Protein AF-A0A842ZWM2-F1 (afdb_monomer)

Nearest PDB structures (foldseek):
  4rod-assembly1_A  TM=3.175E-01  e=1.534E+00  Homo sapiens
  7ml4-assembly1_M  TM=3.091E-01  e=3.585E+00  Saccharomyces cerevisiae

pLDDT: mean 84.26, std 13.92, range [28.02, 98.25]

Structure (mmCIF, N/CA/C/O backbone):
data_AF-A0A842ZWM2-F1
#
_entry.id   AF-A0A842ZWM2-F1
#
loop_
_atom_site.group_PDB
_atom_site.id
_atom_site.type_symbol
_atom_site.label_atom_id
_atom_site.label_alt_id
_atom_site.label_comp_id
_atom_site.label_asym_id
_atom_site.label_entity_id
_atom_site.label_seq_id
_atom_site.pdbx_PDB_ins_code
_atom_site.Cartn_x
_atom_site.Cartn_y
_atom_site.Cartn_z
_atom_site.occupancy
_atom_site.B_iso_or_equiv
_atom_site.auth_seq_id
_atom_site.auth_comp_id
_atom_site.auth_asym_id
_atom_site.auth_atom_id
_atom_site.pdbx_PDB_model_num
ATOM 1 N N . MET A 1 1 ? -13.897 32.042 -23.484 1.00 31.22 1 MET A N 1
ATOM 2 C CA . MET A 1 1 ? -14.387 30.908 -22.669 1.00 31.22 1 MET A CA 1
ATOM 3 C C . MET A 1 1 ? -13.296 29.851 -22.590 1.00 31.22 1 MET A C 1
ATOM 5 O O . MET A 1 1 ? -13.110 29.085 -23.528 1.00 31.22 1 MET A O 1
ATOM 9 N N . ALA A 1 2 ? -12.499 29.885 -21.521 1.00 28.02 2 ALA A N 1
ATOM 10 C CA . ALA A 1 2 ? -11.410 28.940 -21.314 1.00 28.02 2 ALA A CA 1
ATOM 11 C C . ALA A 1 2 ? -11.992 27.553 -21.013 1.00 28.02 2 ALA A C 1
ATOM 13 O O . ALA A 1 2 ? -12.709 27.375 -20.031 1.00 28.02 2 ALA A O 1
ATOM 14 N N . ARG A 1 3 ? -11.698 26.573 -21.873 1.00 28.55 3 ARG A N 1
ATOM 15 C CA . ARG A 1 3 ? -11.932 25.156 -21.584 1.00 28.55 3 ARG A CA 1
ATOM 16 C C . ARG A 1 3 ? -11.094 24.789 -20.360 1.00 28.55 3 ARG A C 1
ATOM 18 O O . ARG A 1 3 ? -9.883 24.612 -20.474 1.00 28.55 3 ARG A O 1
ATOM 25 N N . THR A 1 4 ? -11.731 24.671 -19.201 1.00 30.36 4 THR A N 1
ATOM 26 C CA . THR A 1 4 ? -11.180 23.982 -18.036 1.00 30.36 4 THR A CA 1
ATOM 27 C C . THR A 1 4 ? -10.847 22.556 -18.467 1.00 30.36 4 THR A C 1
ATOM 29 O O . THR A 1 4 ? -11.727 21.712 -18.639 1.00 30.36 4 THR A O 1
ATOM 32 N N . LYS A 1 5 ? -9.561 22.277 -18.715 1.00 34.81 5 LYS A N 1
ATOM 33 C CA . LYS A 1 5 ? -9.067 20.900 -18.803 1.00 34.81 5 LYS A CA 1
ATOM 34 C C . LYS A 1 5 ? -9.462 20.243 -17.481 1.00 34.81 5 LYS A C 1
ATOM 36 O O . LYS A 1 5 ? -8.891 20.594 -16.454 1.00 34.81 5 LYS A O 1
ATOM 41 N N . LYS A 1 6 ? -10.462 19.351 -17.486 1.00 37.59 6 LYS A N 1
ATOM 42 C CA . LYS A 1 6 ? -10.744 18.442 -16.365 1.00 37.59 6 LYS A CA 1
ATOM 43 C C . LYS A 1 6 ? -9.434 17.707 -16.080 1.00 37.59 6 LYS A C 1
ATOM 45 O O . LYS A 1 6 ? -9.083 16.783 -16.811 1.00 37.59 6 LYS A O 1
ATOM 50 N N . GLY A 1 7 ? -8.675 18.193 -15.100 1.00 42.91 7 GLY A N 1
ATOM 51 C CA . GLY A 1 7 ? -7.446 17.557 -14.657 1.00 42.91 7 GLY A CA 1
ATOM 52 C C . GLY A 1 7 ? -7.763 16.121 -14.267 1.00 42.91 7 GLY 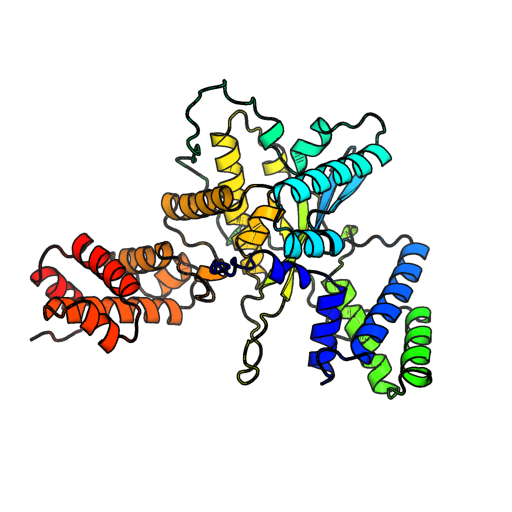A C 1
ATOM 53 O O . GLY A 1 7 ? -8.826 15.843 -13.704 1.00 42.91 7 GLY A O 1
ATOM 54 N N . ILE A 1 8 ? -6.875 15.199 -14.625 1.00 53.31 8 ILE A N 1
ATOM 55 C CA . ILE A 1 8 ? -6.953 13.821 -14.149 1.00 53.31 8 ILE A CA 1
ATOM 56 C C . ILE A 1 8 ? -6.968 13.912 -12.623 1.00 53.31 8 ILE A C 1
ATOM 58 O O . ILE A 1 8 ? -6.055 14.477 -12.027 1.00 53.31 8 ILE A O 1
ATOM 62 N N . ARG A 1 9 ? -8.033 13.421 -11.989 1.00 69.88 9 ARG A N 1
ATOM 63 C CA . ARG A 1 9 ? -8.193 13.477 -10.535 1.00 69.88 9 ARG A CA 1
ATOM 64 C C . ARG A 1 9 ? -7.339 12.391 -9.860 1.00 69.88 9 ARG A C 1
ATOM 66 O O . ARG A 1 9 ? -7.875 11.443 -9.294 1.00 69.88 9 ARG A O 1
ATOM 73 N N . VAL A 1 10 ? -6.015 12.509 -9.976 1.00 78.88 10 VAL A N 1
ATOM 74 C CA . VAL A 1 10 ? -5.029 11.464 -9.631 1.00 78.88 10 VAL A CA 1
ATOM 75 C C . VAL A 1 10 ? -5.141 11.006 -8.169 1.00 78.88 10 VAL A C 1
ATOM 77 O O . VAL A 1 10 ? -5.043 9.813 -7.902 1.00 78.88 10 VAL A O 1
ATOM 80 N N . TYR A 1 11 ? -5.420 11.928 -7.242 1.00 88.50 11 TYR A N 1
ATOM 81 C CA . TYR A 1 11 ? -5.473 11.654 -5.800 1.00 88.50 11 TYR A CA 1
ATOM 82 C C . TYR A 1 11 ? -6.865 11.319 -5.244 1.00 88.50 11 TYR A C 1
ATOM 84 O O . TYR A 1 11 ? -6.969 10.907 -4.097 1.00 88.50 11 TYR A O 1
ATOM 92 N N . GLN A 1 12 ? -7.948 11.448 -6.020 1.00 86.81 12 GLN A N 1
ATOM 93 C CA . GLN A 1 12 ? -9.301 11.146 -5.514 1.00 86.81 12 GLN A CA 1
ATOM 94 C C . GLN A 1 12 ? -9.473 9.724 -4.961 1.00 86.81 12 GLN A C 1
ATOM 96 O O . GLN A 1 12 ? -10.143 9.582 -3.940 1.00 86.81 12 GLN A O 1
ATOM 101 N N . PRO A 1 13 ? -8.868 8.672 -5.554 1.00 86.31 13 PRO A N 1
ATOM 102 C CA . PRO A 1 13 ? -8.959 7.328 -4.988 1.00 86.31 13 PRO A CA 1
ATOM 103 C C . PRO A 1 13 ? -8.400 7.213 -3.560 1.00 86.31 13 PRO A C 1
ATOM 105 O O . PRO A 1 13 ? -8.780 6.291 -2.842 1.00 86.31 13 PRO A O 1
ATOM 108 N N . LEU A 1 14 ? -7.537 8.145 -3.128 1.00 89.12 14 LEU A N 1
ATOM 109 C CA . LEU A 1 14 ? -6.957 8.153 -1.782 1.00 89.12 14 LEU A CA 1
ATOM 110 C C . LEU A 1 14 ? -7.994 8.408 -0.684 1.00 89.12 14 LEU A C 1
ATOM 112 O O . LEU A 1 14 ? -7.813 7.943 0.437 1.00 89.12 14 LEU A O 1
ATOM 116 N N . LEU A 1 15 ? -9.108 9.075 -1.005 1.00 89.25 15 LEU A N 1
ATOM 117 C CA . LEU A 1 15 ? -10.208 9.319 -0.062 1.00 89.25 15 LEU A CA 1
ATOM 118 C C . LEU A 1 15 ? -10.816 8.018 0.476 1.00 89.25 15 LEU A C 1
ATOM 120 O O . LEU A 1 15 ? -11.403 7.993 1.554 1.00 89.25 15 LEU A O 1
ATOM 124 N N . GLU A 1 16 ? -10.662 6.923 -0.266 1.00 85.69 16 GLU A N 1
ATOM 125 C CA . GLU A 1 16 ? -11.171 5.606 0.104 1.00 85.69 16 GLU A CA 1
ATOM 126 C C . GLU A 1 16 ? -10.142 4.764 0.875 1.00 85.69 16 GLU A C 1
ATOM 128 O O . GLU A 1 16 ? -10.448 3.646 1.286 1.00 85.69 16 GLU A O 1
ATOM 133 N N . ARG A 1 17 ? -8.918 5.274 1.075 1.00 89.06 17 ARG A N 1
ATOM 134 C CA . ARG A 1 17 ? -7.798 4.563 1.713 1.00 89.06 17 ARG A CA 1
ATOM 135 C C . ARG A 1 17 ? -7.766 4.778 3.224 1.00 89.06 17 ARG A C 1
ATOM 137 O O . ARG A 1 17 ? -6.731 5.096 3.796 1.00 89.06 17 ARG A O 1
ATOM 144 N N . ASN A 1 18 ? -8.905 4.582 3.881 1.00 91.38 18 ASN A N 1
ATOM 145 C CA . ASN A 1 18 ? -8.993 4.596 5.339 1.00 91.38 18 ASN A CA 1
ATOM 146 C C . ASN A 1 18 ? -9.968 3.533 5.870 1.00 91.38 18 ASN A C 1
ATOM 148 O O . ASN A 1 18 ? -10.859 3.074 5.151 1.00 91.38 18 ASN A O 1
ATOM 152 N N . LEU A 1 19 ? -9.791 3.167 7.146 1.00 91.75 19 LEU A N 1
ATOM 153 C CA . LEU A 1 19 ? -10.598 2.162 7.846 1.00 91.75 19 LEU A CA 1
ATOM 154 C C . LEU A 1 19 ? -12.098 2.474 7.774 1.00 91.75 19 LEU A C 1
ATOM 156 O O . LEU A 1 19 ? -12.888 1.604 7.417 1.00 91.75 19 LEU A O 1
ATOM 160 N N . VAL A 1 20 ? -12.484 3.707 8.111 1.00 92.38 20 VAL A N 1
ATOM 161 C CA . VAL A 1 20 ? -13.891 4.111 8.251 1.00 92.38 20 VAL A CA 1
ATOM 162 C C . VAL A 1 20 ? -14.630 3.953 6.927 1.00 92.38 20 VAL A C 1
ATOM 164 O O . VAL A 1 20 ? -15.702 3.350 6.877 1.00 92.38 20 VAL A O 1
ATOM 167 N N . MET A 1 21 ? -14.039 4.429 5.830 1.00 89.75 21 MET A N 1
ATOM 168 C CA . MET A 1 21 ? -14.649 4.329 4.509 1.00 89.75 21 MET A CA 1
ATOM 169 C C . MET A 1 21 ? -14.715 2.880 4.020 1.00 89.75 21 MET A C 1
ATOM 171 O O . MET A 1 21 ? -15.716 2.483 3.418 1.00 89.75 21 MET A O 1
ATOM 175 N N . ALA A 1 22 ? -13.685 2.078 4.301 1.00 87.94 22 ALA A N 1
ATOM 176 C CA . ALA A 1 22 ? -13.691 0.657 3.979 1.00 87.94 22 ALA A CA 1
ATOM 177 C C . ALA A 1 22 ? -14.796 -0.087 4.746 1.00 87.94 22 ALA A C 1
ATOM 179 O O . ALA A 1 22 ? -15.626 -0.753 4.127 1.00 87.94 22 ALA A O 1
ATOM 180 N N . GLN A 1 23 ? -14.883 0.101 6.067 1.00 91.06 23 GLN A N 1
ATOM 181 C CA . GLN A 1 23 ? -15.936 -0.485 6.897 1.00 91.06 23 GLN A CA 1
ATOM 182 C C . GLN A 1 23 ? -17.328 -0.058 6.426 1.00 91.06 23 GLN A C 1
ATOM 184 O O . GLN A 1 23 ? -18.172 -0.924 6.226 1.00 91.06 23 GLN A O 1
ATOM 189 N N . LYS A 1 24 ? -17.563 1.238 6.173 1.00 90.88 24 LYS A N 1
ATOM 190 C CA . LYS A 1 24 ? -18.853 1.752 5.680 1.00 90.88 24 LYS A CA 1
ATOM 191 C C . LYS A 1 24 ? -19.268 1.075 4.373 1.00 90.88 24 LYS A C 1
ATOM 193 O O . LYS A 1 24 ? -20.386 0.574 4.266 1.00 90.88 24 LYS A O 1
ATOM 198 N N . LYS A 1 25 ? -18.369 1.021 3.383 1.00 85.75 25 LYS A N 1
ATOM 199 C CA . LYS A 1 25 ? -18.662 0.430 2.067 1.00 85.75 25 LYS A CA 1
ATOM 200 C C . LYS A 1 25 ? -18.898 -1.073 2.136 1.00 85.75 25 LYS A C 1
ATOM 202 O O . LYS A 1 25 ? -19.813 -1.572 1.483 1.00 85.75 25 LYS A O 1
ATOM 207 N N . GLU A 1 26 ? -18.067 -1.797 2.879 1.00 86.25 26 GLU A N 1
ATOM 208 C CA . GLU A 1 26 ? -18.191 -3.249 2.982 1.00 86.25 26 GLU A CA 1
ATOM 209 C C . GLU A 1 26 ? -19.385 -3.660 3.847 1.00 86.25 26 GLU A C 1
ATOM 211 O O . GLU A 1 26 ? -20.055 -4.638 3.521 1.00 86.25 26 GLU A O 1
ATOM 216 N N . LEU A 1 27 ? -19.702 -2.894 4.896 1.00 90.00 27 LEU A N 1
ATOM 217 C CA . LEU A 1 27 ? -20.902 -3.084 5.707 1.00 90.00 27 LEU A CA 1
ATOM 218 C C . LEU A 1 27 ? -22.160 -2.849 4.867 1.00 90.00 27 LEU A C 1
ATOM 220 O O . LEU A 1 27 ? -23.044 -3.703 4.844 1.00 90.00 27 LEU A O 1
ATOM 224 N N . ALA A 1 28 ? -22.217 -1.738 4.125 1.00 87.94 28 ALA A N 1
ATOM 225 C CA . ALA A 1 28 ? -23.350 -1.446 3.255 1.00 87.94 28 ALA A CA 1
ATOM 226 C C . ALA A 1 28 ? -23.564 -2.548 2.209 1.00 87.94 28 ALA A C 1
ATOM 228 O O . ALA A 1 28 ? -24.686 -2.995 2.004 1.00 87.94 28 ALA A O 1
ATOM 229 N N . LEU A 1 29 ? -22.481 -3.058 1.613 1.00 84.12 29 LEU A N 1
ATOM 230 C CA . LEU A 1 29 ? -22.555 -4.178 0.678 1.00 84.12 29 LEU A CA 1
ATOM 231 C C . LEU A 1 29 ? -23.030 -5.477 1.350 1.00 84.12 29 LEU A C 1
ATOM 233 O O . LEU A 1 29 ? -23.842 -6.196 0.779 1.00 84.12 29 LEU A O 1
ATOM 237 N N . ARG A 1 30 ? -22.519 -5.798 2.545 1.00 85.69 30 ARG A N 1
ATOM 238 C CA . ARG A 1 30 ? -22.788 -7.071 3.236 1.00 85.69 30 ARG A CA 1
ATOM 239 C C . ARG A 1 30 ? -24.217 -7.190 3.762 1.00 85.69 30 ARG A C 1
ATOM 241 O O . ARG A 1 30 ? -24.721 -8.312 3.846 1.00 85.69 30 ARG A O 1
ATOM 248 N N . PHE A 1 31 ? -24.806 -6.064 4.155 1.00 87.62 31 PHE A N 1
ATOM 249 C CA . PHE A 1 31 ? -26.135 -5.963 4.764 1.00 87.62 31 PHE A CA 1
ATOM 250 C C . PHE A 1 31 ? -27.161 -5.293 3.837 1.00 87.62 31 PHE A C 1
ATOM 252 O O . PHE A 1 31 ? -28.206 -4.862 4.311 1.00 87.62 31 PHE A O 1
ATOM 259 N N . GLU A 1 32 ? -26.857 -5.197 2.536 1.00 85.00 32 GLU A N 1
ATOM 260 C CA . GLU A 1 32 ? -27.755 -4.663 1.497 1.00 85.00 32 GLU A CA 1
ATOM 261 C C . GLU A 1 32 ? -28.296 -3.255 1.813 1.00 85.00 32 GLU A C 1
ATOM 263 O O . GLU A 1 32 ? -29.432 -2.903 1.499 1.00 85.00 32 GLU A O 1
ATOM 268 N N . LEU A 1 33 ? -27.463 -2.425 2.443 1.00 85.06 33 LEU A N 1
ATOM 269 C CA . LEU A 1 33 ? -27.798 -1.041 2.761 1.00 85.06 33 LEU A CA 1
ATOM 270 C C . LEU A 1 33 ? -27.487 -0.127 1.571 1.00 85.06 33 LEU A C 1
ATOM 272 O O . LEU A 1 33 ? -26.646 -0.431 0.719 1.00 85.06 33 LEU A O 1
ATOM 276 N N . SER A 1 34 ? -28.120 1.047 1.550 1.00 82.25 34 SER A N 1
ATOM 277 C CA . SER A 1 34 ? -27.748 2.098 0.605 1.00 82.25 34 SER A CA 1
ATOM 278 C C . SER A 1 34 ? -26.298 2.547 0.817 1.00 82.25 34 SER A C 1
ATOM 280 O O . SER A 1 34 ? -25.718 2.427 1.897 1.00 82.25 34 SER A O 1
ATOM 282 N N . GLU A 1 35 ? -25.691 3.087 -0.234 1.00 69.12 35 GLU A N 1
ATOM 283 C CA . GLU A 1 35 ? -24.289 3.506 -0.196 1.00 69.12 35 GLU A CA 1
ATOM 284 C C . GLU A 1 35 ? -24.027 4.656 0.794 1.00 69.12 35 GLU A C 1
ATOM 286 O O . GLU A 1 35 ? -22.992 4.702 1.462 1.00 69.12 35 GLU A O 1
ATOM 291 N N . GLU A 1 36 ? -25.001 5.554 0.917 1.00 79.75 36 GLU A N 1
ATOM 292 C CA . GLU A 1 36 ? -25.024 6.665 1.871 1.00 79.75 36 GLU A CA 1
ATOM 293 C C . GLU A 1 36 ? -25.873 6.317 3.102 1.00 79.75 36 GLU A C 1
ATOM 295 O O . GLU A 1 36 ? -26.525 7.173 3.694 1.00 79.75 36 GLU A O 1
ATOM 300 N N . SER A 1 37 ? -25.906 5.036 3.479 1.00 86.88 37 SER A N 1
ATOM 301 C CA . SER A 1 37 ? -26.680 4.582 4.629 1.00 86.88 37 SER A CA 1
ATOM 302 C C . SER A 1 37 ? -26.194 5.248 5.913 1.00 86.88 37 SER A C 1
ATOM 304 O O . SER A 1 37 ? -25.080 4.990 6.380 1.00 86.88 37 SER A O 1
ATOM 306 N N . TRP A 1 38 ? -27.078 6.048 6.515 1.00 91.00 38 TRP A N 1
ATOM 307 C CA . TRP A 1 38 ? -26.887 6.608 7.852 1.00 91.00 38 TRP A CA 1
ATOM 308 C C . TRP A 1 38 ? -26.587 5.511 8.879 1.00 91.00 38 TRP A C 1
ATOM 310 O O . TRP A 1 38 ? -25.687 5.674 9.696 1.00 91.00 38 TRP A O 1
ATOM 320 N N . LEU A 1 39 ? -27.275 4.363 8.794 1.00 91.31 39 LEU A N 1
ATOM 321 C CA . LEU A 1 39 ? -27.051 3.236 9.701 1.00 91.31 39 LEU A CA 1
ATOM 322 C C . LEU A 1 39 ? -25.615 2.715 9.589 1.00 91.31 39 LEU A C 1
ATOM 324 O O . LEU A 1 39 ? -24.984 2.440 10.606 1.00 91.31 39 LEU A O 1
ATOM 328 N N . ALA A 1 40 ? -25.098 2.576 8.364 1.00 91.06 40 ALA A N 1
ATOM 329 C CA . ALA A 1 40 ? -23.741 2.086 8.159 1.00 91.06 40 ALA A CA 1
ATOM 330 C C . ALA A 1 40 ? -22.707 3.059 8.734 1.00 91.06 40 ALA A C 1
ATOM 332 O O . ALA A 1 40 ? -21.753 2.642 9.383 1.00 91.06 40 ALA A O 1
ATOM 333 N N . GLU A 1 41 ? -22.911 4.354 8.514 1.00 92.62 41 GLU A N 1
ATOM 334 C CA . GLU A 1 41 ? -22.029 5.398 9.023 1.00 92.62 41 GLU A CA 1
ATOM 335 C C . GLU A 1 41 ? -22.047 5.480 10.551 1.00 92.62 41 GLU A C 1
ATOM 337 O O . GLU A 1 41 ? -20.991 5.406 11.181 1.00 92.62 41 GLU A O 1
ATOM 342 N N . ALA A 1 42 ? -23.236 5.541 11.150 1.00 93.50 42 ALA A N 1
ATOM 343 C CA . ALA A 1 42 ? -23.394 5.663 12.591 1.00 93.50 42 ALA A CA 1
ATOM 344 C C . ALA A 1 42 ? -22.902 4.405 13.330 1.00 93.50 42 ALA A C 1
ATOM 346 O O . ALA A 1 42 ? -22.201 4.517 14.332 1.00 93.50 42 ALA A O 1
ATOM 347 N N . ALA A 1 43 ? -23.171 3.203 12.800 1.00 95.25 43 ALA A N 1
ATOM 348 C CA . ALA A 1 43 ? -22.666 1.958 13.380 1.00 95.25 43 ALA A CA 1
ATOM 349 C C . ALA A 1 43 ? -21.132 1.872 13.350 1.00 95.25 43 ALA A C 1
ATOM 351 O O . ALA A 1 43 ? -20.530 1.399 14.311 1.00 95.25 43 ALA A O 1
ATOM 352 N N . VAL A 1 44 ? -20.493 2.326 12.266 1.00 95.56 44 VAL A N 1
ATOM 353 C CA . VAL A 1 44 ? -19.026 2.356 12.144 1.00 95.56 44 VAL A CA 1
ATOM 354 C C . VAL A 1 44 ? -18.409 3.354 13.122 1.00 95.56 44 VAL A C 1
ATOM 356 O O . VAL A 1 44 ? -17.420 3.025 13.778 1.00 95.56 44 VAL A O 1
ATOM 359 N N . GLN A 1 45 ? -18.980 4.556 13.226 1.00 94.88 45 GLN A N 1
ATOM 360 C CA . GLN A 1 45 ? -18.507 5.590 14.148 1.00 94.88 45 GLN A CA 1
ATOM 361 C C . GLN A 1 45 ? -18.623 5.133 15.603 1.00 94.88 45 GLN A C 1
ATOM 363 O O . GLN A 1 45 ? -17.623 5.150 16.320 1.00 94.88 45 GLN A O 1
ATOM 368 N N . GLU A 1 46 ? -19.802 4.653 16.010 1.00 95.50 46 GLU A N 1
ATOM 369 C CA . GLU A 1 46 ? -20.037 4.173 17.373 1.00 95.50 46 GLU A CA 1
ATOM 370 C C . GLU A 1 46 ? -19.113 2.996 17.704 1.00 95.50 46 GLU A C 1
ATOM 372 O O . GLU A 1 46 ? -18.421 3.009 18.720 1.00 95.50 46 GLU A O 1
ATOM 377 N N . PHE A 1 47 ? -19.014 2.004 16.813 1.00 96.75 47 PHE A N 1
ATOM 378 C CA . PHE A 1 47 ? -18.152 0.845 17.035 1.00 96.75 47 PHE A CA 1
ATOM 379 C C . PHE A 1 47 ? -16.684 1.236 17.223 1.00 96.75 47 PHE A C 1
ATOM 381 O O . PHE A 1 47 ? -16.038 0.769 18.164 1.00 96.75 47 PHE A O 1
ATOM 388 N N . ASN A 1 48 ? -16.148 2.081 16.338 1.00 95.81 48 ASN A N 1
ATOM 389 C CA . ASN A 1 48 ? -14.752 2.490 16.424 1.00 95.81 48 ASN A CA 1
ATOM 390 C C . ASN A 1 48 ? -14.489 3.328 17.674 1.00 95.81 48 ASN A C 1
ATOM 392 O O . ASN A 1 48 ? -13.497 3.058 18.338 1.00 95.81 48 ASN A O 1
ATOM 396 N N . ALA A 1 49 ? -15.391 4.235 18.058 1.00 95.69 49 ALA A N 1
ATOM 397 C CA . ALA A 1 49 ? -15.251 5.010 19.289 1.00 95.69 49 ALA A CA 1
ATOM 398 C C . ALA A 1 49 ? -15.212 4.109 20.539 1.00 95.69 49 ALA A C 1
ATOM 400 O O . ALA A 1 49 ? -14.344 4.272 21.400 1.00 95.69 49 ALA A O 1
ATOM 401 N N . GLN A 1 50 ? -16.101 3.110 20.620 1.00 95.94 50 GLN A N 1
ATOM 402 C CA . GLN A 1 50 ? -16.112 2.150 21.731 1.00 95.94 50 GLN A CA 1
ATOM 403 C C . GLN A 1 50 ? -14.843 1.283 21.760 1.00 95.94 50 GLN A C 1
ATOM 405 O O . GLN A 1 50 ? -14.303 1.004 22.833 1.00 95.94 50 GLN A O 1
ATOM 410 N N . MET A 1 51 ? -14.349 0.861 20.593 1.00 95.06 51 MET A N 1
ATOM 411 C CA . MET A 1 51 ? -13.105 0.097 20.494 1.00 95.06 51 MET A CA 1
ATOM 412 C C . MET A 1 51 ? -11.876 0.944 20.829 1.00 95.06 51 MET A C 1
ATOM 414 O O . MET A 1 51 ? -11.024 0.469 21.571 1.00 95.06 51 MET A O 1
ATOM 418 N N . ASP A 1 52 ? -11.796 2.188 20.351 1.00 94.12 52 ASP A N 1
ATOM 419 C CA . ASP A 1 52 ? -10.704 3.119 20.656 1.00 94.12 52 ASP A CA 1
ATOM 420 C C . ASP A 1 52 ? -10.610 3.357 22.169 1.00 94.12 52 ASP A C 1
AT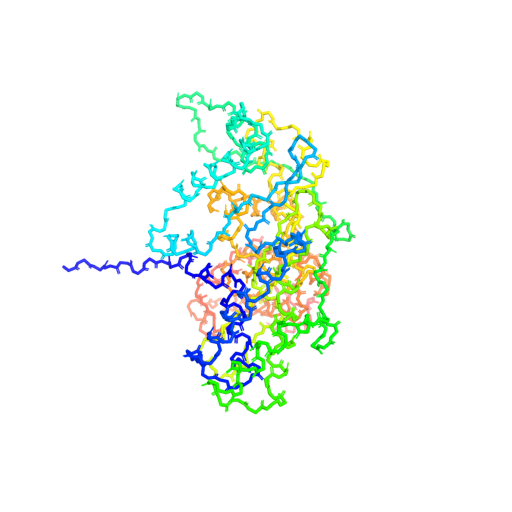OM 422 O O . ASP A 1 52 ? -9.523 3.282 22.745 1.00 94.12 52 ASP A O 1
ATOM 426 N N . GLN A 1 53 ? -11.751 3.567 22.838 1.00 94.12 53 GLN A N 1
ATOM 427 C CA . GLN A 1 53 ? -11.805 3.725 24.292 1.00 94.12 53 GLN A CA 1
ATOM 428 C C . GLN A 1 53 ? -11.342 2.455 25.023 1.00 94.12 53 GLN A C 1
ATOM 430 O O . GLN A 1 53 ? -10.549 2.535 25.964 1.00 94.12 53 GLN A O 1
ATOM 435 N N . TYR A 1 54 ? -11.830 1.285 24.600 1.00 94.19 54 TYR A N 1
ATOM 436 C CA . TYR A 1 54 ? -11.465 -0.000 25.198 1.00 94.19 54 TYR A CA 1
ATOM 437 C C . TYR A 1 54 ? -9.970 -0.313 25.038 1.00 94.19 54 TYR A C 1
ATOM 439 O O . TYR A 1 54 ? -9.307 -0.701 26.000 1.00 94.19 54 TYR A O 1
ATOM 447 N N . GLU A 1 55 ? -9.430 -0.127 23.834 1.00 93.81 55 GLU A N 1
ATOM 448 C CA . GLU A 1 55 ? -8.033 -0.420 23.510 1.00 93.81 55 GLU A CA 1
ATOM 449 C C . GLU A 1 55 ? -7.083 0.560 24.199 1.00 93.81 55 GLU A C 1
ATOM 451 O O . GLU A 1 55 ? -6.072 0.129 24.753 1.00 93.81 55 GLU A O 1
ATOM 456 N N . SER A 1 56 ? -7.456 1.842 24.282 1.00 92.88 56 SER A N 1
ATOM 457 C CA . SER A 1 56 ? -6.696 2.851 25.033 1.00 92.88 56 SER A CA 1
ATOM 458 C C . SER A 1 56 ? -6.607 2.506 26.521 1.00 92.88 56 SER A C 1
ATOM 460 O O . SER A 1 56 ? -5.532 2.596 27.108 1.00 92.88 56 SER A O 1
ATOM 462 N N . ALA A 1 57 ? -7.705 2.049 27.137 1.00 93.62 57 ALA A N 1
ATOM 463 C CA . ALA A 1 57 ? -7.716 1.655 28.549 1.00 93.62 57 ALA A CA 1
ATOM 464 C C . ALA A 1 57 ? -6.796 0.454 28.847 1.00 93.62 57 ALA A C 1
ATOM 466 O O . ALA A 1 57 ? -6.264 0.334 29.951 1.00 93.62 57 ALA A O 1
ATOM 467 N N . LEU A 1 58 ? -6.591 -0.425 27.862 1.00 92.75 58 LEU A N 1
ATOM 468 C CA . LEU A 1 58 ? -5.731 -1.606 27.967 1.00 92.75 58 LEU A CA 1
ATOM 469 C C . LEU A 1 58 ? -4.337 -1.414 27.355 1.00 92.75 58 LEU A C 1
ATOM 471 O O . LEU A 1 58 ? -3.573 -2.375 27.317 1.00 92.75 58 LEU A O 1
ATOM 475 N N . HIS A 1 59 ? -3.996 -0.203 26.901 1.00 92.44 59 HIS A N 1
ATOM 476 C CA . HIS A 1 59 ? -2.725 0.101 26.232 1.00 92.44 59 HIS A CA 1
ATOM 477 C C . HIS A 1 59 ? -2.460 -0.814 25.020 1.00 92.44 59 HIS A C 1
ATOM 479 O O . HIS A 1 59 ? -1.332 -1.226 24.751 1.00 92.44 59 HIS A O 1
ATOM 485 N N . ILE A 1 60 ? -3.521 -1.171 24.292 1.00 91.75 60 ILE A N 1
ATOM 486 C CA . ILE A 1 60 ? -3.421 -1.957 23.064 1.00 91.75 60 ILE A CA 1
ATOM 487 C C . ILE A 1 60 ? -3.136 -0.994 21.918 1.00 91.75 60 ILE A C 1
ATOM 489 O O . ILE A 1 60 ? -4.024 -0.287 21.448 1.00 91.75 60 ILE A O 1
ATOM 493 N N . GLU A 1 61 ? -1.896 -0.998 21.439 1.00 92.44 61 GLU A N 1
ATOM 494 C CA . GLU A 1 61 ? -1.511 -0.180 20.296 1.00 92.44 61 GLU A CA 1
ATOM 495 C C . GLU A 1 61 ? -1.714 -0.919 18.967 1.00 92.44 61 GLU A C 1
ATOM 497 O O . GLU A 1 61 ? -1.192 -2.017 18.726 1.00 92.44 61 GLU A O 1
ATOM 502 N N . ARG A 1 62 ? -2.466 -0.277 18.072 1.00 93.25 62 ARG A N 1
ATOM 503 C CA . ARG A 1 62 ? -2.696 -0.726 16.699 1.00 93.25 62 ARG A CA 1
ATOM 504 C C . ARG A 1 62 ? -2.036 0.208 15.708 1.00 93.25 62 ARG A C 1
ATOM 506 O O . ARG A 1 62 ? -1.879 1.394 15.977 1.00 93.25 62 ARG A O 1
ATOM 513 N N . MET A 1 63 ? -1.702 -0.347 14.552 1.00 94.56 63 MET A N 1
ATOM 514 C CA . MET A 1 63 ? -1.191 0.398 13.415 1.00 94.56 63 MET A CA 1
ATOM 515 C C . MET A 1 63 ? -2.344 0.771 12.479 1.00 94.56 63 MET A C 1
ATOM 517 O O . MET A 1 63 ? -2.921 -0.128 11.863 1.00 94.56 63 MET A O 1
ATOM 521 N N . PRO A 1 64 ? -2.697 2.058 12.336 1.00 94.06 64 PRO A N 1
ATOM 522 C CA . PRO A 1 64 ? -3.689 2.475 11.357 1.00 94.06 64 PRO A CA 1
ATOM 523 C C . PRO A 1 64 ? -3.156 2.306 9.926 1.00 94.06 64 PRO A C 1
ATOM 525 O O . PRO A 1 64 ? -1.944 2.397 9.704 1.00 94.06 64 PRO A O 1
ATOM 528 N N . PRO A 1 65 ? -4.028 2.156 8.917 1.00 94.81 65 PRO A N 1
ATOM 529 C CA . PRO A 1 65 ? -3.583 2.220 7.539 1.00 94.81 65 PRO A CA 1
ATOM 530 C C . PRO A 1 65 ? -2.910 3.554 7.209 1.00 94.81 65 PRO A C 1
ATOM 532 O O . PRO A 1 65 ? -3.216 4.595 7.792 1.00 94.81 65 PRO A O 1
ATOM 535 N N . GLY A 1 66 ? -1.974 3.510 6.269 1.00 96.19 66 GLY A N 1
ATOM 536 C CA . GLY A 1 66 ? -1.165 4.656 5.886 1.00 96.19 66 GLY A CA 1
ATOM 537 C C . GLY A 1 66 ? -0.003 4.954 6.834 1.00 96.19 66 GLY A C 1
ATOM 538 O O . GLY A 1 66 ? 0.626 5.993 6.664 1.00 96.19 66 GLY A O 1
ATOM 539 N N . HIS A 1 67 ? 0.296 4.091 7.814 1.00 97.31 67 HIS A N 1
ATOM 540 C CA . HIS A 1 67 ? 1.363 4.312 8.796 1.00 97.31 67 HIS A CA 1
ATOM 541 C C . HIS A 1 67 ? 2.496 3.289 8.671 1.00 97.31 67 HIS A C 1
ATOM 543 O O . HIS A 1 67 ? 2.265 2.084 8.564 1.00 97.31 67 HIS A O 1
ATOM 549 N N . LEU A 1 68 ? 3.727 3.802 8.693 1.00 97.69 68 LEU A N 1
ATOM 550 C CA . LEU A 1 68 ? 4.984 3.062 8.665 1.00 97.69 68 LEU A CA 1
ATOM 551 C C . LEU A 1 68 ? 5.506 2.866 10.091 1.00 97.69 68 LEU A C 1
ATOM 553 O O . LEU A 1 68 ? 5.642 3.831 10.840 1.00 97.69 68 LEU A O 1
ATOM 557 N N . LEU A 1 69 ? 5.857 1.635 10.451 1.00 97.62 69 LEU A N 1
ATOM 558 C CA . LEU A 1 69 ? 6.558 1.326 11.691 1.00 97.62 69 LEU A CA 1
ATOM 559 C C . LEU A 1 69 ? 8.063 1.503 11.509 1.00 97.62 69 LEU A C 1
ATOM 561 O O . LEU A 1 69 ? 8.651 0.919 10.602 1.00 97.62 69 LEU A O 1
ATOM 565 N N . VAL A 1 70 ? 8.715 2.234 12.406 1.00 97.06 70 VAL A N 1
ATOM 566 C CA . VAL A 1 70 ? 10.179 2.339 12.459 1.00 97.06 70 VAL A CA 1
ATOM 567 C C . VAL A 1 70 ? 10.688 2.116 13.877 1.00 97.06 70 VAL A C 1
ATOM 569 O O . VAL A 1 70 ? 9.930 2.225 14.836 1.00 97.06 70 VAL A O 1
ATOM 572 N N . SER A 1 71 ? 11.976 1.806 14.013 1.00 95.88 71 SER A N 1
ATOM 573 C CA . SER A 1 71 ? 12.659 1.761 15.308 1.00 95.88 71 SER A CA 1
ATOM 574 C C . SER A 1 71 ? 13.570 2.975 15.417 1.00 95.88 71 SER A C 1
ATOM 576 O O . SER A 1 71 ? 14.497 3.113 14.624 1.00 95.88 71 SER A O 1
ATOM 578 N N . PHE A 1 72 ? 13.307 3.856 16.377 1.00 96.56 72 PHE A N 1
ATOM 579 C CA . PHE A 1 72 ? 14.146 5.010 16.679 1.00 96.56 72 PHE A CA 1
ATOM 580 C C . PHE A 1 72 ? 14.572 4.929 18.141 1.00 96.56 72 PHE A C 1
ATOM 582 O O . PHE A 1 72 ? 13.730 4.913 19.036 1.00 96.56 72 PHE A O 1
ATOM 589 N N . ARG A 1 73 ? 15.887 4.849 18.389 1.00 95.19 73 ARG A N 1
ATOM 590 C CA . ARG A 1 73 ? 16.465 4.740 19.746 1.00 95.19 73 ARG A CA 1
ATOM 591 C C . ARG A 1 73 ? 15.860 3.586 20.553 1.00 95.19 73 ARG A C 1
ATOM 593 O O . ARG A 1 73 ? 15.515 3.734 21.722 1.00 95.19 73 ARG A O 1
ATOM 600 N N . ASN A 1 74 ? 15.719 2.441 19.888 1.00 93.19 74 ASN A N 1
ATOM 601 C CA . ASN A 1 74 ? 15.145 1.200 20.414 1.00 93.19 74 ASN A CA 1
ATOM 602 C C . ASN A 1 74 ? 13.670 1.312 20.837 1.00 93.19 74 ASN A C 1
ATOM 604 O O . ASN A 1 74 ? 13.166 0.428 21.528 1.00 93.19 74 ASN A O 1
ATOM 608 N N . GLN A 1 75 ? 12.969 2.363 20.408 1.00 94.94 75 GLN A N 1
ATOM 609 C CA . GLN A 1 75 ? 11.531 2.512 20.585 1.00 94.94 75 GLN A CA 1
ATOM 610 C C . GLN A 1 75 ? 10.825 2.451 19.235 1.00 94.94 75 GLN A C 1
ATOM 612 O O . GLN A 1 75 ? 11.312 2.968 18.227 1.00 94.94 75 GLN A O 1
ATOM 617 N N . LEU A 1 76 ? 9.667 1.798 19.222 1.00 96.06 76 LEU A N 1
ATOM 618 C CA . LEU A 1 76 ? 8.829 1.712 18.039 1.00 96.06 76 LEU A CA 1
ATOM 619 C C . LEU A 1 76 ? 8.095 3.035 17.824 1.00 96.06 76 LEU A C 1
ATOM 621 O O . LEU A 1 76 ? 7.460 3.560 18.734 1.00 96.06 76 LEU A O 1
ATOM 625 N N . VAL A 1 77 ? 8.171 3.560 16.605 1.00 96.69 77 VAL A N 1
ATOM 626 C CA . VAL A 1 77 ? 7.532 4.817 16.214 1.00 96.69 77 VAL A CA 1
ATOM 627 C C . VAL A 1 77 ? 6.681 4.580 14.985 1.00 96.69 77 VAL A C 1
ATOM 629 O O . VAL A 1 77 ? 7.148 4.048 13.981 1.00 96.69 77 VAL A O 1
ATOM 632 N N . GLN A 1 78 ? 5.427 5.009 15.051 1.00 96.94 78 GLN A N 1
ATOM 633 C CA . GLN A 1 78 ? 4.530 5.012 13.902 1.00 96.94 78 GLN A CA 1
ATOM 634 C C . GLN A 1 78 ? 4.678 6.344 13.165 1.00 96.94 78 GLN A C 1
ATOM 636 O O . GLN A 1 78 ? 4.421 7.391 13.758 1.00 96.94 78 GLN A O 1
ATOM 641 N N . ILE A 1 79 ? 5.056 6.331 11.892 1.00 97.38 79 ILE A N 1
ATOM 642 C CA . ILE A 1 79 ? 5.126 7.518 11.036 1.00 97.38 79 ILE A CA 1
ATOM 643 C C . ILE A 1 79 ? 3.944 7.487 10.059 1.00 97.38 79 ILE A C 1
ATOM 645 O O . ILE A 1 79 ? 3.879 6.574 9.234 1.00 97.38 79 ILE A O 1
ATOM 649 N N . PRO A 1 80 ? 3.013 8.456 10.101 1.00 97.19 80 PRO A N 1
ATOM 650 C CA . PRO A 1 80 ? 1.971 8.552 9.088 1.00 97.19 80 PRO A CA 1
ATOM 651 C C . PRO A 1 80 ? 2.594 8.945 7.746 1.00 97.19 80 PRO A C 1
ATOM 653 O O . PRO A 1 80 ? 3.271 9.964 7.644 1.00 97.19 80 PRO A O 1
ATOM 656 N N . LEU A 1 81 ? 2.338 8.148 6.715 1.00 97.25 81 LEU A N 1
ATOM 657 C CA . LEU A 1 81 ? 2.615 8.472 5.315 1.00 97.25 81 LEU A CA 1
ATOM 658 C C . LEU A 1 81 ? 1.355 8.982 4.610 1.00 97.25 81 LEU A C 1
ATOM 660 O O . LEU A 1 81 ? 1.444 9.805 3.710 1.00 97.25 81 LEU A O 1
ATOM 664 N N . LEU A 1 82 ? 0.172 8.530 5.030 1.00 96.31 82 LEU A N 1
ATOM 665 C CA . LEU A 1 82 ? -1.113 9.015 4.535 1.00 96.31 82 LEU A CA 1
ATOM 666 C C . LEU A 1 82 ? -2.152 8.962 5.658 1.00 96.31 82 LEU A C 1
ATOM 668 O O . LEU A 1 82 ? -2.420 7.894 6.199 1.00 96.31 82 LEU A O 1
ATOM 672 N N . THR A 1 83 ? -2.764 10.102 5.978 1.00 95.81 83 THR A N 1
ATOM 673 C CA . THR A 1 83 ? -3.928 10.176 6.875 1.00 95.81 83 THR A CA 1
ATOM 674 C C . THR A 1 83 ? -5.183 10.558 6.083 1.00 95.81 83 THR A C 1
ATOM 676 O O . THR A 1 83 ? -5.060 11.087 4.970 1.00 95.81 83 THR A O 1
ATOM 679 N N . PRO A 1 84 ? -6.398 10.323 6.613 1.00 93.81 84 PRO A N 1
ATOM 680 C CA . PRO A 1 84 ? -7.635 10.756 5.962 1.00 93.81 84 PRO A CA 1
ATOM 681 C C . PRO A 1 84 ? -7.655 12.260 5.654 1.00 93.81 84 PRO A C 1
ATOM 683 O O . PRO A 1 84 ? -8.078 12.666 4.574 1.00 93.81 84 PRO A O 1
ATOM 686 N N . GLU A 1 85 ? -7.132 13.087 6.559 1.00 94.44 85 GLU A N 1
ATOM 687 C CA . GLU A 1 85 ? -7.069 14.543 6.406 1.00 94.44 85 GLU A CA 1
ATOM 688 C C . GLU A 1 85 ? -6.127 14.925 5.261 1.00 94.44 85 GLU A C 1
ATOM 690 O O . GLU A 1 85 ? -6.476 15.733 4.399 1.00 94.44 85 GLU A O 1
ATOM 695 N N . TRP A 1 86 ? -4.952 14.293 5.191 1.00 95.44 86 TRP A N 1
ATOM 696 C CA . TRP A 1 86 ? -4.018 14.507 4.087 1.00 95.44 86 TRP A CA 1
ATOM 697 C C . TRP A 1 86 ? -4.560 13.998 2.753 1.00 95.44 86 TRP A C 1
ATOM 699 O O . TRP A 1 86 ? -4.312 14.627 1.725 1.00 95.44 86 TRP A O 1
ATOM 709 N N . ALA A 1 87 ? -5.336 12.912 2.746 1.00 93.56 87 ALA A N 1
ATOM 710 C CA . ALA A 1 87 ? -6.002 12.435 1.539 1.00 93.56 87 ALA A CA 1
ATOM 711 C C . ALA A 1 87 ? -7.010 13.468 1.003 1.00 93.56 87 ALA A C 1
ATOM 713 O O . ALA A 1 87 ? -7.067 13.679 -0.209 1.00 93.56 87 ALA A O 1
ATOM 714 N N . VAL A 1 88 ? -7.757 14.152 1.881 1.00 92.81 88 VAL A N 1
ATOM 715 C CA . VAL A 1 88 ? -8.677 15.243 1.501 1.00 92.81 88 VAL A CA 1
ATOM 716 C C . VAL A 1 88 ? -7.926 16.421 0.885 1.00 92.81 88 VAL A C 1
ATOM 718 O O . VAL A 1 88 ? -8.321 16.903 -0.180 1.00 92.81 88 VAL A O 1
ATOM 721 N N . VAL A 1 89 ? -6.818 16.845 1.499 1.00 92.19 89 VAL A N 1
ATOM 722 C CA . VAL A 1 89 ? -5.971 17.932 0.976 1.00 92.19 89 VAL A CA 1
ATOM 723 C C . VAL A 1 89 ? -5.386 17.558 -0.390 1.00 92.19 89 VAL A C 1
ATOM 725 O O . VAL A 1 89 ? -5.552 18.292 -1.362 1.00 92.19 89 VAL A O 1
ATOM 728 N N . LEU A 1 90 ? -4.795 16.366 -0.525 1.00 91.19 90 LEU A N 1
ATOM 729 C CA . LEU A 1 90 ? -4.257 15.869 -1.799 1.00 91.19 90 LEU A CA 1
ATOM 730 C C . LEU A 1 90 ? -5.331 15.775 -2.896 1.00 91.19 90 LEU A C 1
ATOM 732 O O . LEU A 1 90 ? -5.081 16.105 -4.061 1.00 91.19 90 LEU A O 1
ATOM 736 N N . ALA A 1 91 ? -6.538 15.332 -2.543 1.00 88.69 91 ALA A N 1
ATOM 737 C CA . ALA A 1 91 ? -7.657 15.212 -3.471 1.00 88.69 91 ALA A CA 1
ATOM 738 C C . ALA A 1 91 ? -8.228 16.565 -3.929 1.00 88.69 91 ALA A C 1
ATOM 740 O O . ALA A 1 91 ? -8.879 16.590 -4.981 1.00 88.69 91 ALA A O 1
ATOM 741 N N . SER A 1 92 ? -7.979 17.641 -3.174 1.00 87.12 92 SER A N 1
ATOM 742 C CA . SER A 1 92 ? -8.482 18.998 -3.429 1.00 87.12 92 SER A CA 1
ATOM 743 C C . SER A 1 92 ? -7.445 19.882 -4.128 1.00 87.12 92 SER A C 1
ATOM 745 O O . SER A 1 92 ? -7.727 20.421 -5.196 1.00 87.12 92 SER A O 1
ATOM 747 N N . ASP A 1 93 ? -6.234 19.965 -3.571 1.00 77.38 93 ASP A N 1
ATOM 748 C CA . ASP A 1 93 ? -5.198 20.924 -3.985 1.00 77.38 93 ASP A CA 1
ATOM 749 C C . ASP A 1 93 ? -4.129 20.297 -4.888 1.00 77.38 93 ASP A C 1
ATOM 751 O O . ASP A 1 93 ? -3.382 20.991 -5.578 1.00 77.38 93 ASP A O 1
ATOM 755 N N . HIS A 1 94 ? -4.050 18.962 -4.899 1.00 77.75 94 HIS A N 1
ATOM 756 C CA . HIS A 1 94 ? -3.108 18.179 -5.704 1.00 77.75 94 HIS A CA 1
ATOM 757 C C . HIS A 1 94 ? -1.617 18.493 -5.451 1.00 77.75 94 HIS A C 1
ATOM 759 O O . HIS A 1 94 ? -0.763 18.139 -6.272 1.00 77.75 94 HIS A O 1
ATOM 765 N N . CYS A 1 95 ? -1.275 19.112 -4.312 1.00 83.94 95 CYS A N 1
ATOM 766 C CA . CYS A 1 95 ? 0.096 19.499 -3.980 1.00 83.94 95 CYS A CA 1
ATOM 767 C C . CYS A 1 95 ? 0.852 18.401 -3.209 1.00 83.94 95 CYS A C 1
ATOM 769 O O . CYS A 1 95 ? 0.860 18.345 -1.979 1.00 83.94 95 CYS A O 1
ATOM 771 N N . PHE A 1 96 ? 1.560 17.539 -3.943 1.00 89.69 96 PHE A N 1
ATOM 772 C CA . PHE A 1 96 ? 2.408 16.497 -3.348 1.00 89.69 96 PHE A CA 1
ATOM 773 C C . PHE A 1 96 ? 3.561 17.056 -2.495 1.00 89.69 96 PHE A C 1
ATOM 775 O O . PHE A 1 96 ? 3.924 16.486 -1.468 1.00 89.69 96 PHE A O 1
ATOM 782 N N . THR A 1 97 ? 4.146 18.187 -2.900 1.00 89.62 97 THR A N 1
ATOM 783 C CA . THR A 1 97 ? 5.288 18.797 -2.197 1.00 89.62 97 THR A CA 1
ATOM 784 C C . THR A 1 97 ? 4.925 19.251 -0.782 1.00 89.62 97 THR A C 1
ATOM 786 O O . THR A 1 97 ? 5.735 19.102 0.139 1.00 89.62 97 THR A O 1
ATOM 789 N N . GLU A 1 98 ? 3.720 19.790 -0.604 1.00 91.19 98 GLU A N 1
ATOM 790 C CA . GLU A 1 98 ? 3.202 20.194 0.705 1.00 91.19 98 GLU A CA 1
ATOM 791 C C . GLU A 1 98 ? 2.927 18.976 1.575 1.00 91.19 98 GLU A C 1
ATOM 793 O O . GLU A 1 98 ? 3.451 18.909 2.683 1.00 91.19 98 GLU A O 1
ATOM 798 N N . HIS A 1 99 ? 2.233 17.968 1.036 1.00 94.25 99 HIS A N 1
ATOM 799 C CA . HIS A 1 99 ? 1.999 16.706 1.736 1.00 94.25 99 HIS A CA 1
ATOM 800 C C . HIS A 1 99 ? 3.306 16.082 2.242 1.00 94.25 99 HIS A C 1
ATOM 802 O O . HIS A 1 99 ? 3.429 15.730 3.413 1.00 94.25 99 HIS A O 1
ATOM 808 N N . ARG A 1 100 ? 4.330 16.034 1.389 1.00 94.25 100 ARG A N 1
ATOM 809 C CA . ARG A 1 100 ? 5.656 15.541 1.757 1.00 94.25 100 ARG A CA 1
ATOM 810 C C . ARG A 1 100 ? 6.282 16.335 2.910 1.00 94.25 100 ARG A C 1
ATOM 812 O O . ARG A 1 100 ? 6.869 15.746 3.812 1.00 94.25 100 ARG A O 1
ATOM 819 N N . SER A 1 101 ? 6.139 17.660 2.906 1.00 94.12 101 SER A N 1
ATOM 820 C CA . SER A 1 101 ? 6.602 18.513 4.011 1.00 94.12 101 SER A CA 1
ATOM 821 C C . SER A 1 101 ? 5.823 18.246 5.306 1.00 94.12 101 SER A C 1
ATOM 823 O O . SER A 1 101 ? 6.424 18.214 6.380 1.00 94.12 101 SER A O 1
ATOM 825 N N . SER A 1 102 ? 4.512 17.997 5.216 1.00 95.88 102 SER A N 1
ATOM 826 C CA . SER A 1 102 ? 3.676 17.614 6.361 1.00 95.88 102 SER A CA 1
ATOM 827 C C . SER A 1 102 ? 4.120 16.287 6.975 1.00 95.88 102 SER A C 1
ATOM 829 O O . SER A 1 102 ? 4.249 16.202 8.195 1.00 95.88 102 SER A O 1
ATOM 831 N N . VAL A 1 103 ? 4.434 15.288 6.143 1.00 97.12 103 VAL A N 1
ATOM 832 C CA . VAL A 1 103 ? 4.953 13.987 6.596 1.00 97.12 103 VAL A CA 1
ATOM 833 C C . VAL A 1 103 ? 6.267 14.162 7.365 1.00 97.12 103 VAL A C 1
ATOM 835 O O . VAL A 1 103 ? 6.434 13.584 8.437 1.00 97.12 103 VAL A O 1
ATOM 838 N N . TYR A 1 104 ? 7.181 15.015 6.887 1.00 96.44 104 TYR A N 1
ATOM 839 C CA . TYR A 1 104 ? 8.447 15.290 7.584 1.00 96.44 104 TYR A CA 1
ATOM 840 C C . TYR A 1 104 ? 8.248 15.978 8.929 1.00 96.44 104 TYR A C 1
ATOM 842 O O . TYR A 1 104 ? 8.869 15.588 9.918 1.00 96.44 104 TYR A O 1
ATOM 850 N N . GLY A 1 105 ? 7.388 16.998 8.968 1.00 97.19 105 GLY A N 1
ATOM 851 C CA . GLY A 1 105 ? 7.086 17.723 10.198 1.00 97.19 105 GLY A CA 1
ATOM 852 C C . GLY A 1 105 ? 6.479 16.809 11.260 1.00 97.19 105 GLY A C 1
ATOM 853 O O . GLY A 1 105 ? 6.895 16.843 12.417 1.00 97.19 105 GLY A O 1
ATOM 854 N N . GLU A 1 106 ? 5.550 15.945 10.857 1.00 97.88 106 GLU A N 1
ATOM 855 C CA . GLU A 1 106 ? 4.887 14.999 11.753 1.00 97.88 106 GLU A CA 1
ATOM 856 C C . GLU A 1 106 ? 5.829 13.880 12.224 1.00 97.88 106 GLU A C 1
ATOM 858 O O . GLU A 1 106 ? 5.862 13.569 13.415 1.00 97.88 106 GLU A O 1
ATOM 863 N N . ALA A 1 107 ? 6.661 13.327 11.335 1.00 97.75 107 ALA A N 1
ATOM 864 C CA . ALA A 1 107 ? 7.689 12.357 11.710 1.00 97.75 107 ALA A CA 1
ATOM 865 C C . ALA A 1 107 ? 8.679 12.947 12.729 1.00 97.75 107 ALA A C 1
ATOM 867 O O . ALA A 1 107 ? 8.943 12.337 13.766 1.00 97.75 107 ALA A O 1
ATOM 868 N N . LEU A 1 108 ? 9.161 14.173 12.488 1.00 98.25 108 LEU A N 1
ATOM 869 C CA . LEU A 1 108 ? 10.041 14.881 13.417 1.00 98.25 108 LEU A CA 1
ATOM 870 C C . LEU A 1 108 ? 9.367 15.122 14.768 1.00 98.25 108 LEU A C 1
ATOM 872 O O . LEU A 1 108 ? 9.989 14.927 15.810 1.00 98.25 108 LEU A O 1
ATOM 876 N N . ARG A 1 109 ? 8.096 15.537 14.765 1.00 98.19 109 ARG A N 1
ATOM 877 C CA . ARG A 1 109 ? 7.327 15.756 15.994 1.00 98.19 109 ARG A CA 1
ATOM 878 C C . ARG A 1 109 ? 7.270 14.485 16.841 1.00 98.19 109 ARG A C 1
ATOM 880 O O . ARG A 1 109 ? 7.455 14.572 18.050 1.00 98.19 109 ARG A O 1
ATOM 887 N N . ARG A 1 110 ? 7.069 13.319 16.217 1.00 97.50 110 ARG A N 1
ATOM 888 C CA . ARG A 1 110 ? 7.069 12.013 16.898 1.00 97.50 110 ARG A CA 1
ATOM 889 C C . ARG A 1 110 ? 8.458 11.580 17.359 1.00 97.50 110 ARG A C 1
ATOM 891 O O . ARG A 1 110 ? 8.592 10.998 18.423 1.00 97.50 110 ARG A O 1
ATOM 898 N N . PHE A 1 111 ? 9.514 11.897 16.616 1.00 98.12 111 PHE A N 1
ATOM 899 C CA . PHE A 1 111 ? 10.878 11.605 17.072 1.00 98.12 111 PHE A CA 1
ATOM 900 C C . PHE A 1 111 ? 11.238 12.463 18.290 1.00 98.12 111 PHE A C 1
ATOM 902 O O . PHE A 1 111 ? 11.846 11.967 19.238 1.00 98.12 111 PHE A O 1
ATOM 909 N N . LYS A 1 112 ? 10.763 13.715 18.320 1.00 98.06 112 LYS A N 1
ATOM 910 C CA . LYS A 1 112 ? 10.967 14.643 19.437 1.00 98.06 112 LYS A CA 1
ATOM 911 C C . LYS A 1 112 ? 10.298 14.239 20.746 1.00 98.06 112 LYS A C 1
ATOM 913 O O . LYS A 1 112 ? 10.750 14.682 21.798 1.00 98.06 112 LYS A O 1
ATOM 918 N N . THR A 1 113 ? 9.260 13.399 20.716 1.00 97.38 113 THR A N 1
ATOM 919 C CA . THR A 1 113 ? 8.678 12.855 21.955 1.00 97.38 113 THR A CA 1
ATOM 920 C C . THR A 1 113 ? 9.581 11.813 22.611 1.00 97.38 113 THR A C 1
ATOM 922 O O . THR A 1 113 ? 9.463 11.592 23.810 1.00 97.38 113 THR A O 1
ATOM 925 N N . ILE A 1 114 ? 10.475 11.185 21.841 1.00 97.12 114 ILE A N 1
ATOM 926 C CA . ILE A 1 114 ? 11.440 10.191 22.332 1.00 97.12 114 ILE A CA 1
ATOM 927 C C . ILE A 1 114 ? 12.776 10.856 22.648 1.00 97.12 114 ILE A C 1
ATOM 929 O O . ILE A 1 114 ? 13.386 10.571 23.674 1.00 97.12 114 ILE A O 1
ATOM 933 N N . ASP A 1 115 ? 13.223 11.761 21.779 1.00 97.19 115 ASP A N 1
ATOM 934 C CA . ASP A 1 115 ? 14.393 12.587 22.025 1.00 97.19 115 ASP A CA 1
ATOM 935 C C . ASP A 1 115 ? 14.163 14.043 21.591 1.00 97.19 115 ASP A C 1
ATOM 937 O O . ASP A 1 115 ? 14.094 14.321 20.392 1.00 97.19 115 ASP A O 1
ATOM 941 N N . PRO A 1 116 ? 14.127 14.997 22.536 1.00 97.00 116 PRO A N 1
ATOM 942 C CA . PRO A 1 116 ? 13.895 16.411 22.233 1.00 97.00 116 PRO A CA 1
ATOM 943 C C . PRO A 1 116 ? 14.932 17.081 21.312 1.00 97.00 116 PRO A C 1
ATOM 945 O O . PRO A 1 116 ? 14.620 18.107 20.701 1.00 97.00 116 PRO A O 1
ATOM 948 N N . SER A 1 117 ? 16.147 16.534 21.208 1.00 97.19 117 SER A N 1
ATOM 949 C CA . SER A 1 117 ? 17.222 17.014 20.327 1.00 97.19 117 SER A CA 1
ATOM 950 C C . SER A 1 117 ? 17.127 16.486 18.890 1.00 97.19 117 SER A C 1
ATOM 952 O O . SER A 1 117 ? 17.876 16.953 18.035 1.00 97.19 117 SER A O 1
ATOM 954 N N . ALA A 1 118 ? 16.192 15.570 18.603 1.00 97.19 118 ALA A N 1
ATOM 955 C CA . ALA A 1 118 ? 15.999 15.004 17.274 1.00 97.19 118 ALA A CA 1
ATOM 956 C C . ALA A 1 118 ? 15.769 16.089 16.209 1.00 97.19 118 ALA A C 1
ATOM 958 O O . ALA A 1 118 ? 15.031 17.067 16.400 1.00 97.19 118 ALA A O 1
ATOM 959 N N . THR A 1 119 ? 16.385 15.879 15.051 1.00 97.25 119 THR A N 1
ATOM 960 C CA . THR A 1 119 ? 16.374 16.772 13.891 1.00 97.25 119 THR A CA 1
ATOM 961 C C . THR A 1 119 ? 15.814 16.062 12.658 1.00 97.25 119 THR A C 1
ATOM 963 O O . THR A 1 119 ? 15.525 14.867 12.674 1.00 97.25 119 THR A O 1
ATOM 966 N N . LEU A 1 120 ? 15.648 16.791 11.550 1.00 95.62 120 LEU A N 1
ATOM 967 C CA . LEU A 1 120 ? 15.248 16.163 10.288 1.00 95.62 120 LEU A CA 1
ATOM 968 C C . LEU A 1 120 ? 16.301 15.179 9.756 1.00 95.62 120 LEU A C 1
ATOM 970 O O . LEU A 1 120 ? 15.930 14.239 9.056 1.00 95.62 120 LEU A O 1
ATOM 974 N N . GLU A 1 121 ? 17.579 15.343 10.114 1.00 95.00 121 GLU A N 1
ATOM 975 C CA . GLU A 1 121 ? 18.630 14.390 9.733 1.00 95.00 121 GLU A CA 1
ATOM 976 C C . GLU A 1 121 ? 18.405 13.007 10.349 1.00 95.00 121 GLU A C 1
ATOM 978 O O . GLU A 1 121 ? 18.704 12.007 9.703 1.00 95.00 121 GLU A O 1
ATOM 983 N N . ASP A 1 122 ? 17.784 12.936 11.531 1.00 95.88 122 ASP A N 1
ATOM 984 C CA . ASP A 1 122 ? 17.386 11.671 12.156 1.00 95.88 122 ASP A CA 1
ATOM 985 C C . ASP A 1 122 ? 16.200 11.013 11.435 1.00 95.88 122 ASP A C 1
ATOM 987 O O . ASP A 1 122 ? 16.066 9.792 11.425 1.00 95.88 122 ASP A O 1
ATOM 991 N N . VAL A 1 123 ? 15.330 11.815 10.817 1.00 96.25 123 VAL A N 1
ATOM 992 C CA . VAL A 1 123 ? 14.099 11.360 10.152 1.00 96.25 123 VAL A CA 1
ATOM 993 C C . VAL A 1 123 ? 14.375 10.852 8.733 1.00 96.25 123 VAL A C 1
ATOM 995 O O . VAL A 1 123 ? 13.817 9.839 8.301 1.00 96.25 123 VAL A O 1
ATOM 998 N N . TYR A 1 124 ? 15.243 11.535 7.985 1.00 94.56 124 TYR A N 1
ATOM 999 C CA . TYR A 1 124 ? 15.498 11.240 6.572 1.00 94.56 124 TYR A CA 1
ATOM 1000 C C . TYR A 1 124 ? 15.916 9.793 6.247 1.00 94.56 124 TYR A C 1
ATOM 1002 O O . TYR A 1 124 ? 15.448 9.296 5.218 1.00 94.56 124 TYR A O 1
ATOM 1010 N N . PRO A 1 125 ? 16.709 9.071 7.067 1.00 93.69 125 PRO A N 1
ATOM 1011 C CA . PRO A 1 125 ? 17.059 7.674 6.806 1.00 93.69 125 PRO A CA 1
ATOM 1012 C C . PRO A 1 125 ? 15.853 6.745 6.610 1.00 93.69 125 PRO A C 1
ATOM 1014 O O . PRO A 1 125 ? 15.954 5.771 5.855 1.00 93.69 125 PRO A O 1
ATOM 1017 N N . TYR A 1 126 ? 14.729 7.063 7.263 1.00 94.38 126 TYR A N 1
ATOM 1018 C CA . TYR A 1 126 ? 13.518 6.244 7.290 1.00 94.38 126 TYR A CA 1
ATOM 1019 C C . TYR A 1 126 ? 12.537 6.562 6.162 1.00 94.38 126 TYR A C 1
ATOM 1021 O O . TYR A 1 126 ? 11.900 5.651 5.646 1.00 94.38 126 TYR A O 1
ATOM 1029 N N . ILE A 1 127 ? 12.397 7.837 5.786 1.00 92.56 127 ILE A N 1
ATOM 1030 C CA . ILE A 1 127 ? 11.314 8.269 4.884 1.00 92.56 127 ILE A CA 1
ATOM 1031 C C . ILE A 1 127 ? 11.776 9.059 3.659 1.00 92.56 127 ILE A C 1
ATOM 1033 O O . ILE A 1 127 ? 11.038 9.140 2.683 1.00 92.56 127 ILE A O 1
ATOM 1037 N N . ASN A 1 128 ? 12.983 9.643 3.661 1.00 89.00 128 ASN A N 1
ATOM 1038 C CA . ASN A 1 128 ? 13.516 10.310 2.472 1.00 89.00 128 ASN A CA 1
ATOM 1039 C C . ASN A 1 128 ? 15.049 10.436 2.470 1.00 89.00 128 ASN A C 1
ATOM 1041 O O . ASN A 1 128 ? 15.623 11.509 2.676 1.00 89.00 128 ASN A O 1
ATOM 1045 N N . ARG A 1 129 ? 15.725 9.349 2.091 1.00 89.12 129 ARG A N 1
ATOM 1046 C CA . ARG A 1 129 ? 17.191 9.290 1.944 1.00 89.12 129 ARG A CA 1
ATOM 1047 C C . ARG A 1 129 ? 17.758 10.265 0.909 1.00 89.12 129 ARG A C 1
ATOM 1049 O O . ARG A 1 129 ? 18.965 10.484 0.869 1.00 89.12 129 ARG A O 1
ATOM 1056 N N . ARG A 1 130 ? 16.920 10.872 0.058 1.00 87.00 130 ARG A N 1
ATOM 1057 C CA . ARG A 1 130 ? 17.377 11.854 -0.937 1.00 87.00 130 ARG A CA 1
ATOM 1058 C C . ARG A 1 130 ? 17.959 13.109 -0.295 1.00 87.00 130 ARG A C 1
ATOM 1060 O O . ARG A 1 130 ? 18.869 13.678 -0.901 1.00 87.00 130 ARG A O 1
ATOM 1067 N N . GLU A 1 131 ? 17.446 13.538 0.859 1.00 88.00 131 GLU A N 1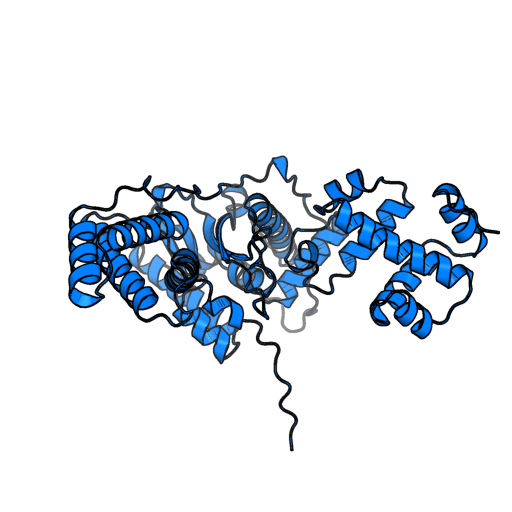
ATOM 1068 C CA . GLU A 1 131 ? 17.940 14.746 1.542 1.00 88.00 131 GLU A CA 1
ATOM 1069 C C . GLU A 1 131 ? 19.320 14.535 2.176 1.00 88.00 131 GLU A C 1
ATOM 1071 O O . GLU A 1 131 ? 20.042 15.505 2.369 1.00 88.00 131 GLU A O 1
ATOM 1076 N N . LEU A 1 132 ? 19.726 13.281 2.411 1.00 87.44 132 LEU A N 1
ATOM 1077 C CA . LEU A 1 132 ? 21.061 12.933 2.916 1.00 87.44 132 LEU A CA 1
ATOM 1078 C C . LEU A 1 132 ? 22.152 13.017 1.836 1.00 87.44 132 LEU A C 1
ATOM 1080 O O . LEU A 1 132 ? 23.341 12.946 2.135 1.00 87.44 132 LEU A O 1
ATOM 1084 N N . LEU A 1 133 ? 21.765 13.136 0.564 1.00 86.69 133 LEU A N 1
ATOM 1085 C CA . LEU A 1 133 ? 22.706 13.216 -0.548 1.00 86.69 133 LEU A CA 1
ATOM 1086 C C . LEU A 1 133 ? 23.091 14.669 -0.847 1.00 86.69 133 LEU A C 1
ATOM 1088 O O . LEU A 1 133 ? 22.206 15.534 -0.888 1.00 86.69 133 LEU A O 1
ATOM 1092 N N . PRO A 1 134 ? 24.361 14.940 -1.208 1.00 79.00 134 PRO A N 1
ATOM 1093 C CA . PRO A 1 134 ? 24.789 16.279 -1.585 1.00 79.00 134 PRO A CA 1
ATOM 1094 C C . PRO A 1 134 ? 23.932 16.815 -2.738 1.00 79.00 134 PRO A C 1
ATOM 1096 O O . PRO A 1 134 ? 23.648 16.124 -3.727 1.00 79.00 134 PRO A O 1
ATOM 1099 N N . ARG A 1 135 ? 23.484 18.068 -2.617 1.00 69.62 135 ARG A N 1
ATOM 1100 C CA . ARG A 1 135 ? 22.819 18.757 -3.727 1.00 69.62 135 ARG A CA 1
ATOM 1101 C C . ARG A 1 135 ? 23.864 18.999 -4.818 1.00 69.62 135 ARG A C 1
ATOM 1103 O O . ARG A 1 135 ? 24.973 19.438 -4.532 1.00 69.62 135 ARG A O 1
ATOM 1110 N N . GLY A 1 136 ? 23.531 18.657 -6.064 1.00 60.53 136 GLY A N 1
ATOM 1111 C CA . GLY A 1 136 ? 24.428 18.905 -7.194 1.00 60.53 136 GLY A CA 1
ATOM 1112 C C . GLY A 1 136 ? 24.746 20.398 -7.319 1.00 60.53 136 GLY A C 1
ATOM 1113 O O . GLY A 1 136 ? 23.911 21.231 -6.966 1.00 60.53 136 GLY A O 1
ATOM 1114 N N . GLN A 1 137 ? 25.937 20.727 -7.826 1.00 51.44 137 GLN A N 1
ATOM 1115 C CA . GLN A 1 137 ? 26.323 22.111 -8.114 1.00 51.44 137 GLN A CA 1
ATOM 1116 C C . GLN A 1 137 ? 25.277 22.797 -9.010 1.00 51.44 137 GLN A C 1
ATOM 1118 O O . GLN A 1 137 ? 24.695 22.172 -9.906 1.00 51.44 137 GLN A O 1
ATOM 1123 N N . VAL A 1 138 ? 25.043 24.089 -8.769 1.00 43.25 138 VAL A N 1
ATOM 1124 C CA . VAL A 1 138 ? 24.159 24.928 -9.589 1.00 43.25 138 VAL A CA 1
ATOM 1125 C C . VAL A 1 138 ? 24.636 24.862 -11.045 1.00 43.25 138 VAL A C 1
ATOM 1127 O O . VAL A 1 138 ? 25.779 25.190 -11.334 1.00 43.25 138 VAL A O 1
ATOM 1130 N N . GLY A 1 139 ? 23.777 24.390 -11.956 1.00 45.66 139 GLY A N 1
ATOM 1131 C CA . GLY A 1 139 ? 24.108 24.217 -13.381 1.00 45.66 139 GLY A CA 1
ATOM 1132 C C . GLY A 1 139 ? 24.490 22.793 -13.813 1.00 45.66 139 GLY A C 1
ATOM 1133 O O . GLY A 1 139 ? 24.639 22.548 -15.007 1.00 45.66 139 GLY A O 1
ATOM 1134 N N . GLY A 1 140 ? 24.583 21.828 -12.890 1.00 46.69 140 GLY A N 1
ATOM 1135 C CA . GLY A 1 140 ? 24.779 20.415 -13.233 1.00 46.69 140 GLY A CA 1
ATOM 1136 C C . GLY A 1 140 ? 23.614 19.828 -14.045 1.00 46.69 140 GLY A C 1
ATOM 1137 O O . GLY A 1 140 ? 22.462 20.240 -13.895 1.00 46.69 140 GLY A O 1
ATOM 1138 N N . CYS A 1 141 ? 23.907 18.850 -14.912 1.00 43.06 141 CYS A N 1
ATOM 1139 C CA . CYS A 1 141 ? 22.914 18.221 -15.786 1.00 43.06 141 CYS A CA 1
ATOM 1140 C C . CYS A 1 141 ? 21.703 17.721 -14.972 1.00 43.06 141 CYS A C 1
ATOM 1142 O O . CYS A 1 141 ? 21.825 16.795 -14.169 1.00 43.06 141 CYS A O 1
ATOM 1144 N N . LYS A 1 142 ? 20.528 18.325 -15.203 1.00 53.12 142 LYS A N 1
ATOM 1145 C CA . LYS A 1 142 ? 19.244 18.009 -14.543 1.00 53.12 142 LYS A CA 1
ATOM 1146 C C . LYS A 1 142 ? 18.654 16.649 -14.952 1.00 53.12 142 LYS A C 1
ATOM 1148 O O . LYS A 1 142 ? 17.492 16.381 -14.661 1.00 53.12 142 LYS A O 1
ATOM 1153 N N . ARG A 1 143 ? 19.399 15.811 -15.681 1.00 55.72 143 ARG A N 1
ATOM 1154 C CA . ARG A 1 143 ? 18.892 14.515 -16.142 1.00 55.72 143 ARG A CA 1
ATOM 1155 C C . ARG A 1 143 ? 18.719 13.568 -14.958 1.00 55.72 143 ARG A C 1
ATOM 1157 O O . ARG A 1 143 ? 19.603 13.454 -14.107 1.00 55.72 143 ARG A O 1
ATOM 1164 N N . MET A 1 144 ? 17.571 12.894 -14.938 1.00 66.25 144 MET A N 1
ATOM 1165 C CA . MET A 1 144 ? 17.299 11.757 -14.066 1.00 66.25 144 MET A CA 1
ATOM 1166 C C . MET A 1 144 ? 18.456 10.758 -14.213 1.00 66.25 144 MET A C 1
ATOM 1168 O O . MET A 1 144 ? 18.764 10.322 -15.321 1.00 66.25 144 MET A O 1
ATOM 1172 N N . ARG A 1 145 ? 19.167 10.456 -13.121 1.00 75.31 145 ARG A N 1
ATOM 1173 C CA . ARG A 1 145 ? 20.268 9.483 -13.154 1.00 75.31 145 ARG A CA 1
ATOM 1174 C C . ARG A 1 145 ? 19.701 8.099 -12.891 1.00 75.31 145 ARG A C 1
ATOM 1176 O O . ARG A 1 145 ? 19.522 7.722 -11.732 1.00 75.31 145 ARG A O 1
ATOM 1183 N N . MET A 1 146 ? 19.372 7.390 -13.961 1.00 85.06 146 MET A N 1
ATOM 1184 C CA . MET A 1 146 ? 18.846 6.035 -13.863 1.00 85.06 146 MET A CA 1
ATOM 1185 C C . MET A 1 146 ? 19.976 5.034 -13.626 1.00 85.06 146 MET A C 1
ATOM 1187 O O . MET A 1 146 ? 21.064 5.202 -14.183 1.00 85.06 146 MET A O 1
ATOM 1191 N N . PRO A 1 147 ? 19.752 4.022 -12.777 1.00 85.00 147 PRO A N 1
ATOM 1192 C CA . PRO A 1 147 ? 20.705 2.937 -12.615 1.00 85.00 147 PRO A CA 1
ATOM 1193 C C . PRO A 1 147 ? 20.790 2.126 -13.914 1.00 85.00 147 PRO A C 1
ATOM 1195 O O . PRO A 1 147 ? 19.799 1.968 -14.622 1.00 85.00 147 PRO A O 1
ATOM 1198 N N . THR A 1 148 ? 21.978 1.624 -14.239 1.00 86.00 148 THR A N 1
ATOM 1199 C CA . THR A 1 148 ? 22.220 0.782 -15.427 1.00 86.00 148 THR A CA 1
ATOM 1200 C C . THR A 1 148 ? 22.149 -0.712 -15.120 1.00 86.00 148 THR A C 1
ATOM 1202 O O . THR A 1 148 ? 22.137 -1.527 -16.034 1.00 86.00 148 THR A O 1
ATOM 1205 N N . SER A 1 149 ? 22.117 -1.073 -13.838 1.00 86.69 149 SER A N 1
ATOM 1206 C CA . SER A 1 149 ? 21.998 -2.442 -13.343 1.00 86.69 149 SER A CA 1
ATOM 1207 C C . SER A 1 149 ? 21.191 -2.453 -12.044 1.00 86.69 149 SER A C 1
ATOM 1209 O O . SER A 1 149 ? 20.979 -1.407 -11.426 1.00 86.69 149 SER A O 1
ATOM 1211 N N . GLY A 1 150 ? 20.723 -3.632 -11.655 1.00 83.94 150 GLY A N 1
ATOM 1212 C CA . GLY A 1 150 ? 19.997 -3.875 -10.417 1.00 83.94 150 GLY A CA 1
ATOM 1213 C C . GLY A 1 150 ? 19.978 -5.366 -10.107 1.00 83.94 150 GLY A C 1
ATOM 1214 O O . GLY A 1 150 ? 20.367 -6.184 -10.944 1.00 83.94 150 GLY A O 1
ATOM 1215 N N . GLN A 1 151 ? 19.564 -5.724 -8.899 1.00 87.12 151 GLN A N 1
ATOM 1216 C CA . GLN A 1 151 ? 19.323 -7.114 -8.528 1.00 87.12 151 GLN A CA 1
ATOM 1217 C C . GLN A 1 151 ? 17.933 -7.560 -8.988 1.00 87.12 151 GLN A C 1
ATOM 1219 O O . GLN A 1 151 ? 16.935 -6.897 -8.707 1.00 87.12 151 GLN A O 1
ATOM 1224 N N . LEU A 1 152 ? 17.868 -8.709 -9.668 1.00 85.56 152 LEU A N 1
ATOM 1225 C CA . LEU A 1 152 ? 16.595 -9.333 -10.014 1.00 85.56 152 LEU A CA 1
ATOM 1226 C C . LEU A 1 152 ? 15.945 -9.884 -8.741 1.00 85.56 152 LEU A C 1
ATOM 1228 O O . LEU A 1 152 ? 16.504 -10.754 -8.074 1.00 85.56 152 LEU A O 1
ATOM 1232 N N . ILE A 1 153 ? 14.751 -9.394 -8.431 1.00 84.31 153 ILE A N 1
ATOM 1233 C CA . ILE A 1 153 ? 13.921 -9.902 -7.344 1.00 84.31 153 ILE A CA 1
ATOM 1234 C C . ILE A 1 153 ? 13.391 -11.289 -7.710 1.00 84.31 153 ILE A C 1
ATOM 1236 O O . ILE A 1 153 ? 12.710 -11.457 -8.722 1.00 84.31 153 ILE A O 1
ATOM 1240 N N . ASP A 1 154 ? 13.680 -12.264 -6.851 1.00 78.56 154 ASP A N 1
ATOM 1241 C CA . ASP A 1 154 ? 13.094 -13.603 -6.873 1.00 78.56 154 ASP A CA 1
ATOM 1242 C C . ASP A 1 154 ? 11.795 -13.600 -6.042 1.00 78.56 154 ASP A C 1
ATOM 1244 O O . ASP A 1 154 ? 11.870 -13.465 -4.815 1.00 78.56 154 ASP A O 1
ATOM 1248 N N . PRO A 1 155 ? 10.607 -13.752 -6.659 1.00 76.69 155 PRO A N 1
ATOM 1249 C CA . PRO A 1 155 ? 9.327 -13.726 -5.947 1.00 76.69 155 PRO A CA 1
ATOM 1250 C C . PRO A 1 155 ? 9.218 -14.774 -4.850 1.00 76.69 155 PRO A C 1
ATOM 1252 O O . PRO A 1 155 ? 8.550 -14.532 -3.851 1.00 76.69 155 PRO A O 1
ATOM 1255 N N . SER A 1 156 ? 9.878 -15.926 -5.010 1.00 72.06 156 SER A N 1
ATOM 1256 C CA . SER A 1 156 ? 9.830 -17.004 -4.017 1.00 72.06 156 SER A CA 1
ATOM 1257 C C . SER A 1 156 ? 10.533 -16.631 -2.709 1.00 72.06 156 SER A C 1
ATOM 1259 O O . SER A 1 156 ? 10.262 -17.218 -1.663 1.00 72.06 156 SER A O 1
ATOM 1261 N N . ARG A 1 157 ? 11.416 -15.625 -2.757 1.00 82.50 157 ARG A N 1
ATOM 1262 C CA . ARG A 1 157 ? 12.135 -15.077 -1.601 1.00 82.50 157 ARG A CA 1
ATOM 1263 C C . ARG A 1 157 ? 11.468 -13.832 -1.024 1.00 82.50 157 ARG A C 1
ATOM 1265 O O . ARG A 1 157 ? 11.916 -13.334 0.008 1.00 82.50 157 ARG A O 1
ATOM 1272 N N . VAL A 1 158 ? 10.428 -13.306 -1.674 1.00 84.06 158 VAL A N 1
ATOM 1273 C CA . VAL A 1 158 ? 9.681 -12.158 -1.159 1.00 84.06 158 VAL A CA 1
ATOM 1274 C C . VAL A 1 158 ? 8.813 -12.636 -0.003 1.00 84.06 158 VAL A C 1
ATOM 1276 O O . VAL A 1 158 ? 7.854 -13.381 -0.183 1.00 84.06 158 VAL A O 1
ATOM 1279 N N . ASN A 1 159 ? 9.166 -12.209 1.207 1.00 80.44 159 ASN A N 1
ATOM 1280 C CA . ASN A 1 159 ? 8.443 -12.582 2.413 1.00 80.44 159 ASN A CA 1
ATOM 1281 C C . ASN A 1 159 ? 7.156 -11.754 2.548 1.00 80.44 159 ASN A C 1
ATOM 1283 O O . ASN A 1 159 ? 7.133 -10.734 3.234 1.00 80.44 159 ASN A O 1
ATOM 1287 N N . ALA A 1 160 ? 6.094 -12.180 1.868 1.00 79.31 160 ALA A N 1
ATOM 1288 C CA . ALA A 1 160 ? 4.767 -11.615 2.058 1.00 79.31 160 ALA A CA 1
ATOM 1289 C C . ALA A 1 160 ? 4.188 -12.114 3.390 1.00 79.31 160 ALA A C 1
ATOM 1291 O O . ALA A 1 160 ? 4.019 -13.314 3.596 1.00 79.31 160 ALA A O 1
ATOM 1292 N N . SER A 1 161 ? 3.883 -11.185 4.295 1.00 76.94 161 SER A N 1
ATOM 1293 C CA . SER A 1 161 ? 3.191 -11.467 5.558 1.00 76.94 161 SER A CA 1
ATOM 1294 C C . SER A 1 161 ? 1.740 -10.990 5.452 1.00 76.94 161 SER A C 1
ATOM 1296 O O . SER A 1 161 ? 1.434 -9.904 5.949 1.00 76.94 161 SER A O 1
ATOM 1298 N N . PRO A 1 162 ? 0.853 -11.734 4.756 1.00 76.19 162 PRO A N 1
ATOM 1299 C CA . PRO A 1 162 ? -0.531 -11.316 4.600 1.00 76.19 162 PRO A CA 1
ATOM 1300 C C . PRO A 1 162 ? -1.198 -11.176 5.965 1.00 76.19 162 PRO A C 1
ATOM 1302 O O . PRO A 1 162 ? -0.988 -11.990 6.868 1.00 76.19 162 PRO A O 1
ATOM 1305 N N . LEU A 1 163 ? -2.041 -10.153 6.098 1.00 76.88 163 LEU A N 1
ATOM 1306 C CA . LEU A 1 163 ? -2.882 -10.023 7.279 1.00 76.88 163 LEU A CA 1
ATOM 1307 C C . LEU A 1 163 ? -3.846 -11.216 7.346 1.00 76.88 163 LEU A C 1
ATOM 1309 O O . LEU A 1 163 ? -4.412 -11.591 6.312 1.00 76.88 163 LEU A O 1
ATOM 1313 N N . PRO A 1 164 ? -4.045 -11.823 8.531 1.00 66.94 164 PRO A N 1
ATOM 1314 C CA . PRO A 1 164 ? -4.980 -12.927 8.682 1.00 66.94 164 PRO A CA 1
ATOM 1315 C C . PRO A 1 164 ? -6.363 -12.525 8.163 1.00 66.94 164 PRO A C 1
ATOM 1317 O O . PRO A 1 164 ? -6.927 -11.526 8.602 1.00 66.94 164 PRO A O 1
ATOM 1320 N N . GLN A 1 165 ? -6.932 -13.295 7.232 1.00 66.56 165 GLN A N 1
ATOM 1321 C CA . GLN A 1 165 ? -8.323 -13.104 6.815 1.00 66.56 165 GLN A CA 1
ATOM 1322 C C . GLN A 1 165 ? -9.241 -13.780 7.836 1.00 66.56 165 GLN A C 1
ATOM 1324 O O . GLN A 1 165 ? -9.745 -14.873 7.597 1.00 66.56 165 GLN A O 1
ATOM 1329 N N . LEU A 1 166 ? -9.415 -13.146 8.996 1.00 67.25 166 LEU A N 1
ATOM 1330 C CA . LEU A 1 166 ? -10.227 -13.700 10.083 1.00 67.25 166 LEU A CA 1
ATOM 1331 C C . LEU A 1 166 ? -11.705 -13.753 9.678 1.00 67.25 166 LEU A C 1
ATOM 1333 O O . LEU A 1 166 ? -12.251 -12.777 9.142 1.00 67.25 166 LEU A O 1
ATOM 1337 N N . LEU A 1 167 ? -12.355 -14.892 9.932 1.00 63.53 167 LEU A N 1
ATOM 1338 C CA . LEU A 1 167 ? -13.778 -15.068 9.661 1.00 63.53 167 LEU A CA 1
ATOM 1339 C C . LEU A 1 167 ? -14.615 -14.292 10.687 1.00 63.53 167 LEU A C 1
ATOM 1341 O O . LEU A 1 167 ? -14.235 -14.079 11.842 1.00 63.53 167 LEU A O 1
ATOM 1345 N N . VAL A 1 168 ? -15.804 -13.860 10.261 1.00 62.34 168 VAL A N 1
ATOM 1346 C CA . VAL A 1 168 ? -16.760 -13.184 11.147 1.00 62.34 168 VAL A CA 1
ATOM 1347 C C . VAL A 1 168 ? -17.132 -14.133 12.289 1.00 62.34 168 VAL A C 1
ATOM 1349 O O . VAL A 1 168 ? -17.647 -15.219 12.043 1.00 62.34 168 VAL A O 1
ATOM 1352 N N . GLY A 1 169 ? -16.884 -13.703 13.529 1.00 62.94 169 GLY A N 1
ATOM 1353 C CA . GLY A 1 169 ? -17.148 -14.486 14.742 1.00 62.94 169 GLY A CA 1
ATOM 1354 C C . GLY A 1 169 ? -15.907 -15.100 15.399 1.00 62.94 169 GLY A C 1
ATOM 1355 O O . GLY A 1 169 ? -15.996 -15.505 16.553 1.00 62.94 169 GLY A O 1
ATOM 1356 N N . GLU A 1 170 ? -14.750 -15.104 14.729 1.00 67.38 170 GLU A N 1
ATOM 1357 C CA . GLU A 1 170 ? -13.488 -15.596 15.312 1.00 67.38 170 GLU A CA 1
ATOM 1358 C C . GLU A 1 170 ? -12.836 -14.580 16.258 1.00 67.38 170 GLU A C 1
ATOM 1360 O O . GLU A 1 170 ? -12.045 -14.946 17.127 1.00 67.38 170 GLU A O 1
ATOM 1365 N N . ILE A 1 171 ? -13.187 -13.298 16.118 1.00 75.44 171 ILE A N 1
ATOM 1366 C CA . ILE A 1 171 ? -12.635 -12.224 16.944 1.00 75.44 171 ILE A CA 1
ATOM 1367 C C . ILE A 1 171 ? -13.565 -11.950 18.125 1.00 75.44 171 ILE A C 1
ATOM 1369 O O . ILE A 1 171 ? -14.698 -11.494 17.918 1.00 75.44 171 ILE A O 1
ATOM 1373 N N . PRO A 1 172 ? -13.110 -12.170 19.371 1.00 79.75 172 PRO A N 1
ATOM 1374 C CA . PRO A 1 172 ? -13.910 -11.853 20.537 1.00 79.75 172 PRO A CA 1
ATOM 1375 C C . PRO A 1 172 ? -14.054 -10.334 20.661 1.00 79.75 172 PRO A C 1
ATOM 1377 O O . PRO A 1 172 ? -13.092 -9.612 20.917 1.00 79.75 172 PRO A O 1
ATOM 1380 N N . VAL A 1 173 ? -15.283 -9.843 20.507 1.00 88.38 173 VAL A N 1
ATOM 1381 C CA . VAL A 1 173 ? -15.611 -8.446 20.812 1.00 88.38 173 VAL A CA 1
ATOM 1382 C C . VAL A 1 173 ? -15.739 -8.299 22.331 1.00 88.38 173 VAL A C 1
ATOM 1384 O O . VAL A 1 173 ? -16.433 -9.111 22.946 1.00 88.38 173 VAL A O 1
ATOM 1387 N N . PRO A 1 174 ? -15.140 -7.281 22.969 1.00 92.62 174 PRO A N 1
ATOM 1388 C CA . PRO A 1 174 ? -15.279 -7.080 24.408 1.00 92.62 174 PRO A CA 1
ATOM 1389 C C . PRO A 1 174 ? -16.748 -6.946 24.833 1.00 92.62 174 PRO A C 1
ATOM 1391 O O . PRO A 1 174 ? -17.521 -6.240 24.185 1.00 92.62 174 PRO A O 1
ATOM 1394 N N . LEU A 1 175 ? -17.138 -7.571 25.952 1.00 91.62 175 LEU A N 1
ATOM 1395 C CA . LEU A 1 175 ? -18.535 -7.584 26.425 1.00 91.62 175 LEU A CA 1
ATOM 1396 C C . LEU A 1 175 ? -19.129 -6.178 26.590 1.00 91.62 175 LEU A C 1
ATOM 1398 O O . LEU A 1 175 ? -20.308 -5.963 26.308 1.00 91.62 175 LEU A O 1
ATOM 1402 N N . LEU A 1 176 ? -18.312 -5.212 27.023 1.00 92.44 176 LEU A N 1
ATOM 1403 C CA . LEU A 1 176 ? -18.734 -3.819 27.164 1.00 92.44 176 LEU A CA 1
ATOM 1404 C C . LEU A 1 176 ? -19.104 -3.203 25.807 1.00 92.44 176 LEU A C 1
ATOM 1406 O O . LEU A 1 176 ? -20.174 -2.608 25.683 1.00 92.44 176 LEU A O 1
ATOM 1410 N N . VAL A 1 177 ? -18.259 -3.412 24.794 1.00 94.00 177 VAL A N 1
ATOM 1411 C CA . VAL A 1 177 ? -18.479 -2.940 23.419 1.00 94.00 177 VAL A CA 1
ATOM 1412 C C . VAL A 1 177 ? -19.705 -3.629 22.820 1.00 94.00 177 VAL A C 1
ATOM 1414 O O . VAL A 1 177 ? -20.572 -2.954 22.276 1.00 94.00 177 VAL A O 1
ATOM 1417 N N . GLN A 1 178 ? -19.857 -4.946 23.007 1.00 93.19 178 GLN A N 1
ATOM 1418 C CA . GLN A 1 178 ? -21.051 -5.674 22.560 1.00 93.19 178 GLN A CA 1
ATOM 1419 C C . GLN A 1 178 ? -22.336 -5.108 23.173 1.00 93.19 178 GLN A C 1
ATOM 1421 O O . GLN A 1 178 ? -23.325 -4.908 22.469 1.00 93.19 178 GLN A O 1
ATOM 1426 N N . LYS A 1 179 ? -22.338 -4.831 24.484 1.00 93.25 179 LYS A N 1
ATOM 1427 C CA . LYS A 1 179 ? -23.507 -4.275 25.179 1.00 93.25 179 LYS A CA 1
ATOM 1428 C C . LYS A 1 179 ? -23.862 -2.890 24.638 1.00 93.25 179 LYS A C 1
ATOM 1430 O O . LYS A 1 179 ? -25.038 -2.645 24.389 1.00 93.25 179 LYS A O 1
ATOM 1435 N N . ARG A 1 180 ? -22.864 -2.018 24.448 1.00 94.50 180 ARG A N 1
ATOM 1436 C CA . ARG A 1 180 ? -23.040 -0.663 23.900 1.00 94.50 180 ARG A CA 1
ATOM 1437 C C . ARG A 1 180 ? -23.577 -0.701 22.474 1.00 94.50 180 ARG A C 1
ATOM 1439 O O . ARG A 1 180 ? -24.631 -0.125 22.222 1.00 94.50 180 ARG A O 1
ATOM 1446 N N . MET A 1 181 ? -22.936 -1.479 21.604 1.00 95.25 181 MET A N 1
ATOM 1447 C CA . MET A 1 181 ? -23.367 -1.660 20.218 1.00 95.25 181 MET A CA 1
ATOM 1448 C C . MET A 1 181 ? -24.775 -2.231 20.120 1.00 95.25 181 MET A C 1
ATOM 1450 O O . MET 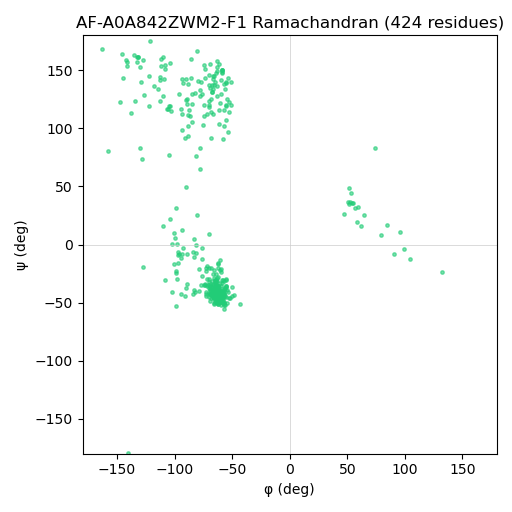A 1 181 ? -25.573 -1.758 19.320 1.00 95.25 181 MET A O 1
ATOM 1454 N N . ARG A 1 182 ? -25.114 -3.221 20.953 1.00 93.50 182 ARG A N 1
ATOM 1455 C CA . ARG A 1 182 ? -26.468 -3.777 20.983 1.00 93.50 182 ARG A CA 1
ATOM 1456 C C . ARG A 1 182 ? -27.486 -2.713 21.375 1.00 93.50 182 ARG A C 1
ATOM 1458 O O . ARG A 1 182 ? -28.481 -2.580 20.677 1.00 93.50 182 ARG A O 1
ATOM 1465 N N . THR A 1 183 ? -27.244 -1.962 22.452 1.00 93.62 183 THR A N 1
ATOM 1466 C CA . THR A 1 183 ? -28.150 -0.885 22.876 1.00 93.62 183 THR A CA 1
ATOM 1467 C C . THR A 1 183 ? -28.355 0.125 21.751 1.00 93.62 183 THR A C 1
ATOM 1469 O O . THR A 1 183 ? -29.498 0.347 21.369 1.00 93.62 183 THR A O 1
ATOM 1472 N N . PHE A 1 184 ? -27.270 0.641 21.170 1.00 94.69 184 PHE A N 1
ATOM 1473 C CA . PHE A 1 184 ? -27.320 1.599 20.067 1.00 94.69 184 PHE A CA 1
ATOM 1474 C C . PHE A 1 184 ? -28.109 1.049 18.865 1.00 94.69 184 PHE A C 1
ATOM 1476 O O . PHE A 1 184 ? -29.115 1.619 18.444 1.00 94.69 184 PHE A O 1
ATOM 1483 N N . LEU A 1 185 ? -27.724 -0.125 18.354 1.00 93.50 185 LEU A N 1
ATOM 1484 C CA . LEU A 1 185 ? -28.329 -0.693 17.149 1.00 93.50 185 LEU A CA 1
ATOM 1485 C C . LEU A 1 185 ? -29.804 -1.065 17.345 1.00 93.50 185 LEU A C 1
ATOM 1487 O O . LEU A 1 185 ? -30.600 -0.857 16.435 1.00 93.50 185 LEU A O 1
ATOM 1491 N N . THR A 1 186 ? -30.192 -1.596 18.509 1.00 92.25 186 THR A N 1
ATOM 1492 C CA . THR A 1 186 ? -31.583 -2.024 18.736 1.00 92.25 186 THR A CA 1
ATOM 1493 C C . THR A 1 186 ? -32.498 -0.887 19.177 1.00 92.25 186 THR A C 1
ATOM 1495 O O . THR A 1 186 ? -33.626 -0.813 18.704 1.00 92.25 186 THR A O 1
ATOM 1498 N N . ALA A 1 187 ? -32.042 -0.020 20.088 1.00 87.12 187 ALA A N 1
ATOM 1499 C CA . ALA A 1 187 ? -32.900 0.986 20.712 1.00 87.12 187 ALA A CA 1
ATOM 1500 C C . ALA A 1 187 ? -32.941 2.292 19.912 1.00 87.12 187 ALA A C 1
ATOM 1502 O O . ALA A 1 187 ? -33.983 2.937 19.868 1.00 87.12 187 ALA A O 1
ATOM 1503 N N . GLU A 1 188 ? -31.832 2.668 19.273 1.00 87.19 188 GLU A N 1
ATOM 1504 C CA . GLU A 1 188 ? -31.722 3.939 18.547 1.00 87.19 188 GLU A CA 1
ATOM 1505 C C . GLU A 1 188 ? -31.861 3.731 17.037 1.00 87.19 188 GLU A C 1
ATOM 1507 O O . GLU A 1 188 ? -32.558 4.490 16.370 1.00 87.19 188 GLU A O 1
ATOM 1512 N N . ALA A 1 189 ? -31.256 2.667 16.496 1.00 86.00 189 ALA A N 1
ATOM 1513 C CA . ALA A 1 189 ? -31.266 2.397 15.058 1.00 86.00 189 ALA A CA 1
ATOM 1514 C C . ALA A 1 189 ? -32.331 1.375 14.600 1.00 86.00 189 ALA A C 1
ATOM 1516 O O . ALA A 1 189 ? -32.421 1.078 13.408 1.00 86.00 189 ALA A O 1
ATOM 1517 N N . ASN A 1 190 ? -33.139 0.847 15.531 1.00 88.19 190 ASN A N 1
ATOM 1518 C CA . ASN A 1 190 ? -34.236 -0.104 15.293 1.00 88.19 190 ASN A CA 1
ATOM 1519 C C . ASN A 1 190 ? -33.839 -1.353 14.469 1.00 88.19 190 ASN A C 1
ATOM 1521 O O . ASN A 1 190 ? -34.610 -1.874 13.661 1.00 88.19 190 ASN A O 1
ATOM 1525 N N . VAL A 1 191 ? -32.610 -1.836 14.659 1.00 91.00 191 VAL A N 1
ATOM 1526 C CA . VAL A 1 191 ? -32.076 -3.042 14.019 1.00 91.00 191 VAL A CA 1
ATOM 1527 C C . VAL A 1 191 ? -32.399 -4.269 14.875 1.00 91.00 191 VAL A C 1
ATOM 1529 O O . VAL A 1 191 ? -32.253 -4.2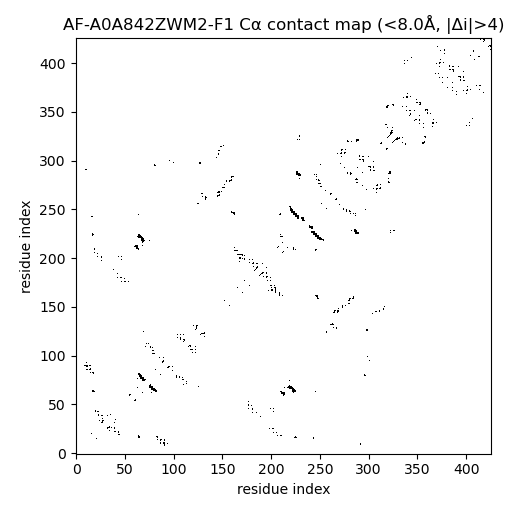49 16.097 1.00 91.00 191 VAL A O 1
ATOM 1532 N N . GLY A 1 192 ? -32.801 -5.375 14.242 1.00 91.06 192 GLY A N 1
ATOM 1533 C CA . GLY A 1 192 ? -33.053 -6.642 14.938 1.00 91.06 192 GLY A CA 1
ATOM 1534 C C . GLY A 1 192 ? -31.822 -7.165 15.696 1.00 91.06 192 GLY A C 1
ATOM 1535 O O . GLY A 1 192 ? -30.685 -6.972 15.268 1.00 91.06 192 GLY A O 1
ATOM 1536 N N . GLN A 1 193 ? -32.035 -7.868 16.814 1.00 90.81 193 GLN A N 1
ATOM 1537 C CA . GLN A 1 193 ? -30.946 -8.306 17.705 1.00 90.81 193 GLN A CA 1
ATOM 1538 C C . GLN A 1 193 ? -29.886 -9.172 17.006 1.00 90.81 193 GLN A C 1
ATOM 1540 O O . GLN A 1 193 ? -28.691 -8.970 17.217 1.00 90.81 193 GLN A O 1
ATOM 1545 N N . SER A 1 194 ? -30.306 -10.117 16.161 1.00 90.44 194 SER A N 1
ATOM 1546 C CA . SER A 1 194 ? -29.399 -10.983 15.397 1.00 90.44 194 SER A CA 1
ATOM 1547 C C . SER A 1 194 ? -28.534 -10.178 14.425 1.00 90.44 194 SER A C 1
ATOM 1549 O O . SER A 1 194 ? -27.317 -10.353 14.378 1.00 90.44 194 SER A O 1
ATOM 1551 N N . THR A 1 195 ? -29.146 -9.238 13.706 1.00 90.94 195 THR A N 1
ATOM 1552 C CA . THR A 1 195 ? -28.448 -8.330 12.793 1.00 90.94 195 THR A CA 1
ATOM 1553 C C . THR A 1 195 ? -27.475 -7.425 13.548 1.00 90.94 195 THR A C 1
ATOM 1555 O O . THR A 1 195 ? -26.353 -7.235 13.093 1.00 90.94 195 THR A O 1
ATOM 1558 N N . ALA A 1 196 ? -27.841 -6.929 14.734 1.00 92.38 196 ALA A N 1
ATOM 1559 C CA . ALA A 1 196 ? -26.961 -6.096 15.553 1.00 92.38 196 ALA A CA 1
ATOM 1560 C C . ALA A 1 196 ? -25.679 -6.829 15.990 1.00 92.38 196 ALA A C 1
ATOM 1562 O O . ALA A 1 196 ? -24.578 -6.273 15.918 1.00 92.38 196 ALA A O 1
ATOM 1563 N N . VAL A 1 197 ? -25.804 -8.099 16.392 1.00 91.69 197 VAL A N 1
ATOM 1564 C CA . VAL A 1 197 ? -24.650 -8.960 16.702 1.00 91.69 197 VAL A CA 1
ATOM 1565 C C . VAL A 1 197 ? -23.791 -9.174 15.455 1.00 91.69 197 VAL A C 1
ATOM 1567 O O . VAL A 1 197 ? -22.576 -8.983 15.518 1.00 91.69 197 VAL A O 1
ATOM 1570 N N . ALA A 1 198 ? -24.411 -9.491 14.315 1.00 91.88 198 ALA A N 1
ATOM 1571 C CA . ALA A 1 198 ? -23.696 -9.711 13.060 1.00 91.88 198 ALA A CA 1
ATOM 1572 C C . ALA A 1 198 ? -22.932 -8.460 12.587 1.00 91.88 198 ALA A C 1
ATOM 1574 O O . ALA A 1 198 ? -21.779 -8.576 12.176 1.00 91.88 198 ALA A O 1
ATOM 1575 N N . ILE A 1 199 ? -23.534 -7.266 12.685 1.00 93.25 199 ILE A N 1
ATOM 1576 C CA . ILE A 1 199 ? -22.875 -5.985 12.377 1.00 93.25 199 ILE A CA 1
ATOM 1577 C C . ILE A 1 199 ? -21.661 -5.790 13.289 1.00 93.25 199 ILE A C 1
ATOM 1579 O O . ILE A 1 199 ? -20.569 -5.493 12.811 1.00 93.25 199 ILE A O 1
ATOM 1583 N N . THR A 1 200 ? -21.829 -6.008 14.594 1.00 94.25 200 THR A N 1
ATOM 1584 C CA . THR A 1 200 ? -20.758 -5.810 15.581 1.00 94.25 200 THR A CA 1
ATOM 1585 C C . THR A 1 200 ? -19.575 -6.752 15.328 1.00 94.25 200 THR A C 1
ATOM 1587 O O . THR A 1 200 ? -18.426 -6.315 15.303 1.00 94.25 200 THR A O 1
ATOM 1590 N N . GLN A 1 201 ? -19.841 -8.039 15.089 1.00 92.25 201 GLN A N 1
ATOM 1591 C CA . GLN A 1 201 ? -18.804 -9.026 14.767 1.00 92.25 201 GLN A CA 1
ATOM 1592 C C . GLN A 1 201 ? -18.120 -8.724 13.431 1.00 92.25 201 GLN A C 1
ATOM 1594 O O . GLN A 1 201 ? -16.904 -8.864 13.311 1.00 92.25 201 GLN A O 1
ATOM 1599 N N . PHE A 1 202 ? -18.885 -8.279 12.431 1.00 91.81 202 PHE A N 1
ATOM 1600 C CA . PHE A 1 202 ? -18.341 -7.875 11.141 1.00 91.81 202 PHE A CA 1
ATOM 1601 C C . PHE A 1 202 ? -17.380 -6.689 11.284 1.00 91.81 202 PHE A C 1
ATOM 1603 O O . PHE A 1 202 ? -16.267 -6.735 10.761 1.00 91.81 202 PHE A O 1
ATOM 1610 N N . LEU A 1 203 ? -17.773 -5.643 12.016 1.00 93.69 203 LEU A N 1
ATOM 1611 C CA . LEU A 1 203 ? -16.933 -4.463 12.226 1.00 93.69 203 LEU A CA 1
ATOM 1612 C C . LEU A 1 203 ? -15.658 -4.792 13.008 1.00 93.69 203 LEU A C 1
ATOM 1614 O O . LEU A 1 203 ? -14.594 -4.276 12.659 1.00 93.69 203 LEU A O 1
ATOM 1618 N N . ALA A 1 204 ? -15.740 -5.699 13.984 1.00 92.19 204 ALA A N 1
ATOM 1619 C CA . ALA A 1 204 ? -14.578 -6.195 14.716 1.00 92.19 204 ALA A CA 1
ATOM 1620 C C . ALA A 1 204 ? -13.586 -6.934 13.813 1.00 92.19 204 ALA A C 1
ATOM 1622 O O . ALA A 1 204 ? -12.396 -6.621 13.843 1.00 92.19 204 ALA A O 1
ATOM 1623 N N . ALA A 1 205 ? -14.078 -7.831 12.950 1.00 89.50 205 ALA A N 1
ATOM 1624 C CA . ALA A 1 205 ? -13.258 -8.500 11.941 1.00 89.50 205 ALA A CA 1
ATOM 1625 C C . ALA A 1 205 ? -12.539 -7.493 11.031 1.00 89.50 205 ALA A C 1
ATOM 1627 O O . ALA A 1 205 ? -11.339 -7.602 10.789 1.00 89.50 205 ALA A O 1
ATOM 1628 N N . ARG A 1 206 ? -13.246 -6.452 10.572 1.00 89.75 206 ARG A N 1
ATOM 1629 C CA . ARG A 1 206 ? -12.639 -5.404 9.739 1.00 89.75 206 ARG A CA 1
ATOM 1630 C C . ARG A 1 206 ? -11.615 -4.571 10.488 1.00 89.75 206 ARG A C 1
ATOM 1632 O O . ARG A 1 206 ? -10.572 -4.278 9.921 1.00 89.75 206 ARG A O 1
ATOM 1639 N N . ARG A 1 207 ? -11.867 -4.218 11.745 1.00 91.19 207 ARG A N 1
ATOM 1640 C CA . ARG A 1 207 ? -10.899 -3.456 12.535 1.00 91.19 207 ARG A CA 1
ATOM 1641 C C . ARG A 1 207 ? -9.600 -4.235 12.734 1.00 91.19 207 ARG A C 1
ATOM 1643 O O . ARG A 1 207 ? -8.540 -3.650 12.557 1.00 91.19 207 ARG A O 1
ATOM 1650 N N . GLU A 1 208 ? -9.665 -5.533 13.027 1.00 88.94 208 GLU A N 1
ATOM 1651 C CA . GLU A 1 208 ? -8.453 -6.356 13.157 1.00 88.94 208 GLU A CA 1
ATOM 1652 C C . GLU A 1 208 ? -7.686 -6.458 11.833 1.00 88.94 208 GLU A C 1
ATOM 1654 O O . GLU A 1 208 ? -6.474 -6.258 11.808 1.00 88.94 208 GLU A O 1
ATOM 1659 N N . ASN A 1 209 ? -8.398 -6.689 10.724 1.00 87.75 209 ASN A N 1
ATOM 1660 C CA . ASN A 1 209 ? -7.782 -6.864 9.408 1.00 87.75 209 ASN A CA 1
ATOM 1661 C C . ASN A 1 209 ? -7.187 -5.568 8.842 1.00 87.75 209 ASN A C 1
ATOM 1663 O O . ASN A 1 209 ? -6.269 -5.627 8.038 1.00 87.75 209 ASN A O 1
ATOM 1667 N N . PHE A 1 210 ? -7.733 -4.401 9.187 1.00 90.81 210 PHE A N 1
ATOM 1668 C CA . PHE A 1 210 ? -7.273 -3.112 8.657 1.00 90.81 210 PHE A CA 1
ATOM 1669 C C . PHE A 1 210 ? -6.326 -2.386 9.616 1.00 90.81 210 PHE A C 1
ATOM 1671 O O . PHE A 1 210 ? -5.522 -1.578 9.161 1.00 90.81 210 PHE A O 1
ATOM 1678 N N . CYS A 1 211 ? -6.409 -2.666 10.918 1.00 92.69 211 CYS A N 1
ATOM 1679 C CA . CYS A 1 211 ? -5.574 -2.060 11.948 1.00 92.69 211 CYS A CA 1
ATOM 1680 C C . CYS A 1 211 ? -4.924 -3.155 12.813 1.00 92.69 211 CYS A C 1
ATOM 1682 O O . CYS A 1 211 ? -5.350 -3.370 13.955 1.00 92.69 211 CYS A O 1
ATOM 1684 N N . PRO A 1 212 ? -3.913 -3.880 12.306 1.00 92.75 212 PRO A N 1
ATOM 1685 C CA . PRO A 1 212 ? -3.241 -4.920 13.078 1.00 92.75 212 PRO A CA 1
ATOM 1686 C C . PRO A 1 212 ? -2.533 -4.341 14.310 1.00 92.75 212 PRO A C 1
ATOM 1688 O O . PRO A 1 212 ? -2.186 -3.157 14.366 1.00 92.75 212 PRO A O 1
ATOM 1691 N N . ARG A 1 213 ? -2.287 -5.184 15.316 1.00 92.44 213 ARG A N 1
ATOM 1692 C CA . ARG A 1 213 ? -1.497 -4.793 16.495 1.00 92.44 213 ARG A CA 1
ATOM 1693 C C . ARG A 1 213 ? -0.049 -4.532 16.102 1.00 92.44 213 ARG A C 1
ATOM 1695 O O . ARG A 1 213 ? 0.521 -5.295 15.322 1.00 92.44 213 ARG A O 1
ATOM 1702 N N . ILE A 1 214 ? 0.582 -3.532 16.711 1.00 93.25 214 ILE A N 1
ATOM 1703 C CA . ILE A 1 214 ? 1.987 -3.194 16.421 1.00 93.25 214 ILE A CA 1
ATOM 1704 C C . ILE A 1 214 ? 2.921 -4.378 16.688 1.00 93.25 214 ILE A C 1
ATOM 1706 O O . ILE A 1 214 ? 3.870 -4.584 15.943 1.00 93.25 214 ILE A O 1
ATOM 1710 N N . SER A 1 215 ? 2.611 -5.210 17.685 1.00 91.00 215 SER A N 1
ATOM 1711 C CA . SER A 1 215 ? 3.384 -6.414 18.012 1.00 91.00 215 SER A CA 1
ATOM 1712 C C . SER A 1 215 ? 3.433 -7.467 16.898 1.00 91.00 215 SER A C 1
ATOM 1714 O O . SER A 1 215 ? 4.276 -8.358 16.946 1.00 91.00 215 SER A O 1
ATOM 1716 N N . THR A 1 216 ? 2.537 -7.389 15.912 1.00 90.69 216 THR A N 1
ATOM 1717 C CA . THR A 1 216 ? 2.528 -8.284 14.742 1.00 90.69 216 THR A CA 1
ATOM 1718 C C . THR A 1 216 ? 3.373 -7.758 13.583 1.00 90.69 216 THR A C 1
ATOM 1720 O O . THR A 1 216 ? 3.592 -8.476 12.611 1.00 90.69 216 THR A O 1
ATOM 1723 N N . LEU A 1 217 ? 3.859 -6.518 13.687 1.00 93.19 217 LEU A N 1
ATOM 1724 C CA . LEU A 1 217 ? 4.611 -5.823 12.652 1.00 93.19 217 LEU A CA 1
ATOM 1725 C C . LEU A 1 217 ? 6.087 -5.703 13.035 1.00 93.19 217 LEU A C 1
ATOM 1727 O O . LEU A 1 217 ? 6.462 -5.675 14.207 1.00 93.19 217 LEU A O 1
ATOM 1731 N N . LYS A 1 218 ? 6.935 -5.584 12.016 1.00 94.38 218 LYS A N 1
ATOM 1732 C CA . LYS A 1 218 ? 8.369 -5.327 12.148 1.00 94.38 218 LYS A CA 1
ATOM 1733 C C . LYS A 1 218 ? 8.702 -3.901 11.700 1.00 94.38 218 LYS A C 1
ATOM 1735 O O . LYS A 1 218 ? 8.019 -3.362 10.825 1.00 94.38 218 LYS A O 1
ATOM 1740 N N . PRO A 1 219 ? 9.758 -3.278 12.251 1.00 95.75 219 PRO A N 1
ATOM 1741 C CA . PRO A 1 219 ? 10.284 -2.030 11.711 1.00 95.75 219 PRO A CA 1
ATOM 1742 C C . PRO A 1 219 ? 10.551 -2.133 10.203 1.00 95.75 219 PRO A C 1
ATOM 1744 O O . PRO A 1 219 ? 11.033 -3.155 9.721 1.00 95.75 219 PRO A O 1
ATOM 1747 N N . GLY A 1 220 ? 10.222 -1.072 9.471 1.00 95.56 220 GLY A N 1
ATOM 1748 C CA . GLY A 1 220 ? 10.252 -1.029 8.010 1.00 95.56 220 GLY A CA 1
ATOM 1749 C C . GLY A 1 220 ? 8.940 -1.438 7.340 1.00 95.56 220 GLY A C 1
ATOM 1750 O O . GLY A 1 220 ? 8.811 -1.247 6.132 1.00 95.56 220 GLY A O 1
ATOM 1751 N N . GLN A 1 221 ? 7.954 -1.949 8.088 1.00 96.62 221 GLN A N 1
ATOM 1752 C CA . GLN A 1 221 ? 6.650 -2.326 7.540 1.00 96.62 221 GLN A CA 1
ATOM 1753 C C . GLN A 1 221 ? 5.605 -1.211 7.643 1.00 96.62 221 GLN A C 1
ATOM 1755 O O . GLN A 1 221 ? 5.523 -0.501 8.644 1.00 96.62 221 GLN A O 1
ATOM 1760 N N . VAL A 1 222 ? 4.768 -1.088 6.615 1.00 96.50 222 VAL A N 1
ATOM 1761 C CA . VAL A 1 222 ? 3.632 -0.165 6.531 1.00 96.50 222 VAL A CA 1
ATOM 1762 C C . VAL A 1 222 ? 2.336 -0.959 6.392 1.00 96.50 222 VAL A C 1
ATOM 1764 O O . VAL A 1 222 ? 2.267 -1.906 5.608 1.00 96.50 222 VAL A O 1
ATOM 1767 N N . VAL A 1 223 ? 1.296 -0.561 7.125 1.00 95.62 223 VAL A N 1
ATOM 1768 C CA . VAL A 1 223 ? -0.070 -1.036 6.856 1.00 95.62 223 VAL A CA 1
ATOM 1769 C C . VAL A 1 223 ? -0.658 -0.138 5.784 1.00 95.62 223 VAL A C 1
ATOM 1771 O O . VAL A 1 223 ? -0.747 1.074 5.967 1.00 95.62 223 VAL A O 1
ATOM 1774 N N . TRP A 1 224 ? -1.053 -0.708 4.654 1.00 95.81 224 TRP A N 1
ATOM 1775 C CA . TRP A 1 224 ? -1.525 0.047 3.501 1.00 95.81 224 TRP A CA 1
ATOM 1776 C C . TRP A 1 224 ? -2.845 -0.505 2.981 1.00 95.81 224 TRP A C 1
ATOM 1778 O O . TRP A 1 224 ? -3.143 -1.684 3.141 1.00 95.81 224 TRP A O 1
ATOM 1788 N N . LEU A 1 225 ? -3.650 0.353 2.357 1.00 93.31 225 LEU A N 1
ATOM 1789 C CA . LEU A 1 225 ? -4.880 -0.051 1.685 1.00 93.31 225 LEU A CA 1
ATOM 1790 C C . LEU A 1 225 ? -4.694 0.156 0.189 1.00 93.31 225 LEU A C 1
ATOM 1792 O O . LEU A 1 225 ? -4.414 1.275 -0.235 1.00 93.31 225 LEU A O 1
ATOM 1796 N N . SER A 1 226 ? -4.880 -0.887 -0.617 1.00 91.62 226 SER A N 1
ATOM 1797 C CA . SER A 1 226 ? -4.731 -0.762 -2.069 1.00 91.62 226 SER A CA 1
ATOM 1798 C C . SER A 1 226 ? -5.772 -1.552 -2.855 1.00 91.62 226 SER A C 1
ATOM 1800 O O . SER A 1 226 ? -6.694 -2.131 -2.284 1.00 91.62 226 SER A O 1
ATOM 1802 N N . LEU A 1 227 ? -5.699 -1.499 -4.186 1.00 87.81 227 LEU A N 1
ATOM 1803 C CA . LEU A 1 227 ? -6.672 -2.162 -5.057 1.00 87.81 227 LEU A CA 1
ATOM 1804 C C . LEU A 1 227 ? -6.544 -3.679 -4.941 1.00 87.81 227 LEU A C 1
ATOM 1806 O O . LEU A 1 227 ? -5.449 -4.205 -5.087 1.00 87.81 227 LEU A O 1
ATOM 1810 N N . SER A 1 228 ? -7.657 -4.384 -4.757 1.00 85.88 228 SER A N 1
ATOM 1811 C CA . SER A 1 228 ? -7.666 -5.843 -4.868 1.00 85.88 228 SER A CA 1
ATOM 1812 C C . SER A 1 228 ? -7.405 -6.279 -6.314 1.00 85.88 228 SER A C 1
ATOM 1814 O O . SER A 1 228 ? -7.965 -5.701 -7.253 1.00 85.88 228 SER A O 1
ATOM 1816 N N . ALA A 1 229 ? -6.569 -7.305 -6.479 1.00 77.31 229 ALA A N 1
ATOM 1817 C CA . ALA A 1 229 ? -6.276 -7.933 -7.763 1.00 77.31 229 ALA A CA 1
ATOM 1818 C C . ALA A 1 229 ? -7.443 -8.797 -8.270 1.00 77.31 229 ALA A C 1
ATOM 1820 O O . ALA A 1 229 ? -7.684 -8.854 -9.470 1.00 77.31 229 ALA A O 1
ATOM 1821 N N . THR A 1 230 ? -8.183 -9.440 -7.360 1.00 69.06 230 THR A N 1
ATOM 1822 C CA . THR A 1 230 ? -9.187 -10.471 -7.682 1.00 69.06 230 THR A CA 1
ATOM 1823 C C . THR A 1 230 ? -10.628 -10.007 -7.482 1.00 69.06 230 THR A C 1
ATOM 1825 O O . THR A 1 230 ? -11.539 -10.457 -8.178 1.00 69.06 230 THR A O 1
ATOM 1828 N N . LYS A 1 231 ? -10.878 -9.101 -6.528 1.00 62.38 231 LYS A N 1
ATOM 1829 C CA . LYS A 1 231 ? -12.241 -8.690 -6.174 1.00 62.38 231 LYS A CA 1
ATOM 1830 C C . LYS A 1 231 ? -12.718 -7.543 -7.064 1.00 62.38 231 LYS A C 1
ATOM 1832 O O . LYS A 1 231 ? -12.304 -6.387 -6.927 1.00 62.38 231 LYS A O 1
ATOM 1837 N N . HIS A 1 232 ? -13.676 -7.854 -7.929 1.00 58.06 232 HIS A N 1
ATOM 1838 C CA . HIS A 1 232 ? -14.452 -6.882 -8.696 1.00 58.06 232 HIS A CA 1
ATOM 1839 C C . HIS A 1 232 ? -15.913 -6.897 -8.239 1.00 58.06 232 HIS A C 1
ATOM 1841 O O . HIS A 1 232 ? -16.449 -7.943 -7.877 1.00 58.06 232 HIS A O 1
ATOM 1847 N N . LYS A 1 233 ? -16.574 -5.731 -8.226 1.00 51.53 233 LYS A N 1
ATOM 1848 C CA . LYS A 1 233 ? -18.026 -5.685 -7.999 1.00 51.53 233 LYS A CA 1
ATOM 1849 C C . LYS A 1 233 ? -18.763 -6.409 -9.141 1.00 51.53 233 LYS A C 1
ATOM 1851 O O . LYS A 1 233 ? -18.286 -6.345 -10.276 1.00 51.53 233 LYS A O 1
ATOM 1856 N N . PRO A 1 234 ? -19.916 -7.050 -8.863 1.00 44.88 234 PRO A N 1
ATOM 1857 C CA . PRO A 1 234 ? -20.680 -7.773 -9.873 1.00 44.88 234 PRO A CA 1
ATOM 1858 C C . PRO A 1 234 ? -21.113 -6.863 -11.040 1.00 44.88 234 PRO A C 1
ATOM 1860 O O . PRO A 1 234 ? -21.324 -5.659 -10.836 1.00 44.88 234 PRO A O 1
ATOM 1863 N N . PRO A 1 235 ? -21.262 -7.417 -12.260 1.00 40.03 235 PRO A N 1
ATOM 1864 C CA . PRO A 1 235 ? -21.730 -6.670 -13.425 1.00 40.03 235 PRO A CA 1
ATOM 1865 C C . PRO A 1 235 ? -23.134 -6.102 -13.170 1.00 40.03 235 PRO A C 1
ATOM 1867 O O . PRO A 1 235 ? -24.023 -6.839 -12.758 1.00 40.0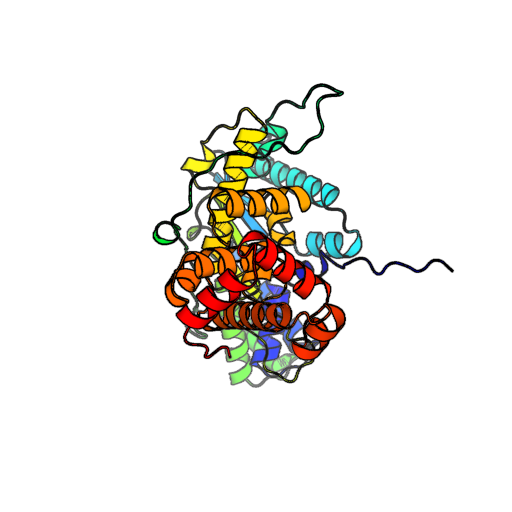3 235 PRO A O 1
ATOM 1870 N N . GLY A 1 236 ? -23.349 -4.804 -13.412 1.00 45.31 236 GLY A N 1
ATOM 1871 C CA . GLY A 1 236 ? -24.674 -4.166 -13.291 1.00 45.31 236 GLY A CA 1
ATOM 1872 C C . GLY A 1 236 ? -24.695 -2.856 -12.500 1.00 45.31 236 GLY A C 1
ATOM 1873 O O . GLY A 1 236 ? -25.534 -2.003 -12.771 1.00 45.31 236 GLY A O 1
ATOM 1874 N N . LEU A 1 237 ? -23.726 -2.623 -11.609 1.00 49.78 237 LEU A N 1
ATOM 1875 C CA . LEU A 1 237 ? -23.448 -1.279 -11.097 1.00 49.78 237 LEU A CA 1
ATOM 1876 C C . LEU A 1 237 ? -22.443 -0.613 -12.038 1.00 49.78 237 LEU A C 1
ATOM 1878 O O . LEU A 1 237 ? -21.253 -0.933 -12.017 1.00 49.78 237 LEU A O 1
ATOM 1882 N N . GLN A 1 238 ? -22.927 0.279 -12.906 1.00 37.38 238 GLN A N 1
ATOM 1883 C CA . GLN A 1 238 ? -22.060 1.103 -13.748 1.00 37.38 238 GLN A CA 1
ATOM 1884 C C . GLN A 1 238 ? -21.043 1.805 -12.832 1.00 37.38 238 GLN A C 1
ATOM 1886 O O . GLN A 1 238 ? -21.426 2.463 -11.869 1.00 37.38 238 GLN A O 1
ATOM 1891 N N . PHE A 1 239 ? -19.754 1.573 -13.108 1.00 38.00 239 PHE A N 1
ATOM 1892 C CA . PHE A 1 239 ? -18.602 1.718 -12.203 1.00 38.00 239 PHE A CA 1
ATOM 1893 C C . PHE A 1 239 ? -18.500 0.607 -11.145 1.00 38.00 239 PHE A C 1
ATOM 1895 O O . PHE A 1 239 ? -18.850 0.781 -9.976 1.00 38.00 239 PHE A O 1
ATOM 1902 N N . ALA A 1 240 ? -17.912 -0.529 -11.539 1.00 42.97 240 ALA A N 1
ATOM 1903 C CA . ALA A 1 240 ? -17.376 -1.510 -10.604 1.00 42.97 240 ALA A CA 1
ATOM 1904 C C . ALA A 1 240 ? -16.322 -0.824 -9.718 1.00 42.97 240 ALA A C 1
ATOM 1906 O O . ALA A 1 240 ? -15.148 -0.718 -10.075 1.00 42.97 240 ALA A O 1
ATOM 1907 N N . ARG A 1 241 ? -16.753 -0.280 -8.575 1.00 54.84 241 ARG A N 1
ATOM 1908 C CA . ARG A 1 241 ? -15.846 0.262 -7.564 1.00 54.84 241 ARG A CA 1
ATOM 1909 C C . ARG A 1 241 ? -14.905 -0.860 -7.164 1.00 54.84 241 ARG A C 1
ATOM 1911 O O . ARG A 1 241 ? -15.359 -1.891 -6.668 1.00 54.84 241 ARG A O 1
ATOM 1918 N N . ARG A 1 242 ? -13.619 -0.677 -7.451 1.00 66.31 242 ARG A N 1
ATOM 1919 C CA . ARG A 1 242 ? -12.584 -1.658 -7.136 1.00 66.31 242 ARG A CA 1
ATOM 1920 C C . ARG A 1 242 ? -12.520 -1.801 -5.622 1.00 66.31 242 ARG A C 1
ATOM 1922 O O . ARG A 1 242 ? -12.455 -0.798 -4.915 1.00 66.31 242 ARG A O 1
ATOM 1929 N N . VAL A 1 243 ? -12.602 -3.036 -5.142 1.00 74.25 243 VAL A N 1
ATOM 1930 C CA . VAL A 1 243 ? -12.531 -3.325 -3.711 1.00 74.25 243 VAL A CA 1
ATOM 1931 C C . VAL A 1 243 ? -11.136 -2.956 -3.222 1.00 74.25 243 VAL A C 1
ATOM 1933 O O . VAL A 1 243 ? -10.141 -3.211 -3.902 1.00 74.25 243 VAL A O 1
ATOM 1936 N N . VAL A 1 244 ? -11.080 -2.311 -2.064 1.00 84.31 244 VAL A N 1
ATOM 1937 C CA . VAL A 1 244 ? -9.831 -1.976 -1.388 1.00 84.31 244 VAL A CA 1
ATOM 1938 C C . VAL A 1 244 ? -9.507 -3.107 -0.422 1.00 84.31 244 VAL A C 1
ATOM 1940 O O . VAL A 1 244 ? -10.413 -3.642 0.209 1.00 84.31 244 VAL A O 1
ATOM 1943 N N . SER A 1 245 ? -8.249 -3.512 -0.317 1.00 88.06 245 SER A N 1
ATOM 1944 C CA . SER A 1 245 ? -7.829 -4.556 0.621 1.00 88.06 245 SER A CA 1
ATOM 1945 C C . SER A 1 245 ? -6.631 -4.090 1.449 1.00 88.06 245 SER A C 1
ATOM 1947 O O . SER A 1 245 ? -5.770 -3.387 0.907 1.00 88.06 245 SER A O 1
ATOM 1949 N N . PRO A 1 246 ? -6.609 -4.413 2.756 1.00 91.62 246 PRO A N 1
ATOM 1950 C CA . PRO A 1 246 ? -5.494 -4.092 3.627 1.00 91.62 246 PRO A CA 1
ATOM 1951 C C . PRO A 1 246 ? -4.335 -5.056 3.384 1.00 91.62 246 PRO A C 1
ATOM 1953 O O . PRO A 1 246 ? -4.545 -6.253 3.200 1.00 91.62 246 PRO A O 1
ATOM 1956 N N . ILE A 1 247 ? -3.121 -4.521 3.399 1.00 93.69 247 ILE A N 1
ATOM 1957 C CA . ILE A 1 247 ? -1.871 -5.253 3.196 1.00 93.69 247 ILE A CA 1
ATOM 1958 C C . ILE A 1 247 ? -0.792 -4.715 4.117 1.00 93.69 247 ILE A C 1
ATOM 1960 O O . ILE A 1 247 ? -0.808 -3.540 4.492 1.00 93.69 247 ILE A O 1
ATOM 1964 N N . VAL A 1 248 ? 0.172 -5.569 4.442 1.00 95.62 248 VAL A N 1
ATOM 1965 C CA . VAL A 1 248 ? 1.413 -5.151 5.094 1.00 95.62 248 VAL A CA 1
ATOM 1966 C C . VAL A 1 248 ? 2.505 -5.170 4.041 1.00 95.62 248 VAL A C 1
ATOM 1968 O O . VAL A 1 248 ? 2.770 -6.210 3.447 1.00 95.62 248 VAL A O 1
ATOM 1971 N N . LEU A 1 249 ? 3.116 -4.017 3.788 1.00 96.25 249 LEU A N 1
ATOM 1972 C CA . LEU A 1 249 ? 4.236 -3.892 2.860 1.00 96.25 249 LEU A CA 1
ATOM 1973 C C . LEU A 1 249 ? 5.513 -3.622 3.633 1.00 96.25 249 LEU A C 1
ATOM 1975 O O . LEU A 1 249 ? 5.521 -2.837 4.576 1.00 96.25 249 LEU A O 1
ATOM 1979 N N . THR A 1 250 ? 6.615 -4.201 3.191 1.00 96.12 250 THR A N 1
ATOM 1980 C CA . THR A 1 250 ? 7.935 -3.950 3.751 1.00 96.12 250 THR A CA 1
ATOM 1981 C C . THR A 1 250 ? 8.587 -2.838 2.930 1.00 96.12 250 THR A C 1
ATOM 1983 O O . THR A 1 250 ? 9.105 -3.086 1.848 1.00 96.12 250 THR A O 1
ATOM 1986 N N . LEU A 1 251 ? 8.567 -1.581 3.379 1.00 95.25 251 LEU A N 1
ATOM 1987 C CA . LEU A 1 251 ? 9.178 -0.483 2.608 1.00 95.25 251 LEU A CA 1
ATOM 1988 C C . LEU A 1 251 ? 10.694 -0.614 2.529 1.00 95.25 251 LEU A C 1
ATOM 1990 O O . LEU A 1 251 ? 11.284 -0.393 1.473 1.00 95.25 251 LEU A O 1
ATOM 1994 N N . PHE A 1 252 ? 11.308 -1.058 3.618 1.00 93.88 252 PHE A N 1
ATOM 1995 C CA . PHE A 1 252 ? 12.710 -1.435 3.654 1.00 93.88 252 PHE A CA 1
ATOM 1996 C C . PHE A 1 252 ? 12.915 -2.609 4.607 1.00 93.88 252 PHE A C 1
ATOM 1998 O O . PHE A 1 252 ? 12.271 -2.692 5.652 1.00 93.88 252 PHE A O 1
ATOM 2005 N N . THR A 1 253 ? 13.816 -3.519 4.250 1.00 92.62 253 THR A N 1
ATOM 2006 C CA . THR A 1 253 ? 14.321 -4.530 5.188 1.00 92.62 253 THR A CA 1
ATOM 2007 C C . THR A 1 253 ? 15.404 -3.929 6.083 1.00 92.62 253 THR A C 1
ATOM 2009 O O . THR A 1 253 ? 15.935 -2.861 5.789 1.00 92.62 253 THR A O 1
ATOM 2012 N N . GLU A 1 254 ? 15.777 -4.615 7.162 1.00 90.25 254 GLU A N 1
ATOM 2013 C CA . GLU A 1 254 ? 16.917 -4.209 7.997 1.00 90.25 254 GLU A CA 1
ATOM 2014 C C . GLU A 1 254 ? 18.222 -4.155 7.180 1.00 90.25 254 GLU A C 1
ATOM 2016 O O . GLU A 1 254 ? 18.964 -3.178 7.244 1.00 90.25 254 GLU A O 1
ATOM 2021 N N . GLU A 1 255 ? 18.452 -5.141 6.307 1.00 89.69 255 GLU A N 1
ATOM 2022 C CA . GLU A 1 255 ? 19.602 -5.156 5.396 1.00 89.69 255 GLU A CA 1
ATOM 2023 C C . GLU A 1 255 ? 19.590 -3.950 4.441 1.00 89.69 255 GLU A C 1
ATOM 2025 O O . GLU A 1 255 ? 20.584 -3.235 4.317 1.00 89.69 255 GLU A O 1
ATOM 2030 N N . GLU A 1 256 ? 18.455 -3.680 3.788 1.00 91.12 256 GLU A N 1
ATOM 2031 C CA . GLU A 1 256 ? 18.286 -2.512 2.915 1.00 91.12 256 GLU A CA 1
ATOM 2032 C C . GLU A 1 256 ? 18.414 -1.199 3.694 1.00 91.12 256 GLU A C 1
ATOM 2034 O O . GLU A 1 256 ? 18.896 -0.193 3.157 1.00 91.12 256 GLU A O 1
ATOM 2039 N N . PHE A 1 257 ? 18.010 -1.197 4.967 1.00 90.62 257 PHE A N 1
ATOM 2040 C CA . PHE A 1 257 ? 18.103 -0.022 5.806 1.00 90.62 257 PHE A CA 1
ATOM 2041 C C . PHE A 1 257 ? 19.564 0.396 6.000 1.00 90.62 257 PHE A C 1
ATOM 2043 O O . PHE A 1 257 ? 19.876 1.582 5.879 1.00 90.62 257 PHE A O 1
ATOM 2050 N N . HIS A 1 258 ? 20.459 -0.573 6.194 1.00 89.38 258 HIS A N 1
ATOM 2051 C CA . HIS A 1 258 ? 21.892 -0.345 6.374 1.00 89.38 258 HIS A CA 1
ATOM 2052 C C . HIS A 1 258 ? 22.679 -0.145 5.068 1.00 89.38 258 HIS A C 1
ATOM 2054 O O . HIS A 1 258 ? 23.848 0.240 5.119 1.00 89.38 258 HIS A O 1
ATOM 2060 N N . LYS A 1 259 ? 22.067 -0.340 3.889 1.00 88.88 259 LYS A N 1
ATOM 2061 C CA . LYS A 1 259 ? 22.710 -0.018 2.604 1.00 88.88 259 LYS A CA 1
ATOM 2062 C C . LYS A 1 259 ? 22.910 1.494 2.467 1.00 88.88 259 LYS A C 1
ATOM 2064 O O . LYS A 1 259 ? 21.956 2.255 2.291 1.00 88.88 259 LYS A O 1
ATOM 2069 N N . THR A 1 260 ? 24.167 1.929 2.479 1.00 79.62 260 THR A N 1
ATOM 2070 C CA . THR A 1 260 ? 24.524 3.338 2.289 1.00 79.62 260 THR A CA 1
ATOM 2071 C C . THR A 1 260 ? 24.449 3.734 0.816 1.00 79.62 260 THR A C 1
ATOM 2073 O O . THR A 1 260 ? 25.070 3.116 -0.047 1.00 79.62 260 THR A O 1
ATOM 2076 N N . ALA A 1 261 ? 23.729 4.816 0.520 1.00 84.44 261 ALA A N 1
ATOM 2077 C CA . ALA A 1 261 ? 23.753 5.458 -0.788 1.00 84.44 261 ALA A CA 1
ATOM 2078 C C . ALA A 1 261 ? 24.568 6.752 -0.714 1.00 84.44 261 ALA A C 1
ATOM 2080 O O . ALA A 1 261 ? 24.195 7.678 -0.003 1.00 84.44 261 ALA A O 1
ATOM 2081 N N . HIS A 1 262 ? 25.648 6.837 -1.491 1.00 84.00 262 HIS A N 1
ATOM 2082 C CA . HIS A 1 262 ? 26.479 8.047 -1.580 1.00 84.00 262 HIS A CA 1
ATOM 2083 C C . HIS A 1 262 ? 26.121 8.932 -2.780 1.00 84.00 262 HIS A C 1
ATOM 2085 O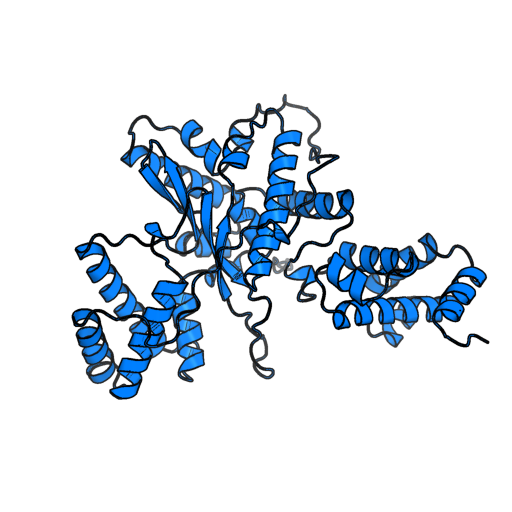 O . HIS A 1 262 ? 26.512 10.095 -2.850 1.00 84.00 262 HIS A O 1
ATOM 2091 N N . THR A 1 263 ? 25.376 8.390 -3.748 1.00 88.12 263 THR A N 1
ATOM 2092 C CA . THR A 1 263 ? 25.010 9.088 -4.984 1.00 88.12 263 THR A CA 1
ATOM 2093 C C . THR A 1 263 ? 23.521 8.956 -5.285 1.00 88.12 263 THR A C 1
ATOM 2095 O O . THR A 1 263 ? 22.841 8.045 -4.810 1.00 88.12 263 THR A O 1
ATOM 2098 N N . LEU A 1 264 ? 23.006 9.848 -6.138 1.00 87.75 264 LEU A N 1
ATOM 2099 C CA . LEU A 1 264 ? 21.625 9.747 -6.614 1.00 87.75 264 LEU A CA 1
ATOM 2100 C C . LEU A 1 264 ? 21.392 8.458 -7.413 1.00 87.75 264 LEU A C 1
ATOM 2102 O O . LEU A 1 264 ? 20.326 7.870 -7.294 1.00 87.75 264 LEU A O 1
ATOM 2106 N N . THR A 1 265 ? 22.382 8.008 -8.188 1.00 89.38 265 THR A N 1
ATOM 2107 C CA . THR A 1 265 ? 22.285 6.767 -8.967 1.00 89.38 265 THR A CA 1
ATOM 2108 C C . THR A 1 265 ? 22.177 5.550 -8.050 1.00 89.38 265 THR A C 1
ATOM 2110 O O . THR A 1 265 ? 21.282 4.737 -8.247 1.00 89.38 265 THR A O 1
ATOM 2113 N N . SER A 1 266 ? 23.017 5.456 -7.010 1.00 89.94 266 SER A N 1
ATOM 2114 C CA . SER A 1 266 ? 22.951 4.350 -6.042 1.00 89.94 266 SER A CA 1
ATOM 2115 C C . SER A 1 266 ? 21.647 4.366 -5.241 1.00 89.94 266 SER A C 1
ATOM 2117 O O . SER A 1 266 ? 21.060 3.318 -5.006 1.00 89.94 266 SER A O 1
ATOM 2119 N N . LEU A 1 267 ? 21.143 5.549 -4.866 1.00 91.38 267 LEU A N 1
ATOM 2120 C CA . LEU A 1 267 ? 19.840 5.658 -4.203 1.00 91.38 267 LEU A CA 1
ATOM 2121 C C . LEU A 1 267 ? 18.694 5.227 -5.126 1.00 91.38 267 LEU A C 1
ATOM 2123 O O . LEU A 1 267 ? 17.790 4.513 -4.705 1.00 91.38 267 LEU A O 1
ATOM 2127 N N . ASN A 1 268 ? 18.732 5.659 -6.386 1.00 93.25 268 ASN A N 1
ATOM 2128 C CA . ASN A 1 268 ? 17.746 5.266 -7.382 1.00 93.25 268 ASN A CA 1
ATOM 2129 C C . ASN A 1 268 ? 17.798 3.755 -7.652 1.00 93.25 268 ASN A C 1
ATOM 2131 O O . ASN A 1 268 ? 16.745 3.162 -7.838 1.00 93.25 268 ASN A O 1
ATOM 2135 N N . GLN A 1 269 ? 18.973 3.121 -7.614 1.00 92.81 269 GLN A N 1
ATOM 2136 C CA . GLN A 1 269 ? 19.088 1.663 -7.684 1.00 92.81 269 GLN A CA 1
ATOM 2137 C C . GLN A 1 269 ? 18.372 0.979 -6.514 1.00 92.81 269 GLN A C 1
ATOM 2139 O O . GLN A 1 269 ? 17.533 0.116 -6.748 1.00 92.81 269 GLN A O 1
ATOM 2144 N N . ILE A 1 270 ? 18.626 1.420 -5.276 1.00 92.81 270 ILE A N 1
ATOM 2145 C CA . ILE A 1 270 ? 17.955 0.876 -4.085 1.00 92.81 270 ILE A CA 1
ATOM 2146 C C . ILE A 1 270 ? 16.435 1.036 -4.209 1.00 92.81 270 ILE A C 1
ATOM 2148 O O . ILE A 1 270 ? 15.699 0.066 -4.072 1.00 92.81 270 ILE A O 1
ATOM 2152 N N . HIS A 1 271 ? 15.951 2.238 -4.535 1.00 94.25 271 HIS A N 1
ATOM 2153 C CA . HIS A 1 271 ? 14.512 2.479 -4.676 1.00 94.25 271 HIS A CA 1
ATOM 2154 C C . HIS A 1 271 ? 13.892 1.697 -5.840 1.00 94.25 271 HIS A C 1
ATOM 2156 O O . HIS A 1 271 ? 12.726 1.323 -5.763 1.00 94.25 271 HIS A O 1
ATOM 2162 N N . MET A 1 272 ? 14.641 1.449 -6.916 1.00 94.94 272 MET A N 1
ATOM 2163 C CA . MET A 1 272 ? 14.201 0.628 -8.043 1.00 94.94 272 MET A CA 1
ATOM 2164 C C . MET A 1 272 ? 13.979 -0.828 -7.612 1.00 94.94 272 MET A C 1
ATOM 2166 O O . MET A 1 272 ? 12.908 -1.378 -7.864 1.00 94.94 272 MET A O 1
ATOM 2170 N N . GLU A 1 273 ? 14.954 -1.419 -6.919 1.00 94.00 273 GLU A N 1
ATOM 2171 C CA . GLU A 1 273 ? 14.881 -2.785 -6.382 1.00 94.00 273 GLU A CA 1
ATOM 2172 C C . GLU A 1 273 ? 13.765 -2.911 -5.328 1.00 94.00 273 GLU A C 1
ATOM 2174 O O . GLU A 1 273 ? 12.937 -3.819 -5.399 1.00 94.00 273 GLU A O 1
ATOM 2179 N N . GLN A 1 274 ? 13.659 -1.940 -4.414 1.00 95.19 274 GLN A N 1
ATOM 2180 C CA . GLN A 1 274 ? 12.581 -1.875 -3.421 1.00 95.19 274 GLN A CA 1
ATOM 2181 C C . GLN A 1 274 ? 11.204 -1.740 -4.071 1.00 95.19 274 GLN A C 1
ATOM 2183 O O . GLN A 1 274 ? 10.264 -2.410 -3.655 1.00 95.19 274 GLN A O 1
ATOM 2188 N N . SER A 1 275 ? 11.072 -0.911 -5.110 1.00 95.62 275 SER A N 1
ATOM 2189 C CA . SER A 1 275 ? 9.804 -0.746 -5.829 1.00 95.62 275 SER A CA 1
ATOM 2190 C C . SER A 1 275 ? 9.351 -2.059 -6.455 1.00 95.62 275 SER A C 1
ATOM 2192 O O . SER A 1 275 ? 8.184 -2.424 -6.333 1.00 95.62 275 SER A O 1
ATOM 2194 N N . ALA A 1 276 ? 10.270 -2.788 -7.094 1.00 93.94 276 ALA A N 1
ATOM 2195 C CA . ALA A 1 276 ? 9.984 -4.103 -7.649 1.00 93.94 276 ALA A CA 1
ATOM 2196 C C . ALA A 1 276 ? 9.544 -5.090 -6.559 1.00 93.94 276 ALA A C 1
ATOM 2198 O O . ALA A 1 276 ? 8.507 -5.738 -6.703 1.00 93.94 276 ALA A O 1
ATOM 2199 N N . ARG A 1 277 ? 10.285 -5.151 -5.443 1.00 94.75 277 ARG A N 1
ATOM 2200 C CA . ARG A 1 277 ? 9.969 -6.017 -4.300 1.00 94.75 277 ARG A CA 1
ATOM 2201 C C . ARG A 1 277 ? 8.594 -5.709 -3.707 1.00 94.75 277 ARG A C 1
ATOM 2203 O O . ARG A 1 277 ? 7.825 -6.637 -3.502 1.00 94.75 277 ARG A O 1
ATOM 2210 N N . ILE A 1 278 ? 8.272 -4.436 -3.478 1.00 96.25 278 ILE A N 1
ATOM 2211 C CA . ILE A 1 278 ? 6.989 -3.989 -2.909 1.00 96.25 278 ILE A CA 1
ATOM 2212 C C . ILE A 1 278 ? 5.820 -4.325 -3.837 1.00 96.25 278 ILE A C 1
ATOM 2214 O O . ILE A 1 278 ? 4.776 -4.770 -3.370 1.00 96.25 278 ILE A O 1
ATOM 2218 N N . LEU A 1 279 ? 5.978 -4.140 -5.152 1.00 94.50 279 LEU A N 1
ATOM 2219 C CA . LEU A 1 279 ? 4.931 -4.492 -6.114 1.00 94.50 279 LEU A CA 1
ATOM 2220 C C . LEU A 1 279 ? 4.664 -6.001 -6.121 1.00 94.50 279 LEU A C 1
ATOM 2222 O O . LEU A 1 279 ? 3.506 -6.417 -6.100 1.00 94.50 279 LEU A O 1
ATOM 2226 N N . VAL A 1 280 ? 5.719 -6.820 -6.086 1.00 91.56 280 VAL A N 1
ATOM 2227 C CA . VAL A 1 280 ? 5.590 -8.280 -5.963 1.00 91.56 280 VAL A CA 1
ATOM 2228 C C . VAL A 1 280 ? 4.976 -8.670 -4.613 1.00 91.56 280 VAL A C 1
ATOM 2230 O O . VAL A 1 280 ? 4.058 -9.481 -4.581 1.00 91.56 280 VAL A O 1
ATOM 2233 N N . GLU A 1 281 ? 5.413 -8.062 -3.508 1.00 93.94 281 GLU A N 1
ATOM 2234 C CA . GLU A 1 281 ? 4.878 -8.290 -2.157 1.00 93.94 281 GLU A CA 1
ATOM 2235 C C . GLU A 1 281 ? 3.380 -7.965 -2.063 1.00 93.94 281 GLU A C 1
ATOM 2237 O O . GLU A 1 281 ? 2.627 -8.720 -1.448 1.00 93.94 281 GLU A O 1
ATOM 2242 N N . ALA A 1 282 ? 2.934 -6.879 -2.701 1.00 93.75 282 ALA A N 1
ATOM 2243 C CA . ALA A 1 282 ? 1.523 -6.516 -2.792 1.00 93.75 282 ALA A CA 1
ATOM 2244 C C . ALA A 1 282 ? 0.721 -7.554 -3.587 1.00 93.75 282 ALA A C 1
ATOM 2246 O O . ALA A 1 282 ? -0.369 -7.959 -3.172 1.00 93.75 282 ALA A O 1
ATOM 2247 N N . TYR A 1 283 ? 1.277 -8.007 -4.713 1.00 89.69 283 TYR A N 1
ATOM 2248 C CA . TYR A 1 283 ? 0.633 -8.979 -5.591 1.00 89.69 283 TYR A CA 1
ATOM 2249 C C . TYR A 1 283 ? 0.468 -10.347 -4.933 1.00 89.69 283 TYR A C 1
ATOM 2251 O O . TYR A 1 283 ? -0.604 -10.939 -5.024 1.00 89.69 283 TYR A O 1
ATOM 2259 N N . LEU A 1 284 ? 1.481 -10.806 -4.192 1.00 85.50 284 LEU A N 1
ATOM 2260 C CA . LEU A 1 284 ? 1.406 -12.028 -3.384 1.00 85.50 284 LEU A CA 1
ATOM 2261 C C . LEU A 1 284 ? 0.339 -11.951 -2.275 1.00 85.50 284 LEU A C 1
ATOM 2263 O O . LEU A 1 284 ? -0.049 -12.982 -1.734 1.00 85.50 284 LEU A O 1
ATOM 2267 N N . GLN A 1 285 ? -0.148 -10.749 -1.951 1.00 89.31 285 GLN A N 1
ATOM 2268 C CA . GLN A 1 285 ? -1.247 -10.497 -1.013 1.00 89.31 285 GLN A CA 1
ATOM 2269 C C . GLN A 1 285 ? -2.572 -10.148 -1.722 1.00 89.31 285 GLN A C 1
ATOM 2271 O O . GLN A 1 285 ? -3.439 -9.510 -1.126 1.00 89.31 285 GLN A O 1
ATOM 2276 N N . ASP A 1 286 ? -2.741 -10.525 -2.995 1.00 86.31 286 ASP A N 1
ATOM 2277 C CA . ASP A 1 286 ? -3.935 -10.249 -3.810 1.00 86.31 286 ASP A CA 1
ATOM 2278 C C . ASP A 1 286 ? -4.261 -8.752 -3.972 1.00 86.31 286 ASP A C 1
ATOM 2280 O O . ASP A 1 286 ? -5.430 -8.353 -4.102 1.00 86.31 286 ASP A O 1
ATOM 2284 N N . THR A 1 287 ? -3.234 -7.898 -3.997 1.00 89.56 287 THR A N 1
ATOM 2285 C CA . THR A 1 287 ? -3.390 -6.451 -4.196 1.00 89.56 287 THR A CA 1
ATOM 2286 C C . THR A 1 287 ? -2.440 -5.867 -5.230 1.00 89.56 287 THR A C 1
ATOM 2288 O O . THR A 1 287 ? -1.436 -6.455 -5.610 1.00 89.56 287 THR A O 1
ATOM 2291 N N . LEU A 1 288 ? -2.781 -4.681 -5.722 1.00 90.56 288 LEU A N 1
ATOM 2292 C CA . LEU A 1 288 ? -2.052 -3.977 -6.764 1.00 90.56 288 LEU A CA 1
ATOM 2293 C C . LEU A 1 288 ? -1.890 -2.522 -6.360 1.00 90.56 288 LEU A C 1
ATOM 2295 O O . LEU A 1 288 ? -2.894 -1.833 -6.176 1.00 90.56 288 LEU A O 1
ATOM 2299 N N . ILE A 1 289 ? -0.645 -2.046 -6.310 1.00 92.94 289 ILE A N 1
ATOM 2300 C CA . ILE A 1 289 ? -0.324 -0.667 -5.928 1.00 92.94 289 ILE A CA 1
ATOM 2301 C C . ILE A 1 289 ? -0.377 0.248 -7.160 1.00 92.94 289 ILE A C 1
ATOM 2303 O O . ILE A 1 289 ? 0.414 0.083 -8.093 1.00 92.94 289 ILE A O 1
ATOM 2307 N N . PRO A 1 290 ? -1.298 1.227 -7.219 1.00 90.06 290 PRO A N 1
ATOM 2308 C CA . PRO A 1 290 ? -1.276 2.273 -8.229 1.00 90.06 290 PRO A CA 1
ATOM 2309 C C . PRO A 1 290 ? -0.027 3.147 -8.126 1.00 90.06 290 PRO A C 1
ATOM 2311 O O . PRO A 1 290 ? 0.490 3.409 -7.044 1.00 90.06 290 PRO A O 1
ATOM 2314 N N . GLN A 1 291 ? 0.379 3.721 -9.256 1.00 88.50 291 GLN A N 1
ATOM 2315 C CA . GLN A 1 291 ? 1.554 4.591 -9.331 1.00 88.50 291 GLN A CA 1
ATOM 2316 C C . GLN A 1 291 ? 1.509 5.785 -8.358 1.00 88.50 291 GLN A C 1
ATOM 2318 O O . GLN A 1 291 ? 2.535 6.166 -7.804 1.00 88.50 291 GLN A O 1
ATOM 2323 N N . VAL A 1 292 ? 0.322 6.354 -8.122 1.00 90.12 292 VAL A N 1
ATOM 2324 C CA . VAL A 1 292 ? 0.133 7.450 -7.155 1.00 90.12 292 VAL A CA 1
ATOM 2325 C C . VAL A 1 292 ? 0.436 7.017 -5.717 1.00 90.12 292 VAL A C 1
ATOM 2327 O O . VAL A 1 292 ? 0.930 7.807 -4.927 1.00 90.12 292 VAL A O 1
ATOM 2330 N N . GLU A 1 293 ? 0.191 5.753 -5.371 1.00 94.38 293 GLU A N 1
ATOM 2331 C CA . GLU A 1 293 ? 0.494 5.233 -4.037 1.00 94.38 293 GLU A CA 1
ATOM 2332 C C . GLU A 1 293 ? 2.000 4.971 -3.886 1.00 94.38 293 GLU A C 1
ATOM 2334 O O . GLU A 1 293 ? 2.552 5.268 -2.834 1.00 94.38 293 GLU A O 1
ATOM 2339 N N . MET A 1 294 ? 2.699 4.546 -4.950 1.00 95.44 294 MET A N 1
ATOM 2340 C CA . MET A 1 294 ? 4.171 4.447 -4.946 1.00 95.44 294 MET A CA 1
ATOM 2341 C C . MET A 1 294 ? 4.850 5.799 -4.677 1.00 95.44 294 MET A C 1
ATOM 2343 O O . MET A 1 294 ? 5.873 5.852 -3.998 1.00 95.44 294 MET A O 1
ATOM 2347 N N . GLU A 1 295 ? 4.276 6.896 -5.181 1.00 94.00 295 GLU A N 1
ATOM 2348 C CA . GLU A 1 295 ? 4.737 8.259 -4.886 1.00 94.00 295 GLU A CA 1
ATOM 2349 C C . GLU A 1 295 ? 4.629 8.598 -3.389 1.00 94.00 295 GLU A C 1
ATOM 2351 O O . GLU A 1 295 ? 5.578 9.147 -2.823 1.00 94.00 295 GLU A O 1
ATOM 2356 N N . LEU A 1 296 ? 3.531 8.209 -2.731 1.00 95.25 296 LEU A N 1
ATOM 2357 C CA . LEU A 1 296 ? 3.342 8.410 -1.289 1.00 95.25 296 LEU A CA 1
ATOM 2358 C C . LEU A 1 296 ? 4.262 7.517 -0.452 1.00 95.25 296 LEU A C 1
ATOM 2360 O O . LEU A 1 296 ? 4.896 8.002 0.480 1.00 95.25 296 LEU A O 1
ATOM 2364 N N . LEU A 1 297 ? 4.376 6.231 -0.800 1.00 96.50 297 LEU A N 1
ATOM 2365 C CA . LEU A 1 297 ? 5.191 5.265 -0.056 1.00 96.50 297 LEU A CA 1
ATOM 2366 C C . LEU A 1 297 ? 6.674 5.655 -0.030 1.00 96.50 297 LEU A C 1
ATOM 2368 O O . LEU A 1 297 ? 7.334 5.497 0.992 1.00 96.50 297 LEU A O 1
ATOM 2372 N N . PHE A 1 298 ? 7.196 6.185 -1.139 1.00 94.94 298 PHE A N 1
ATOM 2373 C CA . PHE A 1 298 ? 8.599 6.594 -1.247 1.00 94.94 298 PHE A CA 1
ATOM 2374 C C . PHE A 1 298 ? 8.835 8.085 -0.987 1.00 94.94 298 PHE A C 1
ATOM 2376 O O . PHE A 1 298 ? 9.988 8.515 -0.966 1.00 94.94 298 PHE A O 1
ATOM 2383 N N . LEU A 1 299 ? 7.776 8.893 -0.860 1.00 94.44 299 LEU A N 1
ATOM 2384 C CA . LEU A 1 299 ? 7.847 10.360 -0.816 1.00 94.44 299 LEU A CA 1
ATOM 2385 C C . LEU A 1 299 ? 8.666 10.958 -1.986 1.00 94.44 299 LEU A C 1
ATOM 2387 O O . LEU A 1 299 ? 9.374 11.968 -1.868 1.00 94.44 299 LEU A O 1
ATOM 2391 N N . ARG A 1 300 ? 8.547 10.330 -3.163 1.00 91.81 300 ARG A N 1
ATOM 2392 C CA . ARG A 1 300 ? 9.243 10.667 -4.417 1.00 91.81 300 ARG A CA 1
ATOM 2393 C C . ARG A 1 300 ? 8.226 10.956 -5.508 1.00 91.81 300 ARG A C 1
ATOM 2395 O O . ARG A 1 300 ? 7.205 10.295 -5.574 1.00 91.81 300 ARG A O 1
ATOM 2402 N N . SER A 1 301 ? 8.536 11.902 -6.395 1.00 89.56 301 SER A N 1
ATOM 2403 C CA . SER A 1 301 ? 7.580 12.323 -7.422 1.00 89.56 301 SER A CA 1
ATOM 2404 C C . SER A 1 301 ? 7.130 11.175 -8.324 1.00 89.56 301 SER A C 1
ATOM 2406 O O . SER A 1 301 ? 7.922 10.292 -8.675 1.00 89.56 301 SER A O 1
ATOM 2408 N N . TYR A 1 302 ? 5.880 11.263 -8.776 1.00 89.94 302 TYR A N 1
ATOM 2409 C CA . TYR A 1 302 ? 5.251 10.320 -9.697 1.00 89.94 302 TYR A CA 1
ATOM 2410 C C . TYR A 1 302 ? 6.171 9.898 -10.855 1.00 89.94 302 TYR A C 1
ATOM 2412 O O . TYR A 1 302 ? 6.394 8.706 -11.068 1.00 89.94 302 TYR A O 1
ATOM 2420 N N . SER A 1 303 ? 6.762 10.871 -11.563 1.00 89.50 303 SER A N 1
ATOM 2421 C CA . SER A 1 303 ? 7.614 10.630 -12.738 1.00 89.50 303 SER A CA 1
ATOM 2422 C C . SER A 1 303 ? 8.899 9.872 -12.412 1.00 89.50 303 SER A C 1
ATOM 2424 O O . SER A 1 303 ? 9.358 9.070 -13.218 1.00 89.50 303 SER A O 1
ATOM 2426 N N . VAL A 1 304 ? 9.489 10.112 -11.236 1.00 90.62 304 VAL A N 1
ATOM 2427 C CA . VAL A 1 304 ? 10.678 9.374 -10.793 1.00 90.62 304 VAL A CA 1
ATOM 2428 C C . VAL A 1 304 ? 10.308 7.919 -10.566 1.00 90.62 304 VAL A C 1
ATOM 2430 O O . VAL A 1 304 ? 10.980 7.035 -11.084 1.00 90.62 304 VAL A O 1
ATOM 2433 N N . MET A 1 305 ? 9.244 7.672 -9.801 1.00 93.12 305 MET A N 1
ATOM 2434 C CA . MET A 1 305 ? 8.816 6.313 -9.485 1.00 93.12 305 MET A CA 1
ATOM 2435 C C . MET A 1 305 ? 8.433 5.546 -10.755 1.00 93.12 305 MET A C 1
ATOM 2437 O O . MET A 1 305 ? 8.778 4.377 -10.892 1.00 93.12 305 MET A O 1
ATOM 2441 N N . GLU A 1 306 ? 7.781 6.212 -11.711 1.00 90.62 306 GLU A N 1
ATOM 2442 C CA . GLU A 1 306 ? 7.409 5.620 -12.997 1.00 90.62 306 GLU A CA 1
ATOM 2443 C C . GLU A 1 306 ? 8.654 5.214 -13.793 1.00 90.62 306 GLU A C 1
ATOM 2445 O O . GLU A 1 306 ? 8.730 4.105 -14.324 1.00 90.62 306 GLU A O 1
ATOM 2450 N N . GLU A 1 307 ? 9.657 6.094 -13.854 1.00 91.94 307 GLU A N 1
ATOM 2451 C CA . GLU A 1 307 ? 10.903 5.812 -14.560 1.00 91.94 307 GLU A CA 1
ATOM 2452 C C . GLU A 1 307 ? 11.689 4.682 -13.885 1.00 91.94 307 GLU A C 1
ATOM 2454 O O . GLU A 1 307 ? 12.220 3.834 -14.597 1.00 91.94 307 GLU A O 1
ATOM 2459 N N . LEU A 1 308 ? 11.730 4.615 -12.546 1.00 93.56 308 LEU A N 1
ATOM 2460 C CA . LEU A 1 308 ? 12.412 3.537 -11.811 1.00 93.56 308 LEU A CA 1
ATOM 2461 C C . LEU A 1 308 ? 11.774 2.178 -12.102 1.00 93.56 308 LEU A C 1
ATOM 2463 O O . LEU A 1 308 ? 12.474 1.244 -12.486 1.00 93.56 308 LEU A O 1
ATOM 2467 N N . ILE A 1 309 ? 10.447 2.086 -11.989 1.00 93.00 309 ILE A N 1
ATOM 2468 C CA . ILE A 1 309 ? 9.690 0.856 -12.256 1.00 93.00 309 ILE A CA 1
ATOM 2469 C C . ILE A 1 309 ? 9.876 0.422 -13.717 1.00 93.00 309 ILE A C 1
ATOM 2471 O O . ILE A 1 309 ? 10.167 -0.742 -13.991 1.00 93.00 309 ILE A O 1
ATOM 2475 N N . ARG A 1 310 ? 9.784 1.360 -14.669 1.00 90.12 310 ARG A N 1
ATOM 2476 C CA . ARG A 1 310 ? 10.028 1.088 -16.095 1.00 90.12 310 ARG A CA 1
ATOM 2477 C C . ARG A 1 310 ? 11.458 0.616 -16.357 1.00 90.12 310 ARG A C 1
ATOM 2479 O O . ARG A 1 310 ? 11.659 -0.321 -17.123 1.00 90.12 310 ARG A O 1
ATOM 2486 N N . ASN A 1 311 ? 12.443 1.256 -15.738 1.00 91.06 311 ASN A N 1
ATOM 2487 C CA . ASN A 1 311 ? 13.848 0.912 -15.909 1.00 91.06 311 ASN A CA 1
ATOM 2488 C C . ASN A 1 311 ? 14.167 -0.476 -15.346 1.00 91.06 311 ASN A C 1
ATOM 2490 O O . ASN A 1 311 ? 14.865 -1.235 -16.007 1.00 91.06 311 ASN A O 1
ATOM 2494 N N . TYR A 1 312 ? 13.590 -0.844 -14.198 1.00 91.94 312 TYR A N 1
ATOM 2495 C CA . TYR A 1 312 ? 13.696 -2.198 -13.653 1.00 91.94 312 TYR A CA 1
ATOM 2496 C C . TYR A 1 312 ? 13.179 -3.244 -14.645 1.00 91.94 312 TYR A C 1
ATOM 2498 O O . TYR A 1 312 ? 13.896 -4.182 -14.988 1.00 91.94 312 TYR A O 1
ATOM 2506 N N . MET A 1 313 ? 11.954 -3.048 -15.151 1.00 85.81 313 MET A N 1
ATOM 2507 C CA . MET A 1 313 ? 11.342 -3.950 -16.132 1.00 85.81 313 MET A CA 1
ATOM 2508 C C . MET A 1 313 ? 12.211 -4.102 -17.388 1.00 85.81 313 MET A C 1
ATOM 2510 O O . MET A 1 313 ? 12.365 -5.209 -17.895 1.00 85.81 313 MET A O 1
ATOM 2514 N N . ASN A 1 314 ? 12.837 -3.015 -17.852 1.00 85.44 314 ASN A N 1
ATOM 2515 C CA . ASN A 1 314 ? 13.727 -3.030 -19.015 1.00 85.44 314 ASN A CA 1
ATOM 2516 C C . ASN A 1 314 ? 15.080 -3.711 -18.745 1.00 85.44 314 ASN A C 1
ATOM 2518 O O . ASN A 1 314 ? 15.560 -4.450 -19.595 1.00 85.44 314 ASN A O 1
ATOM 2522 N N . ILE A 1 315 ? 15.719 -3.468 -17.597 1.00 86.31 315 ILE A N 1
ATOM 2523 C CA . ILE A 1 315 ? 17.011 -4.094 -17.258 1.00 86.31 315 ILE A CA 1
ATOM 2524 C C . ILE A 1 315 ? 16.848 -5.608 -17.142 1.00 86.31 315 ILE A C 1
ATOM 2526 O O . ILE A 1 315 ? 17.689 -6.369 -17.611 1.00 86.31 315 ILE A O 1
ATOM 2530 N N . HIS A 1 316 ? 15.754 -6.034 -16.518 1.00 82.69 316 HIS A N 1
ATOM 2531 C CA . HIS A 1 316 ? 15.536 -7.427 -16.161 1.00 82.69 316 HIS A CA 1
ATOM 2532 C C . HIS A 1 316 ? 14.688 -8.207 -17.162 1.00 82.69 316 HIS A C 1
ATOM 2534 O O . HIS A 1 316 ? 14.595 -9.424 -17.033 1.00 82.69 316 HIS A O 1
ATOM 2540 N N . GLN A 1 317 ? 14.082 -7.531 -18.143 1.00 73.75 317 GLN A N 1
ATOM 2541 C CA . GLN A 1 317 ? 13.122 -8.130 -19.074 1.00 73.75 317 GLN A CA 1
ATOM 2542 C C . GLN A 1 317 ? 12.008 -8.884 -18.324 1.00 73.75 317 GLN A C 1
ATOM 2544 O O . GLN A 1 317 ? 11.698 -10.042 -18.602 1.00 73.75 317 GLN A O 1
ATOM 2549 N N . VAL A 1 318 ? 11.433 -8.210 -17.322 1.00 76.62 318 VAL A N 1
ATOM 2550 C CA . VAL A 1 318 ? 10.302 -8.701 -16.521 1.00 76.62 318 VAL A CA 1
ATOM 2551 C C . VAL A 1 318 ? 9.182 -7.672 -16.490 1.00 76.62 318 VAL A C 1
ATOM 2553 O O . VAL A 1 318 ? 9.414 -6.479 -16.677 1.00 76.62 318 VAL A O 1
ATOM 2556 N N . ILE A 1 319 ? 7.965 -8.119 -16.193 1.00 80.12 319 ILE A N 1
ATOM 2557 C CA . ILE A 1 319 ? 6.808 -7.244 -15.993 1.00 80.12 319 ILE A CA 1
ATOM 2558 C C . ILE A 1 319 ? 6.437 -7.263 -14.520 1.00 80.12 319 ILE A C 1
ATOM 2560 O O . ILE A 1 319 ? 6.262 -8.323 -13.930 1.00 80.12 319 ILE A O 1
ATOM 2564 N N . LEU A 1 320 ? 6.324 -6.079 -13.920 1.00 86.06 320 LEU A N 1
ATOM 2565 C CA . LEU A 1 320 ? 5.907 -5.954 -12.529 1.00 86.06 320 LEU A CA 1
ATOM 2566 C C . LEU A 1 320 ? 4.372 -5.933 -12.418 1.00 86.06 320 LEU A C 1
ATOM 2568 O O . LEU A 1 320 ? 3.698 -5.330 -13.265 1.00 86.06 320 LEU A O 1
ATOM 2572 N N . PRO A 1 321 ? 3.799 -6.552 -11.371 1.00 84.44 321 PRO A N 1
ATOM 2573 C CA . PRO A 1 321 ? 2.362 -6.544 -11.141 1.00 84.44 321 PRO A CA 1
ATOM 2574 C C . PRO A 1 321 ? 1.915 -5.151 -10.682 1.00 84.44 321 PRO A C 1
ATOM 2576 O O . PRO A 1 321 ? 2.251 -4.662 -9.609 1.00 84.44 321 PRO A O 1
ATOM 2579 N N . THR A 1 322 ? 1.147 -4.484 -11.532 1.00 86.19 322 THR A N 1
ATOM 2580 C CA . THR A 1 322 ? 0.577 -3.155 -11.310 1.00 86.19 322 THR A CA 1
ATOM 2581 C C . THR A 1 322 ? -0.886 -3.187 -11.745 1.00 86.19 322 THR A C 1
ATOM 2583 O O . THR A 1 322 ? -1.272 -4.051 -12.537 1.00 86.19 322 THR A O 1
ATOM 2586 N N . PRO A 1 323 ? -1.725 -2.218 -11.338 1.00 80.44 323 PRO A N 1
ATOM 2587 C CA . PRO A 1 323 ? -3.087 -2.133 -11.863 1.00 80.44 323 PRO A CA 1
ATOM 2588 C C . PRO A 1 323 ? -3.136 -2.057 -13.395 1.00 80.44 323 PRO A C 1
ATOM 2590 O O . PRO A 1 323 ? -4.102 -2.511 -14.000 1.00 80.44 323 PRO A O 1
ATOM 2593 N N . GLY A 1 324 ? -2.109 -1.478 -14.026 1.00 73.81 324 GLY A N 1
ATOM 2594 C CA . GLY A 1 324 ? -2.031 -1.355 -15.477 1.00 73.81 324 GLY A CA 1
ATOM 2595 C C . GLY A 1 324 ? -1.650 -2.643 -16.205 1.00 73.81 324 GLY A C 1
ATOM 2596 O O . GLY A 1 324 ? -2.035 -2.784 -17.359 1.00 73.81 324 GLY A O 1
ATOM 2597 N N . THR A 1 325 ? -0.914 -3.548 -15.554 1.00 73.31 325 THR A N 1
ATOM 2598 C CA . THR A 1 325 ? -0.505 -4.844 -16.119 1.00 73.31 325 THR A CA 1
ATOM 2599 C C . THR A 1 325 ? -1.524 -5.933 -15.795 1.00 73.31 325 THR A C 1
ATOM 2601 O O . THR A 1 325 ? -1.936 -6.652 -16.686 1.00 73.31 325 THR A O 1
ATOM 2604 N N . ILE A 1 326 ? -2.018 -6.016 -14.558 1.00 72.50 326 ILE A N 1
ATOM 2605 C CA . ILE A 1 326 ? -2.904 -7.116 -14.140 1.00 72.50 326 ILE A CA 1
ATOM 2606 C C . ILE A 1 326 ? -4.374 -6.879 -14.513 1.00 72.50 326 ILE A C 1
ATOM 2608 O O . ILE A 1 326 ? -5.065 -7.809 -14.910 1.00 72.50 326 ILE A O 1
ATOM 2612 N N . LEU A 1 327 ? -4.870 -5.643 -14.395 1.00 68.06 327 LEU A N 1
ATOM 2613 C CA . LEU A 1 327 ? -6.287 -5.323 -14.648 1.00 68.06 327 LEU A CA 1
ATOM 2614 C C . LEU A 1 327 ? -6.527 -4.699 -16.027 1.00 68.06 327 LEU A C 1
ATOM 2616 O O . LEU A 1 327 ? -7.586 -4.103 -16.237 1.00 68.06 327 LEU A O 1
ATOM 2620 N N . ASP A 1 328 ? -5.515 -4.701 -16.901 1.00 57.50 328 ASP A N 1
ATOM 2621 C CA . ASP A 1 328 ? -5.494 -3.965 -18.173 1.00 57.50 328 ASP A CA 1
ATOM 2622 C C . ASP A 1 328 ? -5.951 -2.495 -18.032 1.00 57.50 328 ASP A C 1
ATOM 2624 O O . ASP A 1 328 ? -6.460 -1.861 -18.958 1.00 57.50 328 ASP A O 1
ATOM 2628 N N . ALA A 1 329 ? -5.778 -1.918 -16.835 1.00 46.66 329 ALA A N 1
ATOM 2629 C CA . ALA A 1 329 ? -6.295 -0.597 -16.488 1.00 46.66 329 ALA A CA 1
ATOM 2630 C C . ALA A 1 329 ? -5.402 0.546 -16.993 1.00 46.66 329 ALA A C 1
ATOM 2632 O O . ALA A 1 329 ? -5.690 1.716 -16.734 1.00 46.66 329 ALA A O 1
ATOM 2633 N N . GLY A 1 330 ? -4.289 0.216 -17.651 1.00 46.06 330 GLY A N 1
ATOM 2634 C CA . GLY A 1 330 ? -3.245 1.148 -18.048 1.00 46.06 330 GLY A CA 1
ATOM 2635 C C . GLY A 1 330 ? -2.817 0.951 -19.497 1.00 46.06 330 GLY A C 1
ATOM 2636 O O . GLY A 1 330 ? -2.950 -0.117 -20.081 1.00 46.06 330 GLY A O 1
ATOM 2637 N N . ARG A 1 331 ? -2.241 2.005 -20.080 1.00 45.28 331 ARG A N 1
ATOM 2638 C CA . ARG A 1 331 ? -1.647 1.986 -21.426 1.00 45.28 331 ARG A CA 1
ATOM 2639 C C . ARG A 1 331 ? -0.236 1.384 -21.442 1.00 45.28 331 ARG A C 1
ATOM 2641 O O . ARG A 1 331 ? 0.568 1.793 -22.267 1.00 45.28 331 ARG A O 1
ATOM 2648 N N . ALA A 1 332 ? 0.127 0.515 -20.500 1.00 50.91 332 ALA A N 1
ATOM 2649 C CA . ALA A 1 332 ? 1.519 0.096 -20.342 1.00 50.91 332 ALA A CA 1
ATOM 2650 C C . ALA A 1 332 ? 1.974 -0.758 -21.542 1.00 50.91 332 ALA A C 1
ATOM 2652 O O . ALA A 1 332 ? 1.805 -1.966 -21.569 1.00 50.91 332 ALA A O 1
ATOM 2653 N N . MET A 1 333 ? 2.548 -0.121 -22.561 1.00 53.12 333 MET A N 1
ATOM 2654 C CA . MET A 1 333 ? 2.962 -0.786 -23.802 1.00 53.12 333 MET A CA 1
ATOM 2655 C C . MET A 1 333 ? 4.185 -1.678 -23.652 1.00 53.12 333 MET A C 1
ATOM 2657 O O . MET A 1 333 ? 4.401 -2.584 -24.455 1.00 53.12 333 MET A O 1
ATOM 2661 N N . THR A 1 334 ? 4.956 -1.473 -22.587 1.00 58.41 334 THR A N 1
ATOM 2662 C CA . THR A 1 334 ? 6.161 -2.247 -22.292 1.00 58.41 334 THR A CA 1
ATOM 2663 C C . THR A 1 334 ? 5.868 -3.729 -22.083 1.00 58.41 334 THR A C 1
ATOM 2665 O O . THR A 1 334 ? 6.653 -4.552 -22.543 1.00 58.41 334 THR A O 1
ATOM 2668 N N . HIS A 1 335 ? 4.735 -4.088 -21.466 1.00 65.81 335 HIS A N 1
ATOM 2669 C CA . HIS A 1 335 ? 4.414 -5.499 -21.242 1.00 65.81 335 HIS A CA 1
ATOM 2670 C C . HIS A 1 335 ? 3.958 -6.212 -22.522 1.00 65.81 335 HIS A C 1
ATOM 2672 O O . HIS A 1 335 ? 4.312 -7.365 -22.734 1.00 65.81 335 HIS A O 1
ATOM 2678 N N . LYS A 1 336 ? 3.238 -5.521 -23.419 1.00 73.25 336 LYS A N 1
ATOM 2679 C CA . LYS A 1 336 ? 2.770 -6.107 -24.689 1.00 73.25 336 LYS A CA 1
ATOM 2680 C C . LYS A 1 336 ? 3.931 -6.394 -25.626 1.00 73.25 336 LYS A C 1
ATOM 2682 O O . LYS A 1 336 ? 3.972 -7.460 -26.228 1.00 73.25 336 LYS A O 1
ATOM 2687 N N . ARG A 1 337 ? 4.883 -5.458 -25.701 1.00 77.88 337 ARG A N 1
ATOM 2688 C CA . ARG A 1 337 ? 6.131 -5.649 -26.442 1.00 77.88 337 ARG A CA 1
ATOM 2689 C C . ARG A 1 337 ? 6.896 -6.862 -25.929 1.00 77.88 337 ARG A C 1
ATOM 2691 O O . ARG A 1 337 ? 7.234 -7.718 -26.729 1.00 77.88 337 ARG A O 1
ATOM 2698 N N . MET A 1 338 ? 7.100 -6.960 -24.617 1.00 76.44 338 MET A N 1
ATOM 2699 C CA . MET A 1 338 ? 7.829 -8.079 -24.019 1.00 76.44 338 MET A CA 1
ATOM 2700 C C . MET A 1 338 ? 7.125 -9.422 -24.259 1.00 76.44 338 MET A C 1
ATOM 2702 O O . MET A 1 338 ? 7.772 -10.375 -24.664 1.00 76.44 338 MET A O 1
ATOM 2706 N N . ILE A 1 339 ? 5.797 -9.494 -24.097 1.00 81.00 339 ILE A N 1
ATOM 2707 C CA . ILE A 1 339 ? 5.015 -10.708 -24.402 1.00 81.00 339 ILE A CA 1
ATOM 2708 C C . ILE A 1 339 ? 5.214 -11.145 -25.862 1.00 81.00 339 ILE A C 1
ATOM 2710 O O . ILE A 1 339 ? 5.428 -12.326 -26.128 1.00 81.00 339 ILE A O 1
ATOM 2714 N N . VAL A 1 340 ? 5.166 -10.198 -26.804 1.00 83.88 340 VAL A N 1
ATOM 2715 C CA . VAL A 1 340 ? 5.403 -10.471 -28.229 1.00 83.88 340 VAL A CA 1
ATOM 2716 C C . VAL A 1 340 ? 6.849 -10.908 -28.478 1.00 83.88 340 VAL A C 1
ATOM 2718 O O . VAL A 1 340 ? 7.059 -11.905 -29.157 1.00 83.88 340 VAL A O 1
ATOM 2721 N N . GLU A 1 341 ? 7.837 -10.216 -27.910 1.00 84.69 341 GLU A N 1
ATOM 2722 C CA . GLU A 1 341 ? 9.266 -10.535 -28.051 1.00 84.69 341 GLU A CA 1
ATOM 2723 C C . GLU A 1 341 ? 9.595 -11.950 -27.542 1.00 84.69 341 GLU A C 1
ATOM 2725 O O . GLU A 1 341 ? 10.297 -12.706 -28.217 1.00 84.69 341 GLU A O 1
ATOM 2730 N N . GLU A 1 342 ? 9.041 -12.352 -26.396 1.00 83.31 342 GLU A N 1
ATOM 2731 C CA . GLU A 1 342 ? 9.215 -13.698 -25.832 1.00 83.31 342 GLU A CA 1
ATOM 2732 C C . GLU A 1 342 ? 8.507 -14.770 -26.677 1.00 83.31 342 GLU A C 1
ATOM 2734 O O . GLU A 1 342 ? 9.065 -15.841 -26.911 1.00 83.31 342 GLU A O 1
ATOM 2739 N N . SER A 1 343 ? 7.313 -14.472 -27.201 1.00 85.31 343 SER A N 1
ATOM 2740 C CA . SER A 1 343 ? 6.594 -15.383 -28.102 1.00 85.31 343 SER A CA 1
ATOM 2741 C C . SER A 1 343 ? 7.317 -15.572 -29.436 1.00 85.31 343 SER A C 1
ATOM 2743 O O . SER A 1 343 ? 7.421 -16.696 -29.924 1.00 85.31 343 SER A O 1
ATOM 2745 N N . VAL A 1 344 ? 7.871 -14.501 -30.012 1.00 84.69 344 VAL A N 1
ATOM 2746 C CA . VAL A 1 344 ? 8.709 -14.572 -31.222 1.00 84.69 344 VAL A CA 1
ATOM 2747 C C . VAL A 1 344 ? 10.003 -15.348 -30.948 1.00 84.69 344 VAL A C 1
ATOM 2749 O O . VAL A 1 344 ? 10.502 -16.031 -31.835 1.00 84.69 344 VAL A O 1
ATOM 2752 N N . SER A 1 345 ? 10.512 -15.308 -29.712 1.00 82.56 345 SER A N 1
ATOM 2753 C CA . SER A 1 345 ? 11.673 -16.097 -29.274 1.00 82.56 345 SER A CA 1
ATOM 2754 C C . SER A 1 345 ? 11.358 -17.580 -29.013 1.00 82.56 345 SER A C 1
ATOM 2756 O O . SER A 1 345 ? 12.271 -18.347 -28.713 1.00 82.56 345 SER A O 1
ATOM 2758 N N . GLY A 1 346 ? 10.092 -17.996 -29.138 1.00 81.31 346 GLY A N 1
ATOM 2759 C CA . GLY A 1 346 ? 9.665 -19.395 -29.061 1.00 81.31 346 GLY A CA 1
ATOM 2760 C C . GLY A 1 346 ? 9.165 -19.868 -27.694 1.00 81.31 346 GLY A C 1
ATOM 2761 O O . GLY A 1 346 ? 8.976 -21.070 -27.524 1.00 81.31 346 GLY A O 1
ATOM 2762 N N . LEU A 1 347 ? 8.940 -18.973 -26.723 1.00 83.81 347 LEU A N 1
ATOM 2763 C CA . LEU A 1 347 ? 8.358 -19.363 -25.432 1.00 83.81 347 LEU A CA 1
ATOM 2764 C C . LEU A 1 347 ? 6.858 -19.662 -25.562 1.00 83.81 347 LEU A C 1
ATOM 2766 O O . LEU A 1 347 ? 6.124 -18.962 -26.265 1.00 83.81 347 LEU A O 1
ATOM 2770 N N . PHE A 1 348 ? 6.383 -20.664 -24.819 1.00 83.69 348 PHE A N 1
ATOM 2771 C CA . PHE A 1 348 ? 4.960 -21.003 -24.761 1.00 83.69 348 PHE A CA 1
ATOM 2772 C C . PHE A 1 348 ? 4.165 -19.998 -23.915 1.00 83.69 348 PHE A C 1
ATOM 2774 O O . PHE A 1 348 ? 4.689 -19.413 -22.964 1.00 83.69 348 PHE A O 1
ATOM 2781 N N . THR A 1 349 ? 2.857 -19.857 -24.183 1.00 82.75 349 THR A N 1
ATOM 2782 C CA . THR A 1 349 ? 1.945 -18.976 -23.421 1.00 82.75 349 THR A CA 1
ATOM 2783 C C . THR A 1 349 ? 2.076 -19.166 -21.909 1.00 82.75 349 THR A C 1
ATOM 2785 O O . THR A 1 349 ? 2.119 -18.184 -21.176 1.00 82.75 349 THR A O 1
ATOM 2788 N N . SER A 1 350 ? 2.166 -20.408 -21.422 1.00 79.44 350 SER A N 1
ATOM 2789 C CA . SER A 1 350 ? 2.286 -20.708 -19.988 1.00 79.44 350 SER A CA 1
ATOM 2790 C C . SER A 1 350 ? 3.612 -20.228 -19.384 1.00 79.44 350 SER A C 1
ATOM 2792 O O . SER A 1 350 ? 3.648 -19.774 -18.238 1.00 79.44 350 SER A O 1
ATOM 2794 N N . GLU A 1 351 ? 4.699 -20.284 -20.151 1.00 80.44 351 GLU A N 1
ATOM 2795 C CA . GLU A 1 351 ? 6.021 -19.817 -19.736 1.00 80.44 351 GLU A CA 1
ATOM 2796 C C . GLU A 1 351 ? 6.072 -18.293 -19.697 1.00 80.44 351 GLU A C 1
ATOM 2798 O O . GLU A 1 351 ? 6.539 -17.722 -18.707 1.00 80.44 351 GLU A O 1
ATOM 2803 N N . ILE A 1 352 ? 5.521 -17.648 -20.730 1.00 80.81 352 ILE A N 1
ATOM 2804 C CA . ILE A 1 352 ? 5.359 -16.195 -20.793 1.00 80.81 352 ILE A CA 1
ATOM 2805 C C . ILE A 1 352 ? 4.486 -15.745 -19.622 1.00 80.81 352 ILE A C 1
ATOM 2807 O O . ILE A 1 352 ? 4.932 -14.936 -18.821 1.00 80.81 352 ILE A O 1
ATOM 2811 N N . ALA A 1 353 ? 3.307 -16.342 -19.433 1.00 75.06 353 ALA A N 1
ATOM 2812 C CA . ALA A 1 353 ? 2.382 -16.032 -18.342 1.00 75.06 353 ALA A CA 1
ATOM 2813 C C . ALA A 1 353 ? 3.063 -16.067 -16.968 1.00 75.06 353 ALA A C 1
ATOM 2815 O O . ALA A 1 353 ? 2.934 -15.121 -16.189 1.00 75.06 353 ALA A O 1
ATOM 2816 N N . ARG A 1 354 ? 3.866 -17.106 -16.699 1.00 72.31 354 ARG A N 1
ATOM 2817 C CA . ARG A 1 354 ? 4.646 -17.213 -15.461 1.00 72.31 354 ARG A CA 1
ATOM 2818 C C . ARG A 1 354 ? 5.721 -16.128 -15.353 1.00 72.31 354 ARG A C 1
ATOM 2820 O O . ARG A 1 354 ? 5.879 -15.548 -14.284 1.00 72.31 354 ARG A O 1
ATOM 2827 N N . LYS A 1 355 ? 6.455 -15.847 -16.434 1.00 71.12 355 LYS A N 1
ATOM 2828 C CA . LYS A 1 355 ? 7.522 -14.828 -16.472 1.00 71.12 355 LYS A CA 1
ATOM 2829 C C . LYS A 1 355 ? 6.973 -13.405 -16.331 1.00 71.12 355 LYS A C 1
ATOM 2831 O O . LYS A 1 355 ? 7.634 -12.535 -15.768 1.00 71.12 355 LYS A O 1
ATOM 2836 N N . THR A 1 356 ? 5.761 -13.175 -16.826 1.00 68.94 356 THR A N 1
ATOM 2837 C CA . THR A 1 356 ? 5.118 -11.862 -16.877 1.00 68.94 356 THR A CA 1
ATOM 2838 C C . THR A 1 356 ? 4.061 -11.654 -15.787 1.00 68.94 356 THR A C 1
ATOM 2840 O O . THR A 1 356 ? 3.443 -10.595 -15.756 1.00 68.94 356 THR A O 1
ATOM 2843 N N . TYR A 1 357 ? 3.836 -12.638 -14.907 1.00 64.88 357 TYR A N 1
ATOM 2844 C CA . TYR A 1 357 ? 2.772 -12.656 -13.885 1.00 64.88 357 TYR A CA 1
ATOM 2845 C C . TYR A 1 357 ? 1.372 -12.380 -14.448 1.00 64.88 357 TYR A C 1
ATOM 2847 O O . TYR A 1 357 ? 0.554 -11.720 -13.812 1.00 64.88 357 TYR A O 1
ATOM 2855 N N . HIS A 1 358 ? 1.094 -12.877 -15.650 1.00 66.06 358 HIS A N 1
ATOM 2856 C CA . HIS A 1 358 ? -0.222 -12.771 -16.271 1.00 66.06 358 HIS A CA 1
ATOM 2857 C C . HIS A 1 358 ? -0.959 -14.105 -16.188 1.00 66.06 358 HIS A C 1
ATOM 2859 O O . HIS A 1 358 ? -0.345 -15.168 -16.120 1.00 66.06 358 HIS A O 1
ATOM 2865 N N . ALA A 1 359 ? -2.288 -14.049 -16.248 1.00 63.88 359 ALA A N 1
ATOM 2866 C CA . ALA A 1 359 ? -3.075 -15.232 -16.548 1.00 63.88 359 ALA A CA 1
ATOM 2867 C C . ALA A 1 359 ? -2.762 -15.690 -17.991 1.00 63.88 359 ALA A C 1
ATOM 2869 O O . ALA A 1 359 ? -2.629 -14.826 -18.872 1.00 63.88 359 ALA A O 1
ATOM 2870 N N . PRO A 1 360 ? -2.636 -17.002 -18.267 1.00 72.94 360 PRO A N 1
ATOM 2871 C CA . PRO A 1 360 ? -2.424 -17.510 -19.624 1.00 72.94 360 PRO A CA 1
ATOM 2872 C C . PRO A 1 360 ? -3.431 -16.950 -20.637 1.00 72.94 360 PRO A C 1
ATOM 2874 O O . PRO A 1 360 ? -3.060 -16.588 -21.749 1.00 72.94 360 PRO A O 1
ATOM 2877 N N . GLU A 1 361 ? -4.682 -16.760 -20.221 1.00 70.44 361 GLU A N 1
ATOM 2878 C CA . GLU A 1 361 ? -5.758 -16.201 -21.037 1.00 70.44 361 GLU A CA 1
ATOM 2879 C C . GLU A 1 361 ? -5.480 -14.749 -21.458 1.00 70.44 361 GLU A C 1
ATOM 2881 O O . GLU A 1 361 ? -5.801 -14.350 -22.580 1.00 70.44 361 GLU A O 1
ATOM 2886 N N . SER A 1 362 ? -4.864 -13.952 -20.577 1.00 66.38 362 SER A N 1
ATOM 2887 C CA . SER A 1 362 ? -4.457 -12.576 -20.883 1.00 66.38 362 SER A CA 1
ATOM 2888 C C . SER A 1 362 ? -3.312 -12.553 -21.892 1.00 66.38 362 SER A C 1
ATOM 2890 O O . SER A 1 362 ? -3.341 -11.757 -22.830 1.00 66.38 362 SER A O 1
ATOM 2892 N N . VAL A 1 363 ? -2.323 -13.440 -21.732 1.00 76.62 363 VAL A N 1
ATOM 2893 C CA . VAL A 1 363 ? -1.213 -13.584 -22.688 1.00 76.62 363 VAL A CA 1
ATOM 2894 C C . VAL A 1 363 ? -1.749 -13.985 -24.061 1.00 76.62 363 VAL A C 1
ATOM 2896 O O . VAL A 1 363 ? -1.452 -13.315 -25.050 1.00 76.62 363 VAL A O 1
ATOM 2899 N N . ASP A 1 364 ? -2.624 -14.988 -24.123 1.00 79.88 364 ASP A N 1
ATOM 2900 C CA . ASP A 1 364 ? -3.264 -15.418 -25.367 1.00 79.88 364 ASP A CA 1
ATOM 2901 C C . ASP A 1 364 ? -4.066 -14.295 -26.028 1.00 79.88 364 ASP A C 1
ATOM 2903 O O . ASP A 1 364 ? -4.034 -14.145 -27.249 1.00 79.88 364 ASP A O 1
ATOM 2907 N N . ALA A 1 365 ? -4.780 -13.473 -25.254 1.00 76.25 365 ALA A N 1
ATOM 2908 C CA . ALA A 1 365 ? -5.508 -12.331 -25.800 1.00 76.25 365 ALA A CA 1
ATOM 2909 C C . ALA A 1 365 ? -4.567 -11.324 -26.485 1.00 76.25 365 ALA A C 1
ATOM 2911 O O . ALA A 1 365 ? -4.905 -10.798 -27.550 1.00 76.25 365 ALA A O 1
ATOM 2912 N N . TYR A 1 366 ? -3.381 -11.078 -25.916 1.00 79.31 366 TYR A N 1
ATOM 2913 C CA . TYR A 1 366 ? -2.363 -10.221 -26.525 1.00 79.31 366 TYR A CA 1
ATOM 2914 C C . TYR A 1 366 ? -1.762 -10.837 -27.787 1.00 79.31 366 TYR A C 1
ATOM 2916 O O . TYR A 1 366 ? -1.676 -10.155 -28.813 1.00 79.31 366 TYR A O 1
ATOM 2924 N N . LEU A 1 367 ? -1.400 -12.119 -27.734 1.00 85.31 367 LEU A N 1
ATOM 2925 C CA . LEU A 1 367 ? -0.828 -12.832 -28.874 1.00 85.31 367 LEU A CA 1
ATOM 2926 C C . LEU A 1 367 ? -1.830 -12.949 -30.029 1.00 85.31 367 LEU A C 1
ATOM 2928 O O . LEU A 1 367 ? -1.454 -12.728 -31.175 1.00 85.31 367 LEU A O 1
ATOM 2932 N N . LYS A 1 368 ? -3.123 -13.156 -29.752 1.00 85.81 368 LYS A N 1
ATOM 2933 C CA . LYS A 1 368 ? -4.189 -13.149 -30.772 1.00 85.81 368 LYS A CA 1
ATOM 2934 C C . LYS A 1 368 ? -4.309 -11.809 -31.493 1.00 85.81 368 LYS A C 1
ATOM 2936 O O . LYS A 1 368 ? -4.481 -11.776 -32.712 1.00 85.81 368 LYS A O 1
ATOM 2941 N N . VAL A 1 369 ? -4.225 -10.693 -30.762 1.00 84.50 369 VAL A N 1
ATOM 2942 C CA . VAL A 1 369 ? -4.239 -9.357 -31.382 1.00 84.50 369 VAL A CA 1
ATOM 2943 C C . VAL A 1 369 ? -2.996 -9.168 -32.247 1.00 84.50 369 VAL A C 1
ATOM 2945 O O . VAL A 1 369 ? -3.120 -8.708 -33.379 1.00 84.50 369 VAL A O 1
ATOM 2948 N N . PHE A 1 370 ? -1.822 -9.573 -31.762 1.00 87.94 370 PHE A N 1
ATOM 2949 C CA . PHE A 1 370 ? -0.582 -9.496 -32.531 1.00 87.94 370 PHE A CA 1
ATOM 2950 C C . PHE A 1 370 ? -0.627 -10.344 -33.813 1.00 87.94 370 PHE A C 1
ATOM 2952 O O . PHE A 1 370 ? -0.342 -9.828 -34.891 1.00 87.94 370 PHE A O 1
ATOM 2959 N N . GLN A 1 371 ? -1.076 -11.599 -33.729 1.00 87.31 371 GLN A N 1
ATOM 2960 C CA . GLN A 1 371 ? -1.288 -12.477 -34.887 1.00 87.31 371 GLN A CA 1
ATOM 2961 C C . GLN A 1 371 ? -2.277 -11.868 -35.886 1.00 87.31 371 GLN A C 1
ATOM 2963 O O . GLN A 1 371 ? -2.029 -11.881 -37.089 1.00 87.31 371 GLN A O 1
ATOM 2968 N N . SER A 1 372 ? -3.365 -11.261 -35.400 1.00 87.94 372 SER A N 1
ATOM 2969 C CA . SER A 1 372 ? -4.317 -10.552 -36.264 1.00 87.94 372 SER A CA 1
ATOM 2970 C C . SER A 1 372 ? -3.641 -9.400 -37.013 1.00 87.94 372 SER A C 1
ATOM 2972 O O . SER A 1 372 ? -3.869 -9.230 -38.207 1.00 87.94 372 SER A O 1
ATOM 2974 N N . VAL A 1 373 ? -2.777 -8.628 -36.345 1.00 89.44 373 VAL A N 1
ATOM 2975 C CA . VAL A 1 373 ? -2.012 -7.543 -36.981 1.00 89.44 373 VAL A CA 1
ATOM 2976 C C . VAL A 1 373 ? -0.998 -8.086 -37.994 1.00 89.44 373 VAL A C 1
ATOM 2978 O O . VAL A 1 373 ? -0.912 -7.526 -39.083 1.00 89.44 373 VAL A O 1
ATOM 2981 N N . LEU A 1 374 ? -0.296 -9.189 -37.700 1.00 89.12 374 LEU A N 1
ATOM 2982 C CA . LEU A 1 374 ? 0.614 -9.862 -38.643 1.00 89.12 374 LEU A CA 1
ATOM 2983 C C . LEU A 1 374 ? -0.107 -10.342 -39.912 1.00 89.12 374 LEU A C 1
ATOM 2985 O O . LEU A 1 374 ? 0.384 -10.159 -41.022 1.00 89.12 374 LEU A O 1
ATOM 2989 N N . ILE A 1 375 ? -1.290 -10.941 -39.764 1.00 88.25 375 ILE A N 1
ATOM 2990 C CA . ILE A 1 375 ? -2.094 -11.392 -40.906 1.00 88.25 375 ILE A CA 1
ATOM 2991 C C . ILE A 1 375 ? -2.570 -10.185 -41.716 1.00 88.25 375 ILE A C 1
ATOM 2993 O O . ILE A 1 375 ? -2.440 -10.155 -42.936 1.00 88.25 375 ILE A O 1
ATOM 2997 N N . LEU A 1 376 ? -3.101 -9.153 -41.059 1.00 90.25 376 LEU A N 1
ATOM 2998 C CA . LEU A 1 376 ? -3.585 -7.964 -41.758 1.00 90.25 376 LEU A CA 1
ATOM 2999 C C . LEU A 1 376 ? -2.450 -7.196 -42.453 1.00 90.25 376 LEU A C 1
ATOM 3001 O O . LEU A 1 376 ? -2.676 -6.622 -43.519 1.00 90.25 376 LEU A O 1
ATOM 3005 N N . SER A 1 377 ? -1.240 -7.198 -41.887 1.00 88.62 377 SER A N 1
ATOM 3006 C CA . SER A 1 377 ? -0.066 -6.579 -42.507 1.00 88.62 377 SER A CA 1
ATOM 3007 C C . SER A 1 377 ? 0.419 -7.380 -43.714 1.00 88.62 377 SER A C 1
ATOM 3009 O O . SER A 1 377 ? 0.777 -6.784 -44.730 1.00 88.62 377 SER A O 1
ATOM 3011 N N . LEU A 1 378 ? 0.324 -8.716 -43.670 1.00 86.69 378 LEU A N 1
ATOM 3012 C CA . LEU A 1 378 ? 0.550 -9.576 -44.832 1.00 86.69 378 LEU A CA 1
ATOM 3013 C C . LEU A 1 378 ? -0.369 -9.244 -46.006 1.00 86.69 378 LEU A C 1
ATOM 3015 O O . LEU A 1 378 ? 0.069 -9.409 -47.139 1.00 86.69 378 LEU A O 1
ATOM 3019 N N . TYR A 1 379 ? -1.593 -8.776 -45.760 1.00 87.88 379 TYR A N 1
ATOM 3020 C CA . TYR A 1 379 ? -2.539 -8.337 -46.796 1.00 87.88 379 TYR A CA 1
ATOM 3021 C C . TYR A 1 379 ? -2.476 -6.829 -47.093 1.00 87.88 379 TYR A C 1
ATOM 3023 O O . TYR A 1 379 ? -3.360 -6.306 -47.764 1.00 87.88 379 TYR A O 1
ATOM 3031 N N . GLU A 1 380 ? -1.449 -6.124 -46.604 1.00 86.75 380 GLU A N 1
ATOM 3032 C CA . GLU A 1 380 ? -1.218 -4.692 -46.868 1.00 86.75 380 GLU A CA 1
ATOM 3033 C C . GLU A 1 380 ? -2.404 -3.794 -46.470 1.00 86.75 380 GLU A C 1
ATOM 3035 O O . GLU A 1 380 ? -2.661 -2.743 -47.060 1.00 86.75 380 GLU A O 1
ATOM 3040 N N . MET A 1 381 ? -3.136 -4.198 -45.428 1.00 89.50 381 MET A N 1
ATOM 3041 C CA . MET A 1 381 ? -4.297 -3.456 -44.950 1.00 89.50 381 MET A CA 1
ATOM 3042 C C . MET A 1 381 ? -3.875 -2.134 -44.280 1.00 89.50 381 MET A C 1
ATOM 3044 O O . MET A 1 381 ? -2.954 -2.122 -43.462 1.00 89.50 381 MET A O 1
ATOM 3048 N N . PRO A 1 382 ? -4.562 -1.005 -44.537 1.00 91.38 382 PRO A N 1
ATOM 3049 C CA . PRO A 1 382 ? -4.263 0.256 -43.859 1.00 91.38 382 PRO A CA 1
ATOM 3050 C C . PRO A 1 382 ? -4.571 0.216 -42.352 1.00 91.38 382 PRO A C 1
ATOM 3052 O O . PRO A 1 382 ? -5.597 -0.326 -41.933 1.00 91.38 382 PRO A O 1
ATOM 3055 N N . ILE A 1 383 ? -3.756 0.902 -41.540 1.00 89.12 383 ILE A N 1
ATOM 3056 C CA . ILE A 1 383 ? -3.892 0.990 -40.068 1.00 89.12 383 ILE A CA 1
ATOM 3057 C C . ILE A 1 383 ? -5.311 1.374 -39.597 1.00 89.12 383 ILE A C 1
ATOM 3059 O O . ILE A 1 383 ? -5.831 0.720 -38.687 1.00 89.12 383 ILE A O 1
ATOM 3063 N N . PRO A 1 384 ? -6.008 2.366 -40.198 1.00 90.00 384 PRO A N 1
ATOM 3064 C CA . PRO A 1 384 ? -7.376 2.693 -39.790 1.00 90.00 384 PRO A CA 1
ATOM 3065 C C . PRO A 1 384 ? -8.360 1.533 -39.968 1.00 90.00 384 PRO A C 1
ATOM 3067 O O . PRO A 1 384 ? -9.292 1.379 -39.176 1.00 90.00 384 PRO A O 1
ATOM 3070 N N . LEU A 1 385 ? -8.153 0.707 -40.995 1.00 87.88 385 LEU A N 1
ATOM 3071 C CA . LEU A 1 385 ? -8.998 -0.444 -41.285 1.00 87.88 385 LEU A CA 1
ATOM 3072 C C . LEU A 1 385 ? -8.654 -1.619 -40.367 1.00 87.88 385 LEU A C 1
ATOM 3074 O O . LEU A 1 385 ? -9.563 -2.249 -39.832 1.00 87.88 385 LEU A O 1
ATOM 3078 N N . MET A 1 386 ? -7.366 -1.844 -40.092 1.00 90.31 386 MET A N 1
ATOM 3079 C CA . MET A 1 386 ? -6.911 -2.805 -39.081 1.00 90.31 386 MET A CA 1
ATOM 3080 C C . MET A 1 386 ? -7.525 -2.519 -37.706 1.00 90.31 386 MET A C 1
ATOM 3082 O O . MET A 1 386 ? -8.046 -3.424 -37.057 1.00 90.31 386 MET A O 1
ATOM 3086 N N . ALA A 1 387 ? -7.531 -1.253 -37.281 1.00 86.88 387 ALA A N 1
ATOM 3087 C CA . ALA A 1 387 ? -8.148 -0.817 -36.028 1.00 86.88 387 ALA A CA 1
ATOM 3088 C C . ALA A 1 387 ? -9.650 -1.149 -35.983 1.00 86.88 387 ALA A C 1
ATOM 3090 O O . ALA A 1 387 ? -10.154 -1.663 -34.984 1.00 86.88 387 ALA A O 1
ATOM 3091 N N . ARG A 1 388 ? -10.361 -0.927 -37.096 1.00 86.00 388 ARG A N 1
ATOM 3092 C CA . ARG A 1 388 ? -11.790 -1.245 -37.219 1.00 86.00 388 ARG A CA 1
ATOM 3093 C C . ARG A 1 388 ? -12.063 -2.750 -37.169 1.00 86.00 388 ARG A C 1
ATOM 3095 O O . ARG A 1 388 ? -12.987 -3.157 -36.477 1.00 86.00 388 ARG A O 1
ATOM 3102 N N . VAL A 1 389 ? -11.274 -3.556 -37.881 1.00 86.50 389 VAL A N 1
ATOM 3103 C CA . VAL A 1 389 ? -11.432 -5.022 -37.950 1.00 86.50 389 VAL A CA 1
ATOM 3104 C C . VAL A 1 389 ? -11.114 -5.680 -36.608 1.00 86.50 389 VAL A C 1
ATOM 3106 O O . VAL A 1 389 ? -11.831 -6.571 -36.168 1.00 86.50 389 VAL A O 1
ATOM 3109 N N . THR A 1 390 ? -10.070 -5.213 -35.927 1.00 82.31 390 THR A N 1
ATOM 3110 C CA . THR A 1 390 ? -9.643 -5.762 -34.629 1.00 82.31 390 THR A CA 1
ATOM 3111 C C . THR A 1 390 ? -10.429 -5.200 -33.440 1.00 82.31 390 THR A C 1
ATOM 3113 O O . THR A 1 390 ? -10.280 -5.691 -32.320 1.00 82.31 390 THR A O 1
ATOM 3116 N N . GLY A 1 391 ? -11.238 -4.153 -33.647 1.00 81.44 391 GLY A N 1
ATOM 3117 C CA . GLY A 1 391 ? -11.933 -3.439 -32.573 1.00 81.44 391 GLY A CA 1
ATOM 3118 C C . GLY A 1 391 ? -10.982 -2.726 -31.602 1.00 81.44 391 GLY A C 1
ATOM 3119 O O . GLY A 1 391 ? -11.319 -2.537 -30.431 1.00 81.44 391 GLY A O 1
ATOM 3120 N N . ARG A 1 392 ? -9.771 -2.369 -32.049 1.00 81.94 392 ARG A N 1
ATOM 3121 C CA . ARG A 1 392 ? -8.719 -1.745 -31.227 1.00 81.94 392 ARG A CA 1
ATOM 3122 C C . ARG A 1 392 ? -8.460 -0.299 -31.649 1.00 81.94 392 ARG A C 1
ATOM 3124 O O . ARG A 1 392 ? -8.795 0.121 -32.749 1.00 81.94 392 ARG A O 1
ATOM 3131 N N . GLY A 1 393 ? -7.861 0.490 -30.755 1.00 79.88 393 GLY A N 1
ATOM 3132 C CA . GLY A 1 393 ? -7.468 1.868 -31.066 1.00 79.88 393 GLY A CA 1
ATOM 3133 C C . GLY A 1 393 ? -6.302 1.922 -32.059 1.00 79.88 393 GLY A C 1
ATOM 3134 O O . GLY A 1 393 ? -5.410 1.083 -31.994 1.00 79.88 393 GLY A O 1
ATOM 3135 N N . GLN A 1 394 ? -6.278 2.931 -32.935 1.00 83.94 394 GLN A N 1
ATOM 3136 C CA . GLN A 1 394 ? -5.240 3.081 -33.970 1.00 83.94 394 GLN A CA 1
ATOM 3137 C C . GLN A 1 394 ? -3.819 3.138 -33.397 1.00 83.94 394 GLN A C 1
ATOM 3139 O O . GLN A 1 394 ? -2.955 2.426 -33.890 1.00 83.94 394 GLN A O 1
ATOM 3144 N N . ALA A 1 395 ? -3.609 3.877 -32.303 1.00 80.44 395 ALA A N 1
ATOM 3145 C CA . ALA A 1 395 ? -2.307 3.948 -31.633 1.00 80.44 395 ALA A CA 1
ATOM 3146 C C . ALA A 1 395 ? -1.777 2.562 -31.215 1.00 80.44 395 ALA A C 1
ATOM 3148 O O . ALA A 1 395 ? -0.598 2.278 -31.376 1.00 80.44 395 ALA A O 1
ATOM 3149 N N . LEU A 1 396 ? -2.662 1.666 -30.757 1.00 79.31 396 LEU A N 1
ATOM 3150 C CA . LEU A 1 396 ? -2.268 0.304 -30.386 1.00 79.31 396 LEU A CA 1
ATOM 3151 C C . LEU A 1 396 ? -1.861 -0.525 -31.613 1.00 79.31 396 LEU A C 1
ATOM 3153 O O . LEU A 1 396 ? -0.958 -1.351 -31.531 1.00 79.31 396 LEU A O 1
ATOM 3157 N N . ILE A 1 397 ? -2.525 -0.319 -32.753 1.00 86.00 397 ILE A N 1
ATOM 3158 C CA . ILE A 1 397 ? -2.161 -0.987 -34.007 1.00 86.00 397 ILE A CA 1
ATOM 3159 C C . ILE A 1 397 ? -0.812 -0.482 -34.522 1.00 86.00 397 ILE A C 1
ATOM 3161 O O . ILE A 1 397 ? 0.008 -1.292 -34.940 1.00 86.00 397 ILE A O 1
ATOM 3165 N N . GLU A 1 398 ? -0.562 0.827 -34.464 1.00 86.75 398 GLU A N 1
ATOM 3166 C CA . GLU A 1 398 ? 0.729 1.427 -34.830 1.00 86.75 398 GLU A CA 1
ATOM 3167 C C . GLU A 1 398 ? 1.878 0.837 -34.005 1.00 86.75 398 GLU A C 1
ATOM 3169 O O . GLU A 1 398 ? 2.928 0.498 -34.548 1.00 86.75 398 GLU A O 1
ATOM 3174 N N . GLU A 1 399 ? 1.658 0.643 -32.706 1.00 82.12 399 GLU A N 1
ATOM 3175 C CA . GLU A 1 399 ? 2.633 0.030 -31.804 1.00 82.12 399 GLU A CA 1
ATOM 3176 C C . GLU A 1 399 ? 2.907 -1.437 -32.161 1.00 82.12 399 GLU A C 1
ATOM 3178 O O . GLU A 1 399 ? 4.068 -1.835 -32.246 1.00 82.12 399 GLU A O 1
ATOM 3183 N N . TYR A 1 400 ? 1.874 -2.241 -32.442 1.00 85.75 400 TYR A N 1
ATOM 3184 C CA . TYR A 1 400 ? 2.081 -3.613 -32.920 1.00 85.75 400 TYR A CA 1
ATOM 3185 C C . TYR A 1 400 ? 2.794 -3.649 -34.275 1.00 85.75 400 TYR A C 1
ATOM 3187 O O . TYR A 1 400 ? 3.680 -4.476 -34.462 1.00 85.75 400 TYR A O 1
ATOM 3195 N N . MET A 1 401 ? 2.474 -2.738 -35.197 1.00 87.31 401 MET A N 1
ATOM 3196 C CA . MET A 1 401 ? 3.162 -2.632 -36.488 1.00 87.31 401 MET A CA 1
ATOM 3197 C C . MET A 1 401 ? 4.646 -2.291 -36.331 1.00 87.31 401 MET A C 1
ATOM 3199 O O . MET A 1 401 ? 5.469 -2.809 -37.083 1.00 87.31 401 MET A O 1
ATOM 3203 N N . ALA A 1 402 ? 5.015 -1.475 -35.339 1.00 87.62 402 ALA A N 1
ATOM 3204 C CA . ALA A 1 402 ? 6.419 -1.224 -35.026 1.00 87.62 402 ALA A CA 1
ATOM 3205 C C . ALA A 1 402 ? 7.149 -2.514 -34.608 1.00 87.62 402 ALA A C 1
ATOM 3207 O O . ALA A 1 402 ? 8.263 -2.752 -35.070 1.00 87.62 402 ALA A O 1
ATOM 3208 N N . LEU A 1 403 ? 6.502 -3.379 -33.817 1.00 85.56 403 LEU A N 1
ATOM 3209 C CA . LEU A 1 403 ? 7.046 -4.694 -33.450 1.00 85.56 403 LEU A CA 1
ATOM 3210 C C . LEU A 1 403 ? 7.145 -5.632 -34.654 1.00 85.56 403 LEU A C 1
ATOM 3212 O O . LEU A 1 403 ? 8.158 -6.305 -34.820 1.00 85.56 403 LEU A O 1
ATOM 3216 N N . VAL A 1 404 ? 6.129 -5.646 -35.523 1.00 87.38 404 VAL A N 1
ATOM 3217 C CA . VAL A 1 404 ? 6.176 -6.427 -36.768 1.00 87.38 404 VAL A CA 1
ATOM 3218 C C . VAL A 1 404 ? 7.385 -6.012 -37.601 1.00 87.38 404 VAL A C 1
ATOM 3220 O O . VAL A 1 404 ? 8.179 -6.862 -37.979 1.00 87.38 404 VAL A O 1
ATOM 3223 N N . ASN A 1 405 ? 7.574 -4.711 -37.820 1.00 86.12 405 ASN A N 1
ATOM 3224 C CA . ASN A 1 405 ? 8.694 -4.196 -38.609 1.00 86.12 405 ASN A CA 1
ATOM 3225 C C . ASN A 1 405 ? 10.060 -4.458 -37.951 1.00 86.12 405 ASN A C 1
ATOM 3227 O O . ASN A 1 405 ? 11.061 -4.577 -38.652 1.00 86.12 405 ASN A O 1
ATOM 3231 N N . GLN A 1 406 ? 10.110 -4.536 -36.617 1.00 86.00 406 GLN A N 1
ATOM 3232 C CA . GLN A 1 406 ? 11.328 -4.838 -35.865 1.00 86.00 406 GLN A CA 1
ATOM 3233 C C . GLN A 1 406 ? 11.743 -6.311 -35.998 1.00 86.00 406 GLN A C 1
ATOM 3235 O O . GLN A 1 406 ? 12.933 -6.591 -36.120 1.00 86.00 406 GLN A O 1
ATOM 3240 N N . HIS A 1 407 ? 10.785 -7.240 -35.954 1.00 84.12 407 HIS A N 1
ATOM 3241 C CA . HIS A 1 407 ? 11.062 -8.682 -35.925 1.00 84.12 407 HIS A CA 1
ATOM 3242 C C . HIS A 1 407 ? 10.943 -9.372 -37.286 1.00 84.12 407 HIS A C 1
ATOM 3244 O O . HIS A 1 407 ? 11.546 -10.422 -37.478 1.00 84.12 407 HIS A O 1
ATOM 3250 N N . PHE A 1 408 ? 10.192 -8.793 -38.223 1.00 86.44 408 PHE A N 1
ATOM 3251 C CA . PHE A 1 408 ? 9.892 -9.384 -39.523 1.00 86.44 408 PHE A CA 1
ATOM 3252 C C . PHE A 1 408 ? 10.180 -8.386 -40.659 1.00 86.44 408 PHE A C 1
ATOM 3254 O O . PHE A 1 408 ? 9.269 -7.721 -41.157 1.00 86.44 408 PHE A O 1
ATOM 3261 N N . PRO A 1 409 ? 11.443 -8.269 -41.107 1.00 79.75 409 PRO A N 1
ATOM 3262 C CA . PRO A 1 409 ? 11.852 -7.344 -42.166 1.00 79.75 409 PRO A CA 1
ATOM 3263 C C . PRO A 1 409 ? 11.200 -7.602 -43.533 1.00 79.75 409 PRO A C 1
ATOM 3265 O O . PRO A 1 409 ? 11.200 -6.714 -44.385 1.00 79.75 409 PRO A O 1
ATOM 3268 N N . ASN A 1 410 ? 10.673 -8.803 -43.790 1.00 84.00 410 ASN A N 1
ATOM 3269 C CA . ASN A 1 410 ? 10.059 -9.148 -45.071 1.00 84.00 410 ASN A CA 1
ATOM 3270 C C . ASN A 1 410 ? 8.808 -10.033 -44.911 1.00 84.00 410 ASN A C 1
ATOM 3272 O O . ASN A 1 410 ? 8.645 -10.754 -43.928 1.00 84.00 410 ASN A O 1
ATOM 3276 N N . ARG A 1 411 ? 7.929 -10.016 -45.928 1.00 82.00 411 ARG A N 1
ATOM 3277 C CA . ARG A 1 411 ? 6.679 -10.807 -45.948 1.00 82.00 411 ARG A CA 1
ATOM 3278 C C . ARG A 1 411 ? 6.927 -12.315 -45.832 1.00 82.00 411 ARG A C 1
ATOM 3280 O O . ARG A 1 411 ? 6.086 -13.019 -45.283 1.00 82.00 411 ARG A O 1
ATOM 3287 N N . ASN A 1 412 ? 8.060 -12.815 -46.326 1.00 82.44 412 ASN A N 1
ATOM 3288 C CA . ASN A 1 412 ? 8.363 -14.248 -46.306 1.00 82.44 412 ASN A CA 1
ATOM 3289 C C . ASN A 1 412 ? 8.621 -14.759 -44.884 1.00 82.44 412 ASN A C 1
ATOM 3291 O O . ASN A 1 412 ? 8.220 -15.872 -44.558 1.00 82.44 412 ASN A O 1
ATOM 3295 N N . GLU A 1 413 ? 9.243 -13.951 -44.030 1.00 84.06 413 GLU A N 1
ATOM 3296 C CA . GLU A 1 413 ? 9.447 -14.282 -42.618 1.00 84.06 413 GLU A CA 1
ATOM 3297 C C . GLU A 1 413 ? 8.142 -14.247 -41.828 1.00 84.06 413 GLU A C 1
ATOM 3299 O O . GLU A 1 413 ? 7.911 -15.145 -41.022 1.00 84.06 413 GLU A O 1
ATOM 3304 N N . ILE A 1 414 ? 7.242 -13.303 -42.131 1.00 83.00 414 ILE A N 1
ATOM 3305 C CA . ILE A 1 414 ? 5.896 -13.304 -41.540 1.00 83.00 414 ILE A CA 1
ATOM 3306 C C . ILE A 1 414 ? 5.144 -14.582 -41.934 1.00 83.00 414 ILE A C 1
ATOM 3308 O O . ILE A 1 414 ? 4.571 -15.247 -41.072 1.00 83.00 414 ILE A O 1
ATOM 3312 N N . LYS A 1 415 ? 5.171 -14.961 -43.223 1.00 83.50 415 LYS A N 1
ATOM 3313 C CA . LYS A 1 415 ? 4.546 -16.208 -43.696 1.00 83.50 415 LYS A CA 1
ATOM 3314 C C . LYS A 1 415 ? 5.127 -17.431 -42.986 1.00 83.50 415 LYS A C 1
ATOM 3316 O O . LYS A 1 415 ? 4.363 -18.258 -42.504 1.00 83.50 415 LYS A O 1
ATOM 3321 N N . ARG A 1 416 ? 6.457 -17.523 -42.882 1.00 84.12 416 ARG A N 1
ATOM 3322 C CA . ARG A 1 416 ? 7.144 -18.640 -42.218 1.00 84.12 416 ARG A CA 1
ATOM 3323 C C . ARG A 1 416 ? 6.732 -18.770 -40.754 1.00 84.12 416 ARG A C 1
ATOM 3325 O O . ARG A 1 416 ? 6.321 -19.847 -40.345 1.00 84.12 416 ARG A O 1
ATOM 3332 N N . TYR A 1 417 ? 6.769 -17.669 -40.008 1.00 83.94 417 TYR A N 1
ATOM 3333 C CA . TYR A 1 417 ? 6.385 -17.652 -38.598 1.00 83.94 417 TYR A CA 1
ATOM 3334 C C . TYR A 1 417 ? 4.933 -18.090 -38.390 1.00 83.94 417 TYR A C 1
ATOM 3336 O O . TYR A 1 417 ? 4.643 -18.912 -37.528 1.00 83.94 417 TYR A O 1
ATOM 3344 N N . LEU A 1 418 ? 4.001 -17.595 -39.207 1.00 82.56 418 LEU A N 1
ATOM 3345 C CA . LEU A 1 418 ? 2.597 -17.986 -39.088 1.00 82.56 418 LEU A CA 1
ATOM 3346 C C . LEU A 1 418 ? 2.357 -19.454 -39.497 1.00 82.56 418 LEU A C 1
ATOM 3348 O O . LEU A 1 418 ? 1.527 -20.118 -38.879 1.00 82.56 418 LEU A O 1
ATOM 3352 N N . MET A 1 419 ? 3.104 -19.984 -40.473 1.00 82.69 419 MET A N 1
ATOM 3353 C CA . MET A 1 419 ? 3.068 -21.410 -40.831 1.00 82.69 419 MET A CA 1
ATOM 3354 C C . MET A 1 419 ? 3.604 -22.304 -39.705 1.00 82.69 419 MET A C 1
ATOM 3356 O O . MET A 1 419 ? 3.008 -23.338 -39.416 1.00 82.69 419 MET A O 1
ATOM 3360 N N . GLU A 1 420 ? 4.681 -21.898 -39.023 1.00 81.12 420 GLU A N 1
ATOM 3361 C CA . GLU A 1 420 ? 5.211 -22.592 -37.835 1.00 81.12 420 GLU A CA 1
ATOM 3362 C C . GLU A 1 420 ? 4.199 -22.617 -36.677 1.00 81.12 420 GLU A C 1
ATOM 3364 O O . GLU A 1 420 ? 4.176 -23.561 -35.890 1.00 81.12 420 GLU A O 1
ATOM 3369 N N . GLN A 1 421 ? 3.314 -21.620 -36.608 1.00 74.25 421 GLN A N 1
ATOM 3370 C CA . GLN A 1 421 ? 2.198 -21.551 -35.658 1.00 74.25 421 GLN A CA 1
ATOM 3371 C C . GLN A 1 421 ? 0.949 -22.332 -36.120 1.00 74.25 421 GLN A C 1
ATOM 3373 O O . GLN A 1 421 ? -0.086 -22.286 -35.454 1.00 74.25 421 GLN A O 1
ATOM 3378 N N . GLY A 1 422 ? 1.021 -23.055 -37.244 1.00 73.62 422 GLY A N 1
ATOM 3379 C CA . GLY A 1 422 ? -0.055 -23.917 -37.742 1.00 73.62 422 GLY A CA 1
ATOM 3380 C C . GLY A 1 422 ? -1.127 -23.214 -38.581 1.00 73.62 422 GLY A C 1
ATOM 3381 O O . GLY A 1 422 ? -2.210 -23.769 -38.757 1.00 73.62 422 GLY A O 1
ATOM 3382 N N . LEU A 1 423 ? -0.864 -22.005 -39.096 1.00 74.00 423 LEU A N 1
ATOM 3383 C CA . LEU A 1 423 ? -1.775 -21.315 -40.015 1.00 74.00 423 LEU A CA 1
ATOM 3384 C C . LEU A 1 423 ? -1.462 -21.677 -41.473 1.00 74.00 423 LEU A C 1
ATOM 3386 O O . LEU A 1 423 ? -0.354 -21.449 -41.962 1.00 74.00 423 LEU A O 1
ATOM 3390 N N . GLU A 1 424 ? -2.465 -22.179 -42.193 1.00 70.75 424 GLU A N 1
ATOM 3391 C CA . GLU A 1 424 ? -2.384 -22.378 -43.641 1.00 70.75 424 GLU A CA 1
ATOM 3392 C C . GLU A 1 424 ? -2.524 -21.027 -44.355 1.00 70.75 424 GLU A C 1
ATOM 3394 O O . GLU A 1 424 ? -3.614 -20.461 -44.463 1.00 70.75 424 GLU A O 1
ATOM 3399 N N . ILE A 1 425 ? -1.399 -20.481 -44.819 1.00 65.38 425 ILE A N 1
ATOM 3400 C CA . ILE A 1 425 ? -1.365 -19.246 -45.608 1.00 65.38 425 ILE A CA 1
ATOM 3401 C C . ILE A 1 425 ? -1.154 -19.621 -47.069 1.00 65.38 425 ILE A C 1
ATOM 3403 O O . ILE A 1 425 ? -0.092 -20.134 -47.425 1.00 65.38 425 ILE A O 1
ATOM 3407 N N . VAL A 1 426 ? -2.165 -19.340 -47.893 1.00 57.69 426 VAL A N 1
ATOM 3408 C CA . VAL A 1 426 ? -2.134 -19.525 -49.353 1.00 57.69 426 VAL A CA 1
ATOM 3409 C C . VAL A 1 426 ? -1.323 -18.419 -50.031 1.00 57.69 426 VAL A C 1
ATOM 3411 O O . VAL A 1 426 ? -1.397 -17.241 -49.599 1.00 57.69 426 VAL A O 1
#

Radius of gyration: 25.26 Å; Cα contacts (8 Å, |Δi|>4): 553; chains: 1; bounding box: 61×55×78 Å

Sequence (426 aa):
MARTKKGIRVYQPLLERNLVMAQKKELALRFELSEESWLAEAAVQEFNAQMDQYESALHIERMPPGHLLVSFRNQLVQIPLLTPEWAVVLASDHCFTEHRSSVYGEALRRFKTIDPSATLEDVYPYINRRELLPRGQVGGCKRMRMPTSGQLIDPSRVNASPLPQLLVGEIPVPLLVQKRMRTFLTAEANVGQSTAVAITQFLAARRENFCPRISTLKPGQVVWLSLSATKHKPPGLQFARRVVSPIVLTLFTEEEFHKTAHTLTSLNQIHMEQSARILVEAYLQDTLIPQVEMELLFLRSYSVMEELIRNYMNIHQVILPTPGTILDAGRAMTHKRMIVEESVSGLFTSEIARKTYHAPESVDAYLKVFQSVLILSLYEMPIPLMARVTGRGQALIEEYMALVNQHFPNRNEIKRYLMEQGLEIV

Secondary structure (DSSP, 8-state):
---------TTGGGGG-SHHHHHHHHHHHHTT--TT-HHHHHHHHHHHHHHHHHHHHTT--B--TTEEEEEETTEEEEEES--HHHHHHHHHH--HHHHHHHHHHHHHHHHHHH-TT--HHHHHHHH-GGGGSPPPPTTS-------S--PPP-GGG----PPP-PPTTSS---HHHHHHHHHIIIIIS---HHHHHHHHHHHHHHHHHHS-BGGG--TTEEEEEEEESS--PPTTSSS--PPEEEEEEES--HHHHH----SHHHHHHHHHHHHHHHHHHHHTTTEE--HHHHHHHHT--HHHHHHHHHHHHHHHT-----HHHHSS-S--HHHHHHHHHHHHTT--HHHHHHHHT--HHHHHHHHHHHHHHHHHHHTT--HHHHHHHHT--HHHHHHHHHHHHHH-SSHHHHHHHHHHTT----

Foldseek 3Di:
DDPPPPPDLLLLVVLCWFLLNQQLQVLCVVVVHDSPDPLSNVLLVLLVVVVVVVCVVVVFD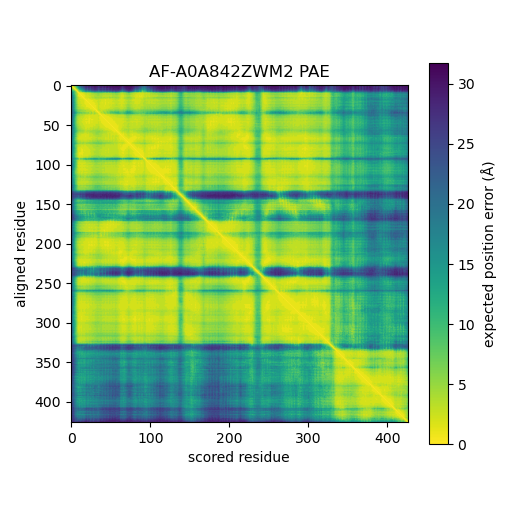WATAQWAWAADPNDIFTQRLDDSVLSVVCSPVVDLVVSLVVSLVRQQVRNCVVPVPDDSVSVCLQFNVPVVEDDDPDPPDPDQQAALDADDDDLVPQDQDQQDQDDQPPDDDDPVSLVSQQCCCCVPVVHDNVVSSSSSSSSRSSCCQRIPTCVVDDHQKGWTKAFFLPDWDDPDPPDRPGNIGIGIFRQADPVLSPDDDHDSNSVLRSLLRSLLSRLSSQVVNRGADALVVSCSSNVHDSVSSVVSPVSSCVSPVEAGGHCCQRVVPDPPVSLLLSLVVVVLVPDDLVRSCVRHVYDSVVSVVSVVLLLLLLVCVLVVHDLVVSCVVSVHDSVVSVSSVVSCVVSPVDSVVSVVVVVVVVDDDD

Solvent-accessible surface area (backbone atoms only — not comparable to full-atom values): 24324 Å² total; per-residue (Å²): 135,84,80,76,73,81,67,80,69,78,40,49,72,46,63,58,50,39,66,68,53,45,50,30,53,52,46,16,63,76,70,74,46,56,93,84,31,63,67,38,48,52,52,50,52,53,52,48,54,46,47,51,54,54,30,58,76,67,70,57,59,59,39,51,44,29,25,33,33,36,69,57,95,92,36,84,43,79,34,60,66,44,50,74,69,55,21,52,48,35,47,72,71,65,49,62,71,58,53,50,52,50,37,51,55,52,41,37,56,58,44,31,75,79,37,78,83,59,45,67,78,72,43,24,79,79,57,38,58,69,76,79,37,81,79,75,63,93,87,56,82,86,67,84,56,72,52,90,66,78,73,85,80,56,72,93,72,54,85,60,60,66,58,70,85,67,55,74,70,74,60,86,71,54,70,68,48,50,52,51,51,41,48,46,31,40,74,74,64,69,38,56,71,70,57,32,51,52,53,53,32,43,53,50,34,48,46,50,47,45,30,42,48,48,90,83,59,54,65,32,28,25,32,37,58,35,38,34,69,79,53,66,51,68,91,84,52,89,73,57,61,69,38,71,40,58,41,53,41,62,73,37,52,72,70,59,64,70,58,83,58,86,45,69,37,54,41,41,30,52,52,26,46,40,49,53,48,40,29,47,35,33,41,78,58,49,22,25,60,45,67,69,54,53,18,50,76,52,65,40,57,55,70,58,53,51,50,32,54,50,48,48,26,64,75,68,75,40,45,72,55,25,42,34,66,71,67,65,70,41,88,62,58,68,54,57,52,48,56,48,54,44,44,74,72,67,51,51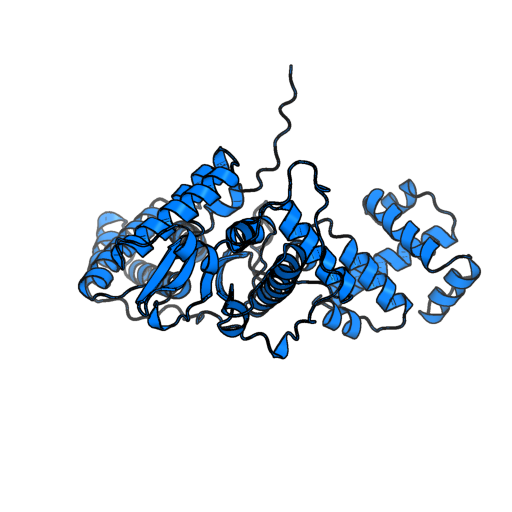,54,66,56,47,12,65,60,45,72,44,55,45,68,57,45,47,54,53,51,52,52,50,52,52,50,54,55,41,53,73,69,70,54,54,63,73,55,50,16,63,76,70,74,45,58,52,70,61,50,54,53,50,50,52,51,44,56,70,77,36,87,44,70,67,54,49,51,49,55,42,43,78,72,72,45,91,79,131

Mean predicted aligned error: 9.91 Å